Protein AF-A0A813M739-F1 (afdb_monomer_lite)

Radius of gyration: 98.6 Å; chains: 1; bounding box: 188×68×248 Å

pLDDT: mean 72.74, std 21.33, range [24.7, 98.25]

Foldseek 3Di:
DDPDPDPPDDPDPPPQEAEEEEAAAFPLCSVVVCCVLQVDDDDDDPDPPGPPPPPVPQDQDWGCDPNGTYGYGYDGGDYLVDLCPVVVVPPPCLVHQAYEYEAEPVDPPRCVVVCVVVVCVVVVVNLHWYWYFYDDDDDDDFDKGWTWTDDDDDDDDDDDDDDDPDDGDGDTDRDSVVVVVVVVVVSVVSVVVVVPDDDDDDPPCVVVVVVVVVVVVVVVVVVVVVVVVVVVVVVVVVVVVVVVVVVVVVVVVVVVVVVVVVVVVVVVVVVVVVVVVVVVVVVVVVVVVVVVVVVVVVVVVVVVVVVVVVVVVVVVVVVVVVVVVVVVVVVVVVVVVVVVVVVVVVVVVVVVVVVVVVVVVVVVVVVVVVVVVVVVVVVVVVVVVVVVVVVVVVVVVPDDPDDDDDDDFDWDQDPNDTDTDDPVVVVVVVVVVVVVVVVVVVVVVVVVVVVVVVVVVVVVVVVVPPPDDDDDDDD

Structure (mmCIF, N/CA/C/O backbone):
data_AF-A0A813M739-F1
#
_entry.id   AF-A0A813M739-F1
#
loop_
_atom_site.group_PDB
_atom_site.id
_atom_site.type_symbol
_atom_site.label_atom_id
_atom_site.label_alt_id
_atom_site.label_comp_id
_atom_site.label_asym_id
_atom_site.label_entity_id
_atom_site.label_seq_id
_atom_site.pdbx_PDB_ins_code
_atom_site.Cartn_x
_atom_site.Cartn_y
_atom_site.Cartn_z
_atom_site.occupancy
_atom_site.B_iso_or_equiv
_atom_site.auth_seq_id
_atom_site.auth_comp_id
_atom_site.auth_asym_id
_atom_site.auth_atom_id
_atom_site.pdbx_PDB_model_num
ATOM 1 N N . MET A 1 1 ? -87.516 -37.422 43.631 1.00 37.53 1 MET A N 1
ATOM 2 C CA . MET A 1 1 ? -87.857 -37.469 45.066 1.00 37.53 1 MET A CA 1
ATOM 3 C C . MET A 1 1 ? -88.786 -36.304 45.344 1.00 37.53 1 MET A C 1
ATOM 5 O O . MET A 1 1 ? -88.588 -35.252 44.751 1.00 37.53 1 MET A O 1
ATOM 9 N N . ASP A 1 2 ? -89.844 -36.548 46.107 1.00 28.55 2 ASP A N 1
ATOM 10 C CA . ASP A 1 2 ? -90.949 -35.615 46.362 1.00 28.55 2 ASP A CA 1
ATOM 11 C C . ASP A 1 2 ? -90.474 -34.452 47.267 1.00 28.55 2 ASP A C 1
ATOM 13 O O . ASP A 1 2 ? -89.859 -34.739 48.295 1.00 28.55 2 ASP A O 1
ATOM 17 N N . PRO A 1 3 ? -90.677 -33.161 46.929 1.00 34.12 3 PRO A N 1
ATOM 18 C CA . PRO A 1 3 ? -90.106 -32.045 47.690 1.00 34.12 3 PRO A CA 1
ATOM 19 C C . PRO A 1 3 ? -90.931 -31.605 48.916 1.00 34.12 3 PRO A C 1
ATOM 21 O O . PRO A 1 3 ? -90.603 -30.587 49.513 1.00 34.12 3 PRO A O 1
ATOM 24 N N . ASN A 1 4 ? -91.969 -32.352 49.315 1.00 32.69 4 ASN A N 1
ATOM 25 C CA . ASN A 1 4 ? -92.933 -31.929 50.347 1.00 32.69 4 ASN A CA 1
ATOM 26 C C . ASN A 1 4 ? -93.069 -32.872 51.561 1.00 32.69 4 ASN A C 1
ATOM 28 O O . ASN A 1 4 ? -94.100 -32.870 52.233 1.00 32.69 4 ASN A O 1
ATOM 32 N N . THR A 1 5 ? -92.050 -33.664 51.895 1.00 33.97 5 THR A N 1
ATOM 33 C CA . THR A 1 5 ? -92.020 -34.356 53.199 1.00 33.97 5 THR A CA 1
ATOM 34 C C . THR A 1 5 ? -91.523 -33.420 54.302 1.00 33.97 5 THR A C 1
ATOM 36 O O . THR A 1 5 ? -90.321 -33.251 54.498 1.00 33.97 5 THR A O 1
ATOM 39 N N . ASP A 1 6 ? -92.474 -32.827 55.025 1.00 29.47 6 ASP A N 1
ATOM 40 C CA . ASP A 1 6 ? -92.269 -32.109 56.286 1.00 29.47 6 ASP A CA 1
ATOM 41 C C . ASP A 1 6 ? -91.730 -33.057 57.378 1.00 29.47 6 ASP A C 1
ATOM 43 O O . ASP A 1 6 ? -92.424 -33.957 57.851 1.00 29.47 6 ASP A O 1
ATOM 47 N N . PHE A 1 7 ? -90.490 -32.828 57.820 1.00 35.06 7 PHE A N 1
ATOM 48 C CA . PHE A 1 7 ? -89.842 -33.508 58.954 1.00 35.06 7 PHE A CA 1
ATOM 49 C C . PHE A 1 7 ? -90.111 -32.787 60.292 1.00 35.06 7 PHE A C 1
ATOM 51 O O . PHE A 1 7 ? -89.196 -32.534 61.073 1.00 35.06 7 PHE A O 1
ATOM 58 N N . THR A 1 8 ? -91.359 -32.410 60.582 1.00 33.53 8 THR A N 1
ATOM 59 C CA . THR A 1 8 ? -91.677 -31.550 61.744 1.00 33.53 8 THR A CA 1
ATOM 60 C C . THR A 1 8 ? -92.200 -32.267 62.989 1.00 33.53 8 THR A C 1
ATOM 62 O O . THR A 1 8 ? -92.514 -31.598 63.965 1.00 33.53 8 THR A O 1
ATOM 65 N N . ASN A 1 9 ? -92.214 -33.602 63.049 1.00 36.34 9 ASN A N 1
ATOM 66 C CA . ASN A 1 9 ? -92.632 -34.317 64.263 1.00 36.34 9 ASN A CA 1
ATOM 67 C C . ASN A 1 9 ? -91.556 -35.273 64.788 1.00 36.34 9 ASN A C 1
ATOM 69 O O . ASN A 1 9 ? -91.621 -36.485 64.595 1.00 36.34 9 ASN A O 1
ATOM 73 N N . PHE A 1 10 ? -90.589 -34.711 65.517 1.00 36.28 10 PHE A N 1
ATOM 74 C CA . PHE A 1 10 ? -89.749 -35.454 66.454 1.00 36.28 10 PHE A CA 1
ATOM 75 C C . PHE A 1 10 ? -89.614 -34.634 67.748 1.00 36.28 10 PHE A C 1
ATOM 77 O O . PHE A 1 10 ? -88.926 -33.619 67.779 1.00 36.28 10 PHE A O 1
ATOM 84 N N . ASN A 1 11 ? -90.293 -35.060 68.818 1.00 38.97 11 ASN A N 1
ATOM 85 C CA . ASN A 1 11 ? -90.257 -34.428 70.146 1.00 38.97 11 ASN A CA 1
ATOM 86 C C . ASN A 1 11 ? -88.997 -34.837 70.942 1.00 38.97 11 ASN A C 1
ATOM 88 O O . ASN A 1 11 ? -89.100 -35.333 72.063 1.00 38.97 11 ASN A O 1
ATOM 92 N N . GLY A 1 12 ? -87.808 -34.665 70.359 1.00 44.34 12 GLY A N 1
ATOM 93 C CA . GLY A 1 12 ? -86.540 -34.723 71.096 1.00 44.34 12 GLY A CA 1
ATOM 94 C C . GLY A 1 12 ? -86.182 -33.326 71.605 1.00 44.34 12 GLY A C 1
ATOM 95 O O . GLY A 1 12 ? -86.265 -32.364 70.844 1.00 44.34 12 GLY A O 1
ATOM 96 N N . SER A 1 13 ? -85.825 -33.174 72.883 1.00 47.47 13 SER A N 1
ATOM 97 C CA . SER A 1 13 ? -85.383 -31.881 73.424 1.00 47.47 13 SER A CA 1
ATOM 98 C C . SER A 1 13 ? -84.179 -31.350 72.641 1.00 47.47 13 SER A C 1
ATOM 100 O O . SER A 1 13 ? -83.269 -32.109 72.318 1.00 47.47 13 SER A O 1
ATOM 102 N N . ALA A 1 14 ? -84.137 -30.038 72.378 1.00 52.81 14 ALA A N 1
ATOM 103 C CA . ALA A 1 14 ? -83.085 -29.368 71.598 1.00 52.81 14 ALA A CA 1
ATOM 104 C C . ALA A 1 14 ? -81.642 -29.547 72.140 1.00 52.81 14 ALA A C 1
ATOM 106 O O . ALA A 1 14 ? -80.690 -29.080 71.524 1.00 52.81 14 ALA A O 1
ATOM 107 N N . THR A 1 15 ? -81.472 -30.221 73.279 1.00 55.88 15 THR A N 1
ATOM 108 C CA . THR A 1 15 ? -80.199 -30.545 73.934 1.00 55.88 15 THR A CA 1
ATOM 109 C C . THR A 1 15 ? -79.504 -31.802 73.399 1.00 55.88 15 THR A C 1
ATOM 111 O O . THR A 1 15 ? -78.359 -32.035 73.771 1.00 55.88 15 THR A O 1
ATOM 114 N N . ASP A 1 16 ? -80.140 -32.601 72.534 1.00 70.25 16 ASP A N 1
ATOM 115 C CA . ASP A 1 16 ? -79.586 -33.897 72.089 1.00 70.25 16 ASP A CA 1
ATOM 116 C C . ASP A 1 16 ? -78.818 -33.848 70.756 1.00 70.25 16 ASP A C 1
ATOM 118 O O . ASP A 1 16 ? -78.498 -34.891 70.176 1.00 70.25 16 ASP A O 1
ATOM 122 N N . VAL A 1 17 ? -78.498 -32.645 70.262 1.00 77.38 17 VAL A N 1
ATOM 123 C CA . VAL A 1 17 ? -77.733 -32.470 69.021 1.00 77.38 17 VAL A CA 1
ATOM 124 C C . VAL A 1 17 ? -76.240 -32.311 69.316 1.00 77.38 17 VAL A C 1
ATOM 126 O O . VAL A 1 17 ? -75.795 -31.271 69.800 1.00 77.38 17 VAL A O 1
ATOM 129 N N . CYS A 1 18 ? -75.438 -33.324 68.983 1.00 78.75 18 CYS A N 1
ATOM 130 C CA . CYS A 1 18 ? -73.981 -33.250 69.092 1.00 78.75 18 CYS A CA 1
ATOM 131 C C . CYS A 1 18 ? -73.383 -32.607 67.836 1.00 78.75 18 CYS A C 1
ATOM 133 O O . CYS A 1 18 ? -73.354 -33.222 66.771 1.00 78.75 18 CYS A O 1
ATOM 135 N N . LYS A 1 19 ? -72.857 -31.386 67.963 1.00 86.31 19 LYS A N 1
ATOM 136 C CA . LYS A 1 19 ? -72.213 -30.677 66.848 1.00 86.31 19 LYS A CA 1
ATOM 137 C C . LYS A 1 19 ? -70.753 -31.081 66.674 1.00 86.31 19 LYS A C 1
ATOM 139 O O . LYS A 1 19 ? -69.938 -30.860 67.569 1.00 86.31 19 LYS A O 1
ATOM 144 N N . LEU A 1 20 ? -70.411 -31.626 65.515 1.00 85.50 20 LEU A N 1
ATOM 145 C CA . LEU A 1 20 ? -69.062 -32.045 65.154 1.00 85.50 20 LEU A CA 1
ATOM 146 C C . LEU A 1 20 ? -68.573 -31.229 63.956 1.00 85.50 20 LEU A C 1
ATOM 148 O O . LEU A 1 20 ? -69.283 -31.081 62.967 1.00 85.50 20 LEU A O 1
ATOM 152 N N . ILE A 1 21 ? -67.351 -30.711 64.021 1.00 87.44 21 ILE A N 1
ATOM 153 C CA . ILE A 1 21 ? -66.720 -30.013 62.895 1.00 87.44 21 ILE A CA 1
ATOM 154 C C . ILE A 1 21 ? -65.679 -30.925 62.261 1.00 87.44 21 ILE A C 1
ATOM 156 O O . ILE A 1 21 ? -64.772 -31.387 62.950 1.00 87.44 21 ILE A O 1
ATOM 160 N N . LEU A 1 22 ? -65.764 -31.138 60.946 1.00 87.94 22 LEU A N 1
ATOM 161 C CA . LEU A 1 22 ? -64.734 -31.847 60.191 1.00 87.94 22 LEU A CA 1
ATOM 162 C C . LEU A 1 22 ? -63.781 -30.848 59.524 1.00 87.94 22 LEU A C 1
ATOM 164 O O . LEU A 1 22 ? -64.172 -30.041 58.681 1.00 87.94 22 LEU A O 1
ATOM 168 N N . ILE A 1 23 ? -62.505 -30.930 59.889 1.00 87.50 23 ILE A N 1
ATOM 169 C CA . ILE A 1 23 ? -61.424 -30.068 59.415 1.00 87.50 23 ILE A CA 1
ATOM 170 C C . ILE A 1 23 ? -60.410 -30.910 58.648 1.00 87.50 23 ILE A C 1
ATOM 172 O O . ILE A 1 23 ? -60.000 -31.979 59.081 1.00 87.50 23 ILE A O 1
ATOM 176 N N . GLY A 1 24 ? -59.965 -30.432 57.495 1.00 86.06 24 GLY A N 1
ATOM 177 C CA . GLY A 1 24 ? -58.967 -31.122 56.684 1.00 86.06 24 GLY A CA 1
ATOM 178 C C . GLY A 1 24 ? -58.612 -30.300 55.458 1.00 86.06 24 GLY A C 1
ATOM 179 O O . GLY A 1 24 ? -59.376 -29.413 55.063 1.00 86.06 24 GLY A O 1
ATOM 180 N N . LEU A 1 25 ? -57.458 -30.586 54.862 1.00 83.38 25 LEU A N 1
ATOM 181 C CA . LEU A 1 25 ? -56.955 -29.865 53.690 1.00 83.38 25 LEU A CA 1
ATOM 182 C C . LEU A 1 25 ? -57.889 -30.053 52.485 1.00 83.38 25 LEU A C 1
ATOM 184 O O . LEU A 1 25 ? -58.731 -30.956 52.440 1.00 83.38 25 LEU A O 1
ATOM 188 N N . GLU A 1 26 ? -57.797 -29.163 51.506 1.00 82.38 26 GLU A N 1
ATOM 189 C CA . GLU A 1 26 ? -58.570 -29.315 50.274 1.00 82.38 26 GLU A CA 1
ATOM 190 C C . GLU A 1 26 ? -58.188 -30.618 49.546 1.00 82.38 26 GLU A C 1
ATOM 192 O O . GLU A 1 26 ? -57.016 -30.973 49.453 1.00 82.38 26 GLU A O 1
ATOM 197 N N . GLY A 1 27 ? -59.184 -31.383 49.086 1.00 81.31 27 GLY A N 1
ATOM 198 C CA . GLY A 1 27 ? -58.955 -32.652 48.382 1.00 81.31 27 GLY A CA 1
ATOM 199 C C . GLY A 1 27 ? -58.667 -33.879 49.263 1.00 81.31 27 GLY A C 1
ATOM 200 O O . GLY A 1 27 ? -58.606 -34.990 48.738 1.00 81.31 27 GLY A O 1
ATOM 201 N N . VAL A 1 28 ? -58.590 -33.757 50.598 1.00 81.69 28 VAL A N 1
ATOM 202 C CA . VAL A 1 28 ? -58.357 -34.922 51.490 1.00 81.69 28 VAL A CA 1
ATOM 203 C C . VAL A 1 28 ? -59.567 -35.848 51.643 1.00 81.69 28 VAL A C 1
ATOM 205 O O . VAL A 1 28 ? -59.497 -36.818 52.390 1.00 81.69 28 VAL A O 1
ATOM 208 N N . GLY A 1 29 ? -60.648 -35.626 50.885 1.00 85.56 29 GLY A N 1
ATOM 209 C CA . GLY A 1 29 ? -61.834 -36.495 50.816 1.00 85.56 29 GLY A CA 1
ATOM 210 C C . GLY A 1 29 ? -62.657 -36.534 52.096 1.00 85.56 29 GLY A C 1
ATOM 211 O O . GLY A 1 29 ? -63.169 -37.590 52.459 1.00 85.56 29 GLY A O 1
ATOM 212 N N . LYS A 1 30 ? -62.791 -35.381 52.758 1.00 85.81 30 LYS A N 1
ATOM 213 C CA . LYS A 1 30 ? -63.688 -35.167 53.904 1.00 85.81 30 LYS A CA 1
ATOM 214 C C . LYS A 1 30 ? -65.105 -35.645 53.613 1.00 85.81 30 LYS A C 1
ATOM 216 O O . LYS A 1 30 ? -65.613 -36.519 54.302 1.00 85.81 30 LYS A O 1
ATOM 221 N N . THR A 1 31 ? -65.665 -35.170 52.510 1.00 82.44 31 THR A N 1
ATOM 222 C CA . THR A 1 31 ? -66.997 -35.518 52.018 1.00 82.44 31 THR A CA 1
ATOM 223 C C . THR A 1 31 ? -67.131 -37.020 51.740 1.00 82.44 31 THR A C 1
ATOM 225 O O . THR A 1 31 ? -68.116 -37.642 52.117 1.00 82.44 31 THR A O 1
ATOM 228 N N . THR A 1 32 ? -66.090 -37.661 51.194 1.00 83.62 32 THR A N 1
ATOM 229 C CA . THR A 1 32 ? -66.057 -39.123 51.007 1.00 83.62 32 THR A CA 1
ATOM 230 C C . THR A 1 32 ? -66.034 -39.886 52.333 1.00 83.62 32 THR A C 1
ATOM 232 O O . THR A 1 32 ? -66.602 -40.972 52.427 1.00 83.62 32 THR A O 1
ATOM 235 N N . LEU A 1 33 ? -65.348 -39.362 53.353 1.00 82.38 33 LEU A N 1
ATOM 236 C CA . LEU A 1 33 ? -65.343 -39.958 54.685 1.00 82.38 33 LEU A CA 1
ATOM 237 C C . LEU A 1 33 ? -66.711 -39.798 55.356 1.00 82.38 33 LEU A C 1
ATOM 239 O O . LEU A 1 33 ? -67.214 -40.776 55.900 1.00 82.38 33 LEU A O 1
ATOM 243 N N . LEU A 1 34 ? -67.322 -38.615 55.261 1.00 81.69 34 LEU A N 1
ATOM 244 C CA . LEU A 1 34 ? -68.673 -38.363 55.759 1.00 81.69 34 LEU A CA 1
ATOM 245 C C . LEU A 1 34 ? -69.684 -39.299 55.090 1.00 81.69 34 LEU A C 1
ATOM 247 O O . LEU A 1 34 ? -70.387 -40.006 55.797 1.00 81.69 34 LEU A O 1
ATOM 251 N N . ASN A 1 35 ? -69.654 -39.447 53.761 1.00 80.50 35 ASN A N 1
ATOM 252 C CA . ASN A 1 35 ? -70.480 -40.427 53.037 1.00 80.50 35 ASN A CA 1
ATOM 253 C C . ASN A 1 35 ? -70.379 -41.839 53.615 1.00 80.50 35 ASN A C 1
ATOM 255 O O . ASN A 1 35 ? -71.371 -42.546 53.757 1.00 80.50 35 ASN A O 1
ATOM 259 N N . LYS A 1 36 ? -69.163 -42.265 53.969 1.00 81.94 36 LYS A N 1
ATOM 260 C CA . LYS A 1 36 ? -68.926 -43.606 54.512 1.00 81.94 36 LYS A CA 1
ATOM 261 C C . LYS A 1 36 ? -69.373 -43.758 55.959 1.00 81.94 36 LYS A C 1
ATOM 263 O O . LYS A 1 36 ? -69.839 -44.832 56.322 1.00 81.94 36 LYS A O 1
ATOM 268 N N . ILE A 1 37 ? -69.176 -42.735 56.787 1.00 77.06 37 ILE A N 1
ATOM 269 C CA . ILE A 1 37 ? -69.578 -42.772 58.196 1.00 77.06 37 ILE A CA 1
ATOM 270 C C . ILE A 1 37 ? -71.100 -42.704 58.290 1.00 77.06 37 ILE A C 1
ATOM 272 O O . ILE A 1 37 ? -71.697 -43.515 58.991 1.00 77.06 37 ILE A O 1
ATOM 276 N N . CYS A 1 38 ? -71.700 -41.784 57.544 1.00 76.25 38 CYS A N 1
ATOM 277 C CA . CYS A 1 38 ? -73.097 -41.393 57.668 1.00 76.25 38 CYS A CA 1
ATOM 278 C C . CYS A 1 38 ? -74.028 -42.195 56.746 1.00 76.25 38 CYS A C 1
ATOM 280 O O . CYS A 1 38 ? -75.237 -42.156 56.925 1.00 76.25 38 CYS A O 1
ATOM 282 N N . GLY A 1 39 ? -73.483 -42.930 55.767 1.00 73.44 39 GLY A N 1
ATOM 283 C CA . GLY A 1 39 ? -74.273 -43.688 54.792 1.00 73.44 39 GLY A CA 1
ATOM 284 C C . GLY A 1 39 ? -74.958 -42.818 53.732 1.00 73.44 39 GLY A C 1
ATOM 285 O O . GLY A 1 39 ? -75.822 -43.312 53.013 1.00 73.44 39 GLY A O 1
ATOM 286 N N . GLU A 1 40 ? -74.580 -41.544 53.628 1.00 71.12 40 GLU A N 1
ATOM 287 C CA . GLU A 1 40 ? -75.158 -40.595 52.675 1.00 71.12 40 GLU A CA 1
ATOM 288 C C . GLU A 1 40 ? -74.374 -40.539 51.349 1.00 71.12 40 GLU A C 1
ATOM 290 O O . GLU A 1 40 ? -73.259 -41.057 51.224 1.00 71.12 40 GLU A O 1
ATOM 295 N N . HIS A 1 41 ? -74.988 -39.937 50.325 1.00 72.75 41 HIS A N 1
ATOM 296 C CA . HIS A 1 41 ? -74.428 -39.755 48.982 1.00 72.75 41 HIS A CA 1
ATOM 297 C C . HIS A 1 41 ? -74.190 -38.264 48.685 1.00 72.75 41 HIS A C 1
ATOM 299 O O . HIS A 1 41 ? -74.871 -37.664 47.861 1.00 72.75 41 HIS A O 1
ATOM 305 N N . PHE A 1 42 ? -73.228 -37.657 49.374 1.00 72.44 42 PHE A N 1
ATOM 306 C CA . PHE A 1 42 ? -72.682 -36.335 49.071 1.00 72.44 42 PHE A CA 1
ATOM 307 C C . PHE A 1 42 ? -71.869 -36.359 47.770 1.00 72.44 42 PHE A C 1
ATOM 309 O O . PHE A 1 42 ? -71.147 -37.328 47.502 1.00 72.44 42 PHE A O 1
ATOM 316 N N . ASP A 1 43 ? -71.921 -35.258 47.019 1.00 71.19 43 ASP A N 1
ATOM 317 C CA . ASP A 1 43 ? -71.126 -35.059 45.808 1.00 71.19 43 ASP A CA 1
ATOM 318 C C . ASP A 1 43 ? -69.627 -35.099 46.137 1.00 71.19 43 ASP A C 1
ATOM 320 O O . ASP A 1 43 ? -69.095 -34.274 46.883 1.00 71.19 43 ASP A O 1
ATOM 324 N N . THR A 1 44 ? -68.919 -36.082 45.583 1.00 72.00 44 THR A N 1
ATOM 325 C CA . THR A 1 44 ? -67.461 -36.182 45.687 1.00 72.00 44 THR A CA 1
ATOM 326 C C . THR A 1 44 ? -66.809 -35.690 44.402 1.00 72.00 44 THR A C 1
ATOM 328 O O . THR A 1 44 ? -67.239 -36.046 43.311 1.00 72.00 44 THR A O 1
ATOM 331 N N . SER A 1 45 ? -65.736 -34.904 44.506 1.00 63.00 45 SER A N 1
ATOM 332 C CA . SER A 1 45 ? -64.956 -34.487 43.336 1.00 63.00 45 SER A CA 1
ATOM 333 C C . SER A 1 45 ? -64.133 -35.649 42.769 1.00 63.00 45 SER A C 1
ATOM 335 O O . SER A 1 45 ? -63.226 -36.144 43.443 1.00 63.00 45 SER A O 1
ATOM 337 N N . ASP A 1 46 ? -64.364 -36.009 41.506 1.00 48.56 46 ASP A N 1
ATOM 338 C CA . ASP A 1 46 ? -63.635 -37.073 40.791 1.00 48.56 46 ASP A CA 1
ATOM 339 C C . ASP A 1 46 ? -62.255 -36.637 40.230 1.00 48.56 46 ASP A C 1
ATOM 341 O O . ASP A 1 46 ? -61.675 -37.299 39.368 1.00 48.56 46 ASP A O 1
ATOM 345 N N . GLY A 1 47 ? -61.661 -35.540 40.718 1.00 50.53 47 GLY A N 1
ATOM 346 C CA . GLY A 1 47 ? -60.346 -35.078 40.256 1.00 50.53 47 GLY A CA 1
ATOM 347 C C . GLY A 1 47 ? -59.675 -34.043 41.163 1.00 50.53 47 GLY A C 1
ATOM 348 O O . GLY A 1 47 ? -60.315 -33.451 42.021 1.00 50.53 47 GLY A O 1
ATOM 349 N N . ARG A 1 48 ? -58.367 -33.799 40.956 1.00 52.38 48 ARG A N 1
ATOM 350 C CA . ARG A 1 48 ? -57.521 -32.846 41.725 1.00 52.38 48 ARG A CA 1
ATOM 351 C C . ARG A 1 48 ? -57.923 -31.363 41.598 1.00 52.38 48 ARG A C 1
ATOM 353 O O . ARG A 1 48 ? -57.201 -30.500 42.091 1.00 52.38 48 ARG A O 1
ATOM 360 N N . ALA A 1 49 ? -59.018 -31.052 40.912 1.00 49.00 49 ALA A N 1
ATOM 361 C CA . ALA A 1 49 ? -59.572 -29.708 40.886 1.00 49.00 49 ALA A CA 1
ATOM 362 C C . ALA A 1 49 ? -60.455 -29.547 42.126 1.00 49.00 49 ALA A C 1
ATOM 364 O O . ALA A 1 49 ? -61.341 -30.371 42.344 1.00 49.00 49 ALA A O 1
ATOM 365 N N . GLY A 1 50 ? -60.181 -28.523 42.941 1.00 49.56 50 GLY A N 1
ATOM 366 C CA . GLY A 1 50 ? -60.988 -28.181 44.109 1.00 49.56 50 GLY A CA 1
ATOM 367 C C . GLY A 1 50 ? -62.474 -28.278 43.788 1.00 49.56 50 GLY A C 1
ATOM 368 O O . GLY A 1 50 ? -62.925 -27.742 42.772 1.00 49.56 50 GLY A O 1
ATOM 369 N N . CYS A 1 51 ? -63.221 -29.022 44.603 1.00 48.59 51 CYS A N 1
ATOM 370 C CA . CYS A 1 51 ? -64.663 -29.112 44.452 1.00 48.59 51 CYS A CA 1
ATOM 371 C C . CYS A 1 51 ? -65.218 -27.708 44.707 1.00 48.59 51 CYS A C 1
ATOM 373 O O . CYS A 1 51 ? -65.340 -27.291 45.858 1.00 48.59 51 CYS A O 1
ATOM 375 N N . LEU A 1 52 ? -65.511 -26.960 43.640 1.00 42.44 52 LEU A N 1
ATOM 376 C CA . LEU A 1 52 ? -66.292 -25.727 43.699 1.00 42.44 52 LEU A CA 1
ATOM 377 C C . LEU A 1 52 ? -67.739 -26.123 43.997 1.00 42.44 52 LEU A C 1
ATOM 379 O O . LEU A 1 52 ? -68.621 -26.064 43.144 1.00 42.44 52 LEU A O 1
ATOM 383 N N . ILE A 1 53 ? -67.952 -26.586 45.225 1.00 47.78 53 ILE A N 1
ATOM 384 C CA . ILE A 1 53 ? -69.263 -26.638 45.847 1.00 47.78 53 ILE A CA 1
ATOM 385 C C . ILE A 1 53 ? -69.745 -25.184 45.834 1.00 47.78 53 ILE A C 1
ATOM 387 O O . ILE A 1 53 ? -69.057 -24.301 46.356 1.00 47.78 53 ILE A O 1
ATOM 391 N N . LYS A 1 54 ? -70.868 -24.909 45.156 1.00 40.28 54 LYS A N 1
ATOM 392 C CA . LYS A 1 54 ? -71.487 -23.572 45.148 1.00 40.28 54 LYS A CA 1
ATOM 393 C C . LYS A 1 54 ? -71.626 -23.099 46.600 1.00 40.28 54 LYS A C 1
ATOM 395 O O . LYS A 1 54 ? -71.925 -23.918 47.465 1.00 40.28 54 LYS A O 1
ATOM 400 N N . GLU A 1 55 ? -71.408 -21.811 46.887 1.00 42.84 55 GLU A N 1
ATOM 401 C CA . GLU A 1 55 ? -71.458 -21.283 48.267 1.00 42.84 55 GLU A CA 1
ATOM 402 C C . GLU A 1 55 ? -72.764 -21.626 49.011 1.00 42.84 55 GLU A C 1
ATOM 404 O O . GLU A 1 55 ? -72.776 -21.698 50.239 1.00 42.84 55 GLU A O 1
ATOM 409 N N . ASP A 1 56 ? -73.815 -21.916 48.250 1.00 37.62 56 ASP A N 1
ATOM 410 C CA . ASP A 1 56 ? -75.163 -22.317 48.639 1.00 37.62 56 ASP A CA 1
ATOM 411 C C . ASP A 1 56 ? -75.252 -23.753 49.221 1.00 37.62 56 ASP A C 1
ATOM 413 O O . ASP A 1 56 ? -76.278 -24.123 49.784 1.00 37.62 56 ASP A O 1
ATOM 417 N N . GLN A 1 57 ? -74.195 -24.570 49.104 1.00 43.44 57 GLN A N 1
ATOM 418 C CA . GLN A 1 57 ? -74.098 -25.955 49.606 1.00 43.44 57 GLN A CA 1
ATOM 419 C C . GLN A 1 57 ? -73.165 -26.095 50.835 1.00 43.44 57 GLN A C 1
ATOM 421 O O . GLN A 1 57 ? -72.705 -27.191 51.160 1.00 43.44 57 GLN A O 1
ATOM 426 N N . LYS A 1 58 ? -72.899 -24.997 51.563 1.00 53.81 58 LYS A N 1
ATOM 427 C CA . LYS A 1 58 ? -72.320 -25.031 52.922 1.00 53.81 58 LYS A CA 1
ATOM 428 C C . LYS A 1 58 ? -73.333 -25.683 53.874 1.00 53.81 58 LYS A C 1
ATOM 430 O O . LYS A 1 58 ? -74.200 -25.009 54.425 1.00 53.81 58 LYS A O 1
ATOM 435 N N . GLY A 1 59 ? -73.267 -27.004 53.998 1.00 55.94 59 GLY A N 1
ATOM 436 C CA . GLY A 1 59 ? -74.263 -27.796 54.710 1.00 55.94 59 GLY A CA 1
ATOM 437 C C . GLY A 1 59 ? -73.895 -28.046 56.166 1.00 55.94 59 GLY A C 1
ATOM 438 O O . GLY A 1 59 ? -72.827 -28.564 56.480 1.00 55.94 59 GLY A O 1
ATOM 439 N N . VAL A 1 60 ? -74.817 -27.693 57.050 1.00 60.66 60 VAL A N 1
ATOM 440 C CA . VAL A 1 60 ? -74.982 -28.342 58.346 1.00 60.66 60 VAL A CA 1
ATOM 441 C C . VAL A 1 60 ? -75.653 -29.690 58.059 1.00 60.66 60 VAL A C 1
ATOM 443 O O . VAL A 1 60 ? -76.753 -29.702 57.507 1.00 60.66 60 VAL A O 1
ATOM 446 N N . PHE A 1 61 ? -75.013 -30.813 58.379 1.00 71.19 61 PHE A N 1
ATOM 447 C CA . PHE A 1 61 ? -75.537 -32.147 58.064 1.00 71.19 61 PHE A CA 1
ATOM 448 C C . PHE A 1 61 ? -76.033 -32.845 59.323 1.00 71.19 61 PHE A C 1
ATOM 450 O O . PHE A 1 61 ? -75.342 -32.834 60.337 1.00 71.19 61 PHE A O 1
ATOM 457 N N . PHE A 1 62 ? -77.205 -33.473 59.267 1.00 70.38 62 PHE A N 1
ATOM 458 C CA . PHE A 1 62 ? -77.762 -34.207 60.400 1.00 70.38 62 PHE A CA 1
ATOM 459 C C . PHE A 1 62 ? -77.665 -35.704 60.162 1.00 70.38 62 PHE A C 1
ATOM 461 O O . PHE A 1 62 ? -78.137 -36.199 59.147 1.00 70.38 62 PHE A O 1
ATOM 468 N N . VAL A 1 63 ? -77.079 -36.421 61.114 1.00 70.00 63 VAL A N 1
ATOM 469 C CA . VAL A 1 63 ? -76.953 -37.877 61.061 1.00 70.00 63 VAL A CA 1
ATOM 470 C C . VAL A 1 63 ? -77.572 -38.444 62.320 1.00 70.00 63 VAL A C 1
ATOM 472 O O . VAL A 1 63 ? -77.081 -38.205 63.424 1.00 70.00 63 VAL A O 1
ATOM 475 N N . ASP A 1 64 ? -78.669 -39.173 62.151 1.00 71.38 64 ASP A N 1
ATOM 476 C CA . ASP A 1 64 ? -79.342 -39.861 63.245 1.00 71.38 64 ASP A CA 1
ATOM 477 C C . ASP A 1 64 ? -78.688 -41.245 63.410 1.00 71.38 64 ASP A C 1
ATOM 479 O O . ASP A 1 64 ? -79.012 -42.202 62.708 1.00 71.38 64 ASP A O 1
ATOM 483 N N . GLU A 1 65 ? -77.730 -41.349 64.333 1.00 62.59 65 GLU A N 1
ATOM 484 C CA . GLU A 1 65 ? -77.031 -42.599 64.646 1.00 62.59 65 GLU A CA 1
ATOM 485 C C . GLU A 1 65 ? -77.009 -42.833 66.165 1.00 62.59 65 GLU A C 1
ATOM 487 O O . GLU A 1 65 ? -76.818 -41.914 66.956 1.00 62.59 65 GLU A O 1
ATOM 492 N N . PHE A 1 66 ? -77.228 -44.077 66.604 1.00 57.38 66 PHE A N 1
ATOM 493 C CA . PHE A 1 66 ? -77.173 -44.474 68.024 1.00 57.38 66 PHE A CA 1
ATOM 494 C C . PHE A 1 66 ? -78.057 -43.649 68.984 1.00 57.38 66 PHE A C 1
ATOM 496 O O . PHE A 1 66 ? -77.688 -43.411 70.132 1.00 57.38 66 PHE A O 1
ATOM 503 N N . SER A 1 67 ? -79.267 -43.278 68.555 1.00 67.12 67 SER A N 1
ATOM 504 C CA . SER A 1 67 ? -80.254 -42.524 69.356 1.00 67.12 67 SER A CA 1
ATOM 505 C C . SER A 1 67 ? -79.893 -41.058 69.637 1.00 67.12 67 SER A C 1
ATOM 507 O O . SER A 1 67 ? -80.568 -40.423 70.444 1.00 67.12 67 SER A O 1
ATOM 509 N N . ARG A 1 68 ? -78.864 -40.504 68.977 1.00 70.19 68 ARG A N 1
ATOM 510 C CA . ARG A 1 68 ? -78.540 -39.070 69.006 1.00 70.19 68 ARG A CA 1
ATOM 511 C C . ARG A 1 68 ? -78.456 -38.507 67.596 1.00 70.19 68 ARG A C 1
ATOM 513 O O . ARG A 1 68 ? -78.105 -39.208 66.649 1.00 70.19 68 ARG A O 1
ATOM 520 N N . ARG A 1 69 ? -78.764 -37.219 67.483 1.00 77.44 69 ARG A N 1
ATOM 521 C CA . ARG A 1 69 ? -78.637 -36.477 66.235 1.00 77.44 69 ARG A CA 1
ATOM 522 C C . ARG A 1 69 ? -77.276 -35.795 66.217 1.00 77.44 69 ARG A C 1
ATOM 524 O O . ARG A 1 69 ? -76.976 -34.980 67.085 1.00 77.44 69 ARG A O 1
ATOM 531 N N . TYR A 1 70 ? -76.438 -36.125 65.247 1.00 79.50 70 TYR A N 1
ATOM 532 C CA . TYR A 1 70 ? -75.148 -35.471 65.061 1.00 79.50 70 TYR A CA 1
ATOM 533 C C . TYR A 1 70 ? -75.277 -34.381 64.014 1.00 79.50 70 TYR A C 1
ATOM 535 O O . TYR A 1 70 ? -75.728 -34.647 62.909 1.00 79.50 70 TYR A O 1
ATOM 543 N N . GLU A 1 71 ? -74.866 -33.168 64.360 1.00 83.69 71 GLU A N 1
ATOM 544 C CA . GLU A 1 71 ? -74.762 -32.052 63.430 1.00 83.69 71 GLU A CA 1
ATOM 545 C C . GLU A 1 71 ? -73.313 -31.959 62.933 1.00 83.69 71 GLU A C 1
ATOM 547 O O . GLU A 1 71 ? -72.444 -31.404 63.606 1.00 83.69 71 GLU A O 1
ATOM 552 N N . LEU A 1 72 ? -73.029 -32.550 61.778 1.00 81.88 72 LEU A N 1
ATOM 553 C CA . LEU A 1 72 ? -71.720 -32.534 61.141 1.00 81.88 72 LEU A CA 1
ATOM 554 C C . LEU A 1 72 ? -71.595 -31.299 60.252 1.00 81.88 72 LEU A C 1
ATOM 556 O O . LEU A 1 72 ? -72.333 -31.125 59.291 1.00 81.88 72 LEU A O 1
ATOM 560 N N . ASN A 1 73 ? -70.632 -30.444 60.562 1.00 81.62 73 ASN A N 1
ATOM 561 C CA . ASN A 1 73 ? -70.287 -29.282 59.757 1.00 81.62 73 ASN A CA 1
ATOM 562 C C . ASN A 1 73 ? -69.037 -29.610 58.924 1.00 81.62 73 ASN A C 1
ATOM 564 O O . ASN A 1 73 ? -67.930 -29.675 59.471 1.00 81.62 73 ASN A O 1
ATOM 568 N N . ASP A 1 74 ? -69.208 -29.834 57.613 1.00 80.31 74 ASP A N 1
ATOM 569 C CA . ASP A 1 74 ? -68.080 -29.981 56.678 1.00 80.31 74 ASP A CA 1
ATOM 570 C C . ASP A 1 74 ? -67.518 -28.596 56.359 1.00 80.31 74 ASP A C 1
ATOM 572 O O . ASP A 1 74 ? -68.200 -27.737 55.794 1.00 80.31 74 ASP A O 1
ATOM 576 N N . MET A 1 75 ? -66.271 -28.350 56.751 1.00 79.12 75 MET A N 1
ATOM 577 C CA . MET A 1 75 ? -65.641 -27.063 56.491 1.00 79.12 75 MET A CA 1
ATOM 578 C C . MET A 1 75 ? -64.860 -27.083 55.192 1.00 79.12 75 MET A C 1
ATOM 580 O O . MET A 1 75 ? -64.234 -28.080 54.830 1.00 79.12 75 MET A O 1
ATOM 584 N N . LEU A 1 76 ? -64.832 -25.941 54.504 1.00 74.81 76 LEU A N 1
ATOM 585 C CA . LEU A 1 76 ? -63.992 -25.771 53.323 1.00 74.81 76 LEU A CA 1
ATOM 586 C C . LEU A 1 76 ? -62.562 -26.245 53.612 1.00 74.81 76 LEU A C 1
ATOM 588 O O . LEU A 1 76 ? -62.030 -26.078 54.711 1.00 74.81 76 LEU A O 1
ATOM 592 N N . GLY A 1 77 ? -61.971 -26.911 52.618 1.00 76.44 77 GLY A N 1
ATOM 593 C CA . GLY A 1 77 ? -60.579 -27.340 52.683 1.00 76.44 77 GLY A CA 1
ATOM 594 C C . GLY A 1 77 ? -59.681 -26.209 53.139 1.00 76.44 77 GLY A C 1
ATOM 595 O O . GLY A 1 77 ? -59.723 -25.137 52.547 1.00 76.44 77 GLY A O 1
ATOM 596 N N . ILE A 1 78 ? -58.871 -26.445 54.174 1.00 77.06 78 ILE A N 1
ATOM 597 C CA . ILE A 1 78 ? -57.849 -25.468 54.546 1.00 77.06 78 ILE A CA 1
ATOM 598 C C . ILE A 1 78 ? -56.906 -25.348 53.351 1.00 77.06 78 ILE A C 1
ATOM 600 O O . ILE A 1 78 ? -56.300 -26.338 52.927 1.00 77.06 78 ILE A O 1
ATOM 604 N N . ASN A 1 79 ? -56.796 -24.142 52.804 1.00 73.62 79 ASN A N 1
ATOM 605 C CA . ASN A 1 79 ? -55.851 -23.864 51.743 1.00 73.62 79 ASN A CA 1
ATOM 606 C C . ASN A 1 79 ? -54.449 -23.727 52.349 1.00 73.62 79 ASN A C 1
ATOM 608 O O . ASN A 1 79 ? -54.220 -22.896 53.227 1.00 73.62 79 ASN A O 1
ATOM 612 N N . TYR A 1 80 ? -53.481 -24.492 51.838 1.00 67.75 80 TYR A N 1
ATOM 613 C CA . TYR A 1 80 ? -52.075 -24.425 52.260 1.00 67.75 80 TYR A CA 1
ATOM 614 C C . TYR A 1 80 ? -51.482 -23.012 52.188 1.00 67.75 80 TYR A C 1
ATOM 616 O O . TYR A 1 80 ? -50.510 -22.718 52.881 1.00 67.75 80 TYR A O 1
ATOM 624 N N . LYS A 1 81 ? -52.052 -22.136 51.351 1.00 71.69 81 LYS A N 1
ATOM 625 C CA . LYS A 1 81 ? -51.603 -20.750 51.197 1.00 71.69 81 LYS A CA 1
ATOM 626 C C . LYS A 1 81 ? -51.988 -19.842 52.374 1.00 71.69 81 LYS A C 1
ATOM 628 O O . LYS A 1 81 ? -51.349 -18.809 52.527 1.00 71.69 81 LYS A O 1
ATOM 633 N N . ASN A 1 82 ? -52.960 -20.225 53.212 1.00 73.56 82 ASN A N 1
ATOM 634 C CA . ASN A 1 82 ? -53.469 -19.415 54.326 1.00 73.56 82 ASN A CA 1
ATOM 635 C C . ASN A 1 82 ? -53.536 -20.215 55.650 1.00 73.56 82 ASN A C 1
ATOM 637 O O . ASN A 1 82 ? -54.615 -20.649 56.062 1.00 73.56 82 ASN A O 1
ATOM 641 N N . PRO A 1 83 ? -52.414 -20.368 56.380 1.00 61.44 83 PRO A N 1
ATOM 642 C CA . PRO A 1 83 ? -52.329 -21.208 57.586 1.00 61.44 83 PRO A CA 1
ATOM 643 C C . PRO A 1 83 ? -53.198 -20.795 58.801 1.00 61.44 83 PRO A C 1
ATOM 645 O O . PRO A 1 83 ? -53.169 -21.479 59.817 1.00 61.44 83 PRO A O 1
ATOM 648 N N . GLY A 1 84 ? -54.017 -19.738 58.720 1.00 71.69 84 GLY A N 1
ATOM 649 C CA . GLY A 1 84 ? -54.910 -19.283 59.803 1.00 71.69 84 GLY A CA 1
ATOM 650 C C . GLY A 1 84 ? -56.415 -19.452 59.544 1.00 71.69 84 GLY A C 1
ATOM 651 O O . GLY A 1 84 ? -57.226 -19.063 60.382 1.00 71.69 84 GLY A O 1
ATOM 652 N N . GLU A 1 85 ? -56.832 -19.996 58.396 1.00 76.19 85 GLU A N 1
ATOM 653 C CA . GLU A 1 85 ? -58.265 -20.097 58.056 1.00 76.19 85 GLU A CA 1
ATOM 654 C C . GLU A 1 85 ? -59.053 -21.024 58.992 1.00 76.19 85 GLU A C 1
ATOM 656 O O . GLU A 1 85 ? -60.219 -20.756 59.279 1.00 76.19 85 GLU A O 1
ATOM 661 N N . TRP A 1 86 ? -58.411 -22.052 59.553 1.00 78.44 86 TRP A N 1
ATOM 662 C CA . TRP A 1 86 ? -59.042 -22.950 60.525 1.00 78.44 86 TRP A CA 1
ATOM 663 C C . TRP A 1 86 ? -59.386 -22.245 61.845 1.00 78.44 86 TRP A C 1
ATOM 665 O O . TRP A 1 86 ? -60.407 -22.561 62.455 1.00 78.44 86 TRP A O 1
ATOM 675 N N . GLN A 1 87 ? -58.595 -21.245 62.258 1.00 80.25 87 GLN A N 1
ATOM 676 C CA . GLN A 1 87 ? -58.875 -20.464 63.465 1.00 80.25 87 GLN A CA 1
ATOM 677 C C . GLN A 1 87 ? -60.160 -19.670 63.300 1.00 80.25 87 GLN A C 1
ATOM 679 O O . GLN A 1 87 ? -61.000 -19.710 64.185 1.00 80.25 87 GLN A O 1
ATOM 684 N N . LYS A 1 88 ? -60.366 -19.014 62.150 1.00 76.06 88 LYS A N 1
ATOM 685 C CA . LYS A 1 88 ? -61.607 -18.265 61.871 1.00 76.06 88 LYS A CA 1
ATOM 686 C C . LYS A 1 88 ? -62.852 -19.137 61.966 1.00 76.06 88 LYS A C 1
ATOM 688 O O . LYS A 1 88 ? -63.932 -18.643 62.260 1.00 76.06 88 LYS A O 1
ATOM 693 N N . ALA A 1 89 ? -62.691 -20.418 61.682 1.00 69.56 89 ALA A N 1
ATOM 694 C CA . ALA A 1 89 ? -63.789 -21.346 61.594 1.00 69.56 89 ALA A CA 1
ATOM 695 C C . ALA A 1 89 ? -64.138 -21.997 62.950 1.00 69.56 89 ALA A C 1
ATOM 697 O O . ALA A 1 89 ? -65.282 -22.400 63.157 1.00 69.56 89 ALA A O 1
ATOM 698 N N . LEU A 1 90 ? -63.186 -22.018 63.892 1.00 74.19 90 LEU A N 1
ATOM 699 C CA . LEU A 1 90 ? -63.416 -22.377 65.296 1.00 74.19 90 LEU A CA 1
ATOM 700 C C . LEU A 1 90 ? -63.697 -21.155 66.196 1.00 74.19 90 LEU A C 1
ATOM 702 O O . LEU A 1 90 ? -64.362 -21.281 67.223 1.00 74.19 90 LEU A O 1
ATOM 706 N N . HIS A 1 91 ? -63.212 -19.968 65.826 1.00 75.06 91 HIS A N 1
ATOM 707 C CA . HIS A 1 91 ? -63.330 -18.755 66.632 1.00 75.06 91 HIS A CA 1
ATOM 708 C C . HIS A 1 91 ? -64.792 -18.313 66.754 1.00 75.06 91 HIS A C 1
ATOM 710 O O . HIS A 1 91 ? -65.464 -18.059 65.757 1.00 75.06 91 HIS A O 1
ATOM 716 N N . GLY A 1 92 ? -65.277 -18.212 67.993 1.00 68.50 92 GLY A N 1
ATOM 717 C CA . GLY A 1 92 ? -66.653 -17.811 68.299 1.00 68.50 92 GLY A CA 1
ATOM 718 C C . GLY A 1 92 ? -67.686 -18.942 68.256 1.00 68.50 92 GLY A C 1
ATOM 719 O O . GLY A 1 92 ? -68.862 -18.671 68.482 1.00 68.50 92 GLY A O 1
ATOM 720 N N . ARG A 1 93 ? -67.278 -20.196 68.011 1.00 75.12 93 ARG A N 1
ATOM 721 C CA . ARG A 1 93 ? -68.182 -21.354 68.048 1.00 75.12 93 ARG A CA 1
ATOM 722 C C . ARG A 1 93 ? -68.101 -22.097 69.381 1.00 75.12 93 ARG A C 1
ATOM 724 O O . ARG A 1 93 ? -67.402 -23.099 69.506 1.00 75.12 93 ARG A O 1
ATOM 731 N N . SER A 1 94 ? -68.820 -21.595 70.385 1.00 75.81 94 SER A N 1
ATOM 732 C CA . SER A 1 94 ? -68.999 -22.280 71.678 1.00 75.81 94 SER A CA 1
ATOM 733 C C . SER A 1 94 ? -70.001 -23.439 71.619 1.00 75.81 94 SER A C 1
ATOM 735 O O . SER A 1 94 ? -70.143 -24.174 72.589 1.00 75.81 94 SER A O 1
ATOM 737 N N . ASP A 1 95 ? -70.705 -23.606 70.498 1.00 80.44 95 ASP A N 1
ATOM 738 C CA . ASP A 1 95 ? -71.719 -24.639 70.273 1.00 80.44 95 ASP A CA 1
ATOM 739 C C . ASP A 1 95 ? -71.145 -25.948 69.702 1.00 80.44 95 ASP A C 1
ATOM 741 O O . ASP A 1 95 ? -71.877 -26.915 69.477 1.00 80.44 95 ASP A O 1
ATOM 745 N N . VAL A 1 96 ? -69.834 -25.993 69.455 1.00 81.75 96 VAL A N 1
ATOM 746 C CA . VAL A 1 96 ? -69.147 -27.153 68.883 1.00 81.75 96 VAL A CA 1
ATOM 747 C C . VAL A 1 96 ? -68.791 -28.123 69.989 1.00 81.75 96 VAL A C 1
ATOM 749 O O . VAL A 1 96 ? -68.048 -27.798 70.908 1.00 81.75 96 VAL A O 1
ATOM 752 N N . HIS A 1 97 ? -69.296 -29.343 69.860 1.00 84.44 97 HIS A N 1
ATOM 753 C CA . HIS A 1 97 ? -69.047 -30.390 70.830 1.00 84.44 97 HIS A CA 1
ATOM 754 C C . HIS A 1 97 ? -67.745 -31.112 70.511 1.00 84.44 97 HIS A C 1
ATOM 756 O O . HIS A 1 97 ? -67.030 -31.424 71.442 1.00 84.44 97 HIS A O 1
ATOM 762 N N . GLY A 1 98 ? -67.382 -31.327 69.241 1.00 84.25 98 GLY A N 1
ATOM 763 C CA . GLY A 1 98 ? -66.155 -32.038 68.858 1.00 84.25 98 GLY A CA 1
ATOM 764 C C . GLY A 1 98 ? -65.536 -31.557 67.554 1.00 84.25 98 GLY A C 1
ATOM 765 O O . GLY A 1 98 ? -66.236 -31.061 66.672 1.00 84.25 98 GLY A O 1
ATOM 766 N N . VAL A 1 99 ? -64.225 -31.748 67.405 1.00 84.81 99 VAL A N 1
ATOM 767 C CA . VAL A 1 99 ? -63.502 -31.439 66.162 1.00 84.81 99 VAL A CA 1
ATOM 768 C C . VAL A 1 99 ? -62.814 -32.692 65.636 1.00 84.81 99 VAL A C 1
ATOM 770 O O . VAL A 1 99 ? -62.080 -33.356 66.361 1.00 84.81 99 VAL A O 1
ATOM 773 N N . ILE A 1 100 ? -63.023 -33.011 64.362 1.00 87.19 100 ILE A N 1
ATOM 774 C CA . ILE A 1 100 ? -62.393 -34.131 63.666 1.00 87.19 100 ILE A CA 1
ATOM 775 C C . ILE A 1 100 ? -61.389 -33.569 62.655 1.00 87.19 100 ILE A C 1
ATOM 777 O O . ILE A 1 100 ? -61.771 -32.811 61.772 1.00 87.19 100 ILE A O 1
ATOM 781 N N . PHE A 1 101 ? -60.116 -33.952 62.740 1.00 86.19 101 PHE A N 1
ATOM 782 C CA . PHE A 1 101 ? -59.074 -33.581 61.781 1.00 86.19 101 PHE A CA 1
ATOM 783 C C . PHE A 1 101 ? -58.768 -34.733 60.828 1.00 86.19 101 PHE A C 1
ATOM 785 O O . PHE A 1 101 ? -58.256 -35.765 61.252 1.00 86.19 101 PHE A O 1
ATOM 792 N N . LEU A 1 102 ? -59.017 -34.546 59.533 1.00 86.19 102 LEU A N 1
ATOM 793 C CA . LEU A 1 102 ? -58.654 -35.493 58.482 1.00 86.19 102 LEU A CA 1
ATOM 794 C C . LEU A 1 102 ? -57.297 -35.113 57.867 1.00 86.19 102 LEU A C 1
ATOM 796 O O . LEU A 1 102 ? -57.178 -34.103 57.170 1.00 86.19 102 LEU A O 1
ATOM 800 N N . ILE A 1 103 ? -56.275 -35.931 58.121 1.00 82.56 103 ILE A N 1
ATOM 801 C CA . ILE A 1 103 ? -54.879 -35.701 57.722 1.00 82.56 103 ILE A CA 1
ATOM 802 C C . ILE A 1 103 ? -54.474 -36.729 56.667 1.00 82.56 103 ILE A C 1
ATOM 804 O O . ILE A 1 103 ? -54.642 -37.922 56.881 1.00 82.56 103 ILE A O 1
ATOM 808 N N . SER A 1 104 ? -53.891 -36.304 55.545 1.00 79.81 104 SER A N 1
ATOM 809 C CA . SER A 1 104 ? -53.282 -37.241 54.593 1.00 79.81 104 SER A CA 1
ATOM 810 C C . SER A 1 104 ? -51.892 -37.679 55.077 1.00 79.81 104 SER A C 1
ATOM 812 O O . SER A 1 104 ? -51.020 -36.849 55.312 1.00 79.81 104 SER A O 1
ATOM 814 N N . ALA A 1 105 ? -51.664 -38.981 55.222 1.00 68.38 105 ALA A N 1
ATOM 815 C CA . ALA A 1 105 ? -50.391 -39.584 55.605 1.00 68.38 105 ALA A CA 1
ATOM 816 C C . ALA A 1 105 ? -49.429 -39.755 54.415 1.00 68.38 105 ALA A C 1
ATOM 818 O O . ALA A 1 105 ? -48.236 -39.979 54.623 1.00 68.38 105 ALA A O 1
ATOM 819 N N . SER A 1 106 ? -49.906 -39.592 53.175 1.00 67.62 106 SER A N 1
ATOM 820 C CA . SER A 1 106 ? -49.078 -39.715 51.969 1.00 67.62 106 SER A CA 1
ATOM 821 C C . SER A 1 106 ? -48.148 -38.520 51.723 1.00 67.62 106 SER A C 1
ATOM 823 O O . SER A 1 106 ? -47.255 -38.614 50.881 1.00 67.62 106 SER A O 1
ATOM 825 N N . ASN A 1 107 ? -48.292 -37.421 52.472 1.00 57.75 107 ASN A N 1
ATOM 826 C CA . ASN A 1 107 ? -47.460 -36.237 52.293 1.00 57.75 107 ASN A CA 1
ATOM 827 C C . ASN A 1 107 ? -47.085 -35.581 53.638 1.00 57.75 107 ASN A C 1
ATOM 829 O O . ASN A 1 107 ? -47.724 -34.630 54.072 1.00 57.75 107 ASN A O 1
ATOM 833 N N . PRO A 1 108 ? -46.022 -36.038 54.324 1.00 53.16 108 PRO A N 1
ATOM 834 C CA . PRO A 1 108 ? -45.599 -35.470 55.610 1.00 53.16 108 PRO A CA 1
ATOM 835 C C . PRO A 1 108 ? -45.082 -34.020 55.519 1.00 53.16 108 PRO A C 1
ATOM 837 O O . PRO A 1 108 ? -44.814 -33.405 56.548 1.00 53.16 108 PRO A O 1
ATOM 840 N N . ARG A 1 109 ? -44.928 -33.467 54.304 1.00 51.84 109 ARG A N 1
ATOM 841 C CA . ARG A 1 109 ? -44.614 -32.047 54.059 1.00 51.84 109 ARG A CA 1
ATOM 842 C C . ARG A 1 109 ? -45.858 -31.174 53.871 1.00 51.84 109 ARG A C 1
ATOM 844 O O . ARG A 1 109 ? -45.717 -29.966 53.692 1.00 51.84 109 ARG A O 1
ATOM 851 N N . ASP A 1 110 ? -47.052 -31.759 53.930 1.00 55.56 110 ASP A N 1
ATOM 852 C CA . ASP A 1 110 ? -48.297 -31.008 53.950 1.00 55.56 110 ASP A CA 1
ATOM 853 C C . ASP A 1 110 ? -48.425 -30.244 55.273 1.00 55.56 110 ASP A C 1
ATOM 855 O O . ASP A 1 110 ? -48.422 -30.817 56.362 1.00 55.56 110 ASP A O 1
ATOM 859 N N . SER A 1 111 ? -48.517 -28.919 55.164 1.00 54.41 111 SER A N 1
ATOM 860 C CA . SER A 1 111 ? -48.386 -27.932 56.246 1.00 54.41 111 SER A CA 1
ATOM 861 C C . SER A 1 111 ? -49.334 -28.094 57.441 1.00 54.41 111 SER A C 1
ATOM 863 O O . SER A 1 111 ? -49.120 -27.441 58.460 1.00 54.41 111 SER A O 1
ATOM 865 N N . ALA A 1 112 ? -50.330 -28.982 57.386 1.00 55.12 112 ALA A N 1
ATOM 866 C CA . ALA A 1 112 ? -51.188 -29.270 58.532 1.00 55.12 112 ALA A CA 1
ATOM 867 C C . ALA A 1 112 ? -50.402 -29.840 59.725 1.00 55.12 112 ALA A C 1
ATOM 869 O O . ALA A 1 112 ? -50.692 -29.471 60.856 1.00 55.12 112 ALA A O 1
ATOM 870 N N . LEU A 1 113 ? -49.362 -30.657 59.494 1.00 60.00 113 LEU A N 1
ATOM 871 C CA . LEU A 1 113 ? -48.490 -31.150 60.574 1.00 60.00 113 LEU A CA 1
ATOM 872 C C . LEU A 1 113 ? -47.687 -30.020 61.245 1.00 60.00 113 LEU A C 1
ATOM 874 O O . LEU A 1 113 ? -47.400 -30.103 62.435 1.00 60.00 113 LEU A O 1
ATOM 878 N N . GLY A 1 114 ? -47.346 -28.960 60.502 1.00 66.94 114 GLY A N 1
ATOM 879 C CA . GLY A 1 114 ? -46.672 -27.772 61.041 1.00 66.94 114 GLY A CA 1
ATOM 880 C C . GLY A 1 114 ? -47.598 -26.871 61.863 1.00 66.94 114 GLY A C 1
ATOM 881 O O . GLY A 1 114 ? -47.147 -26.223 62.802 1.00 66.94 114 GLY A O 1
ATOM 882 N N . GLU A 1 115 ? -48.895 -26.871 61.550 1.00 69.38 115 GLU A N 1
ATOM 883 C CA . GLU A 1 115 ? -49.927 -26.157 62.311 1.00 69.38 115 GLU A CA 1
ATOM 884 C C . GLU A 1 115 ? -50.516 -27.000 63.456 1.00 69.38 115 GLU A C 1
ATOM 886 O O . GLU A 1 115 ? -51.169 -26.442 64.333 1.00 69.38 115 GLU A O 1
ATOM 891 N N . LEU A 1 116 ? -50.255 -28.315 63.520 1.00 69.31 116 LEU A N 1
ATOM 892 C CA . LEU A 1 116 ? -50.744 -29.190 64.598 1.00 69.31 116 LEU A CA 1
ATOM 893 C C . LEU A 1 116 ? -50.434 -28.668 66.007 1.00 69.31 116 LEU A C 1
ATOM 895 O O . LEU A 1 116 ? -51.351 -28.702 66.820 1.00 69.31 116 LEU A O 1
ATOM 899 N N . PRO A 1 117 ? -49.227 -28.153 66.328 1.00 75.00 117 PRO A N 1
ATOM 900 C CA . PRO A 1 117 ? -48.970 -27.584 67.650 1.00 75.00 117 PRO A CA 1
ATOM 901 C C . PRO A 1 117 ? -49.879 -26.391 67.969 1.00 75.00 117 PRO A C 1
ATOM 903 O O . PRO A 1 117 ? -50.364 -26.286 69.088 1.00 75.00 117 PRO A O 1
ATOM 906 N N . ARG A 1 118 ? -50.169 -25.533 66.980 1.00 75.62 118 ARG A N 1
ATOM 907 C CA . ARG A 1 118 ? -51.044 -24.356 67.137 1.00 75.62 118 ARG A CA 1
ATOM 908 C C . ARG A 1 118 ? -52.513 -24.741 67.233 1.00 75.62 118 ARG A C 1
ATOM 910 O O . ARG A 1 118 ? -53.245 -24.176 68.037 1.00 75.62 118 ARG A O 1
ATOM 917 N N . ILE A 1 119 ? -52.937 -25.708 66.424 1.00 71.56 119 ILE A N 1
ATOM 918 C CA . ILE A 1 119 ? -54.267 -26.317 66.488 1.00 71.56 119 ILE A CA 1
ATOM 919 C C . ILE A 1 119 ? -54.473 -26.946 67.860 1.00 71.56 119 ILE A C 1
ATOM 921 O O . ILE A 1 119 ? -55.485 -26.703 68.506 1.00 71.56 119 ILE A O 1
ATOM 925 N N . TYR A 1 120 ? -53.492 -27.716 68.318 1.00 70.81 120 TYR A N 1
ATOM 926 C CA . TYR A 1 120 ? -53.522 -28.373 69.611 1.00 70.81 120 TYR A CA 1
ATOM 927 C C . TYR A 1 120 ? -53.564 -27.353 70.751 1.00 70.81 120 TYR A C 1
ATOM 929 O O . TYR A 1 120 ? -54.436 -27.446 71.606 1.00 70.81 120 TYR A O 1
ATOM 937 N N . GLU A 1 121 ? -52.696 -26.337 70.738 1.00 74.81 121 GLU A N 1
ATOM 938 C CA . GLU A 1 121 ? -52.697 -25.250 71.722 1.00 74.81 121 GLU A CA 1
ATOM 939 C C . GLU A 1 121 ? -54.061 -24.545 71.768 1.00 74.81 121 GLU A C 1
ATOM 941 O O . GLU A 1 121 ? -54.649 -24.405 72.842 1.00 74.81 121 GLU A O 1
ATOM 946 N N . TYR A 1 122 ? -54.621 -24.209 70.602 1.00 77.19 122 TYR A N 1
ATOM 947 C CA . TYR A 1 122 ? -55.926 -23.564 70.486 1.00 77.19 122 TYR A CA 1
ATOM 948 C C . TYR A 1 122 ? -57.079 -24.449 70.990 1.00 77.19 122 TYR A C 1
ATOM 950 O O . TYR A 1 122 ? -57.879 -24.010 71.815 1.00 77.19 122 TYR A O 1
ATOM 958 N N . CYS A 1 123 ? -57.155 -25.709 70.554 1.00 68.38 123 CYS A N 1
ATOM 959 C CA . CYS A 1 123 ? -58.193 -26.650 70.984 1.00 68.38 123 CYS A CA 1
ATOM 960 C C . CYS A 1 123 ? -58.068 -27.019 72.468 1.00 68.38 123 CYS A C 1
ATOM 962 O O . CYS A 1 123 ? -59.081 -27.227 73.134 1.00 68.38 123 CYS A O 1
ATOM 964 N N . SER A 1 124 ? -56.848 -27.039 73.012 1.00 67.69 124 SER A N 1
ATOM 965 C CA . SER A 1 124 ? -56.607 -27.326 74.427 1.00 67.69 124 SER A CA 1
ATOM 966 C C . SER A 1 124 ? -57.202 -26.272 75.365 1.00 67.69 124 SER A C 1
ATOM 968 O O . SER A 1 124 ? -57.510 -26.585 76.515 1.00 67.69 124 SER A O 1
ATOM 970 N N . ASN A 1 125 ? -57.422 -25.052 74.864 1.00 70.31 125 ASN A N 1
ATOM 971 C CA . ASN A 1 125 ? -58.099 -23.982 75.592 1.00 70.31 125 ASN A CA 1
ATOM 972 C C . ASN A 1 125 ? -59.631 -24.081 75.513 1.00 70.31 125 ASN A C 1
ATOM 974 O O . ASN A 1 125 ? -60.314 -23.449 76.311 1.00 70.31 125 ASN A O 1
ATOM 978 N N . LEU A 1 126 ? -60.179 -24.859 74.572 1.00 63.31 126 LEU A N 1
ATOM 979 C CA . LEU A 1 126 ? -61.623 -24.946 74.333 1.00 63.31 126 LEU A CA 1
ATOM 980 C C . LEU A 1 126 ? -62.304 -26.119 75.053 1.00 63.31 126 LEU A C 1
ATOM 982 O O . LEU A 1 126 ? -63.525 -26.197 75.039 1.00 63.31 126 LEU A O 1
ATOM 986 N N . THR A 1 127 ? -61.560 -27.033 75.688 1.00 75.00 127 THR A N 1
ATOM 987 C CA . THR A 1 127 ? -62.103 -28.265 76.317 1.00 75.00 127 THR A CA 1
ATOM 988 C C . THR A 1 127 ? -62.947 -29.142 75.375 1.00 75.00 127 THR A C 1
ATOM 990 O O . THR A 1 127 ? -63.750 -29.958 75.817 1.00 75.00 127 THR A O 1
ATOM 993 N N . ILE A 1 128 ? -62.746 -29.001 74.063 1.00 77.31 128 ILE A N 1
ATOM 994 C CA . ILE A 1 128 ? -63.454 -29.755 73.027 1.00 77.31 128 ILE A CA 1
ATOM 995 C C . ILE A 1 128 ? -62.637 -31.010 72.679 1.00 77.31 128 ILE A C 1
ATOM 997 O O . ILE A 1 128 ? -61.439 -30.883 72.410 1.00 77.31 128 ILE A O 1
ATOM 1001 N N . PRO A 1 129 ? -63.230 -32.219 72.634 1.00 76.81 129 PRO A N 1
ATOM 1002 C CA . PRO A 1 129 ? -62.528 -33.415 72.188 1.00 76.81 129 PRO A CA 1
ATOM 1003 C C . PRO A 1 129 ? -62.102 -33.285 70.728 1.00 76.81 129 PRO A C 1
ATOM 1005 O O . PRO A 1 129 ? -62.897 -32.930 69.850 1.00 76.81 129 PRO A O 1
ATOM 1008 N N . VAL A 1 130 ? -60.836 -33.612 70.477 1.00 78.62 130 VAL A N 1
ATOM 1009 C CA . VAL A 1 130 ? -60.232 -33.574 69.148 1.00 78.62 130 VAL A CA 1
ATOM 1010 C C . VAL A 1 130 ? -59.951 -34.996 68.683 1.00 78.62 130 VAL A C 1
ATOM 1012 O O . VAL A 1 130 ? -59.268 -35.753 69.366 1.00 78.62 130 VAL A O 1
ATOM 1015 N N . LEU A 1 131 ? -60.468 -35.351 67.510 1.00 81.62 131 LEU A N 1
ATOM 1016 C CA . LEU A 1 131 ? -60.284 -36.651 66.879 1.00 81.62 131 LEU A CA 1
ATOM 1017 C C . LEU A 1 131 ? -59.433 -36.507 65.617 1.00 81.62 131 LEU A C 1
ATOM 1019 O O . LEU A 1 131 ? -59.882 -35.944 64.626 1.00 81.62 131 LEU A O 1
ATOM 1023 N N . PHE A 1 132 ? -58.229 -37.067 65.605 1.00 80.81 132 PHE A N 1
ATOM 1024 C CA . PHE A 1 132 ? -57.408 -37.128 64.392 1.00 80.81 132 PHE A CA 1
ATOM 1025 C C . PHE A 1 132 ? -57.696 -38.410 63.606 1.00 80.81 132 PHE A C 1
ATOM 1027 O O . PHE A 1 132 ? -57.719 -39.490 64.187 1.00 80.81 132 PHE A O 1
ATOM 1034 N N . ILE A 1 133 ? -57.889 -38.297 62.292 1.00 82.62 133 ILE A N 1
ATOM 1035 C CA . ILE A 1 133 ? -58.081 -39.403 61.349 1.00 82.62 133 ILE A CA 1
ATOM 1036 C C . ILE A 1 133 ? -57.031 -39.266 60.246 1.00 82.62 133 ILE A C 1
ATOM 1038 O O . ILE A 1 133 ? -56.994 -38.267 59.534 1.00 82.62 133 ILE A O 1
ATOM 1042 N N . TYR A 1 134 ? -56.186 -40.282 60.074 1.00 79.75 134 TYR A N 1
ATOM 1043 C CA . TYR A 1 134 ? -55.155 -40.302 59.033 1.00 79.75 134 TYR A CA 1
ATOM 1044 C C . TYR A 1 134 ? -55.624 -41.095 57.803 1.00 79.75 134 TYR A C 1
ATOM 1046 O O . TYR A 1 134 ? -55.991 -42.263 57.923 1.00 79.75 134 TYR A O 1
ATOM 1054 N N . ARG A 1 135 ? -55.590 -40.477 56.619 1.00 72.94 135 ARG A N 1
ATOM 1055 C CA . ARG A 1 135 ? -55.931 -41.056 55.311 1.00 72.94 135 ARG A CA 1
ATOM 1056 C C . ARG A 1 135 ? -54.643 -41.392 54.546 1.00 72.94 135 ARG A C 1
ATOM 1058 O O . ARG A 1 135 ? -53.738 -40.581 54.534 1.00 72.94 135 ARG A O 1
ATOM 1065 N N . ASP A 1 136 ? -54.570 -42.545 53.888 1.00 62.50 136 ASP A N 1
ATOM 1066 C CA . ASP A 1 136 ? -53.473 -43.003 53.002 1.00 62.50 136 ASP A CA 1
ATOM 1067 C C . ASP A 1 136 ? -52.194 -43.568 53.656 1.00 62.50 136 ASP A C 1
ATOM 1069 O O . ASP A 1 136 ? -51.218 -42.870 53.912 1.00 62.50 136 ASP A O 1
ATOM 1073 N N . GLY A 1 137 ? -52.139 -44.899 53.774 1.00 44.12 137 GLY A N 1
ATOM 1074 C CA . GLY A 1 137 ? -50.896 -45.673 53.830 1.00 44.12 137 GLY A CA 1
ATOM 1075 C C . GLY A 1 137 ? -50.978 -46.838 52.839 1.00 44.12 137 GLY A C 1
ATOM 1076 O O . GLY A 1 137 ? -51.904 -47.643 52.907 1.00 44.12 137 GLY A O 1
ATOM 1077 N N . VAL A 1 138 ? -50.048 -46.914 51.886 1.00 34.31 138 VAL A N 1
ATOM 1078 C CA . VAL A 1 138 ? -49.979 -47.986 50.879 1.00 34.31 138 VAL A CA 1
ATOM 1079 C C . VAL A 1 138 ? -49.646 -49.316 51.559 1.00 34.31 138 VAL A C 1
ATOM 1081 O O . VAL A 1 138 ? -48.554 -49.444 52.097 1.00 34.31 138 VAL A O 1
ATOM 1084 N N . LEU A 1 139 ? -50.569 -50.287 51.509 1.00 27.75 139 LEU A N 1
ATOM 1085 C CA . LEU A 1 139 ? -50.344 -51.741 51.372 1.00 27.75 139 LEU A CA 1
ATOM 1086 C C . LEU A 1 139 ? -51.711 -52.462 51.413 1.00 27.75 139 LEU A C 1
ATOM 1088 O O . LEU A 1 139 ? -52.205 -52.738 52.494 1.00 27.75 139 LEU A O 1
ATOM 1092 N N . ARG A 1 140 ? -52.287 -52.771 50.234 1.00 25.84 140 ARG A N 1
ATOM 1093 C CA . ARG A 1 140 ? -53.497 -53.601 49.973 1.00 25.84 140 ARG A CA 1
ATOM 1094 C C . ARG A 1 140 ? -54.783 -53.247 50.758 1.00 25.84 140 ARG A C 1
ATOM 1096 O O . ARG A 1 140 ? -54.802 -53.194 51.975 1.00 25.84 140 ARG A O 1
ATOM 1103 N N . PHE A 1 141 ? -55.885 -53.076 50.018 1.00 34.16 141 PHE A N 1
ATOM 1104 C CA . PHE A 1 141 ? -57.257 -52.807 50.489 1.00 34.16 141 PHE A CA 1
ATOM 1105 C C . PHE A 1 141 ? -57.560 -53.266 51.929 1.00 34.16 141 PHE A C 1
ATOM 1107 O O . PHE A 1 141 ? -57.891 -54.423 52.156 1.00 34.16 141 PHE A O 1
ATOM 1114 N N . THR A 1 142 ? -57.466 -52.333 52.878 1.00 24.70 142 THR A N 1
ATOM 1115 C CA . THR A 1 142 ? -58.164 -52.302 54.176 1.00 24.70 142 THR A CA 1
ATOM 1116 C C . THR A 1 142 ? -58.078 -50.863 54.720 1.00 24.70 142 THR A C 1
ATOM 1118 O O . THR A 1 142 ? -57.000 -50.267 54.673 1.00 24.70 142 THR A O 1
ATOM 1121 N N . PRO A 1 143 ? -59.181 -50.236 55.173 1.00 32.19 143 PRO A N 1
ATOM 1122 C CA . PRO A 1 143 ? -59.127 -48.905 55.772 1.00 32.19 143 PRO A CA 1
ATOM 1123 C C . PRO A 1 143 ? -58.545 -49.001 57.189 1.00 32.19 143 PRO A C 1
ATOM 1125 O O . PRO A 1 143 ? -59.109 -49.669 58.049 1.00 32.19 143 PRO A O 1
ATOM 1128 N N . PHE A 1 144 ? -57.423 -48.327 57.443 1.00 33.16 144 PHE A N 1
ATOM 1129 C CA . PHE A 1 144 ? -56.860 -48.178 58.786 1.00 33.16 144 PHE A CA 1
ATOM 1130 C C . PHE A 1 144 ? -57.214 -46.791 59.330 1.00 33.16 144 PHE A C 1
ATOM 1132 O O . PHE A 1 144 ? -56.834 -45.791 58.728 1.00 33.16 144 PHE A O 1
ATOM 1139 N N . ILE A 1 145 ? -57.902 -46.725 60.473 1.00 40.72 145 ILE A N 1
ATOM 1140 C CA . ILE A 1 145 ? -58.159 -45.478 61.209 1.00 40.72 145 ILE A CA 1
ATOM 1141 C C . ILE A 1 145 ? -57.229 -45.464 62.431 1.00 40.72 145 ILE A C 1
ATOM 1143 O O . ILE A 1 145 ? -57.219 -46.406 63.222 1.00 40.72 145 ILE A O 1
ATOM 1147 N N . ARG A 1 146 ? -56.415 -44.411 62.579 1.00 40.69 146 ARG A N 1
ATOM 1148 C CA . ARG A 1 146 ? -55.633 -44.146 63.801 1.00 40.69 146 ARG A CA 1
ATOM 1149 C C . ARG A 1 146 ? -56.273 -42.983 64.537 1.00 40.69 146 ARG A C 1
ATOM 1151 O O . ARG A 1 146 ? -56.292 -41.897 63.974 1.00 40.69 146 ARG A O 1
ATOM 1158 N N . ILE A 1 147 ? -56.755 -43.226 65.754 1.00 43.22 147 ILE A N 1
ATOM 1159 C CA . ILE A 1 147 ? -57.372 -42.224 66.627 1.00 43.22 147 ILE A CA 1
ATOM 1160 C C . ILE A 1 147 ? -56.355 -41.799 67.683 1.00 43.22 147 ILE A C 1
ATOM 1162 O O . ILE A 1 147 ? -55.786 -42.647 68.366 1.00 43.22 147 ILE A O 1
ATOM 1166 N N . TYR A 1 148 ? -56.143 -40.492 67.811 1.00 39.22 148 TYR A N 1
ATOM 1167 C CA . TYR A 1 148 ? -55.456 -39.885 68.948 1.00 39.22 148 TYR A CA 1
ATOM 1168 C C . TYR A 1 148 ? -56.519 -39.214 69.815 1.00 39.22 148 TYR A C 1
ATOM 1170 O O . TYR A 1 148 ? -57.240 -38.355 69.315 1.00 39.22 148 TYR A O 1
ATOM 1178 N N . ALA A 1 149 ? -56.625 -39.621 71.078 1.00 37.56 149 ALA A N 1
ATOM 1179 C CA . ALA A 1 149 ? -57.458 -38.972 72.083 1.00 37.56 149 ALA A CA 1
ATOM 1180 C C . ALA A 1 149 ? -56.572 -38.677 73.295 1.00 37.56 149 ALA A C 1
ATOM 1182 O O . ALA A 1 149 ? -56.000 -39.597 73.875 1.00 37.56 149 ALA A O 1
ATOM 1183 N N . GLU A 1 150 ? -56.428 -37.402 73.646 1.00 37.47 150 GLU A N 1
ATOM 1184 C CA . GLU A 1 150 ? -55.669 -36.970 74.816 1.00 37.47 150 GLU A CA 1
ATOM 1185 C C . GLU A 1 150 ? -56.617 -36.198 75.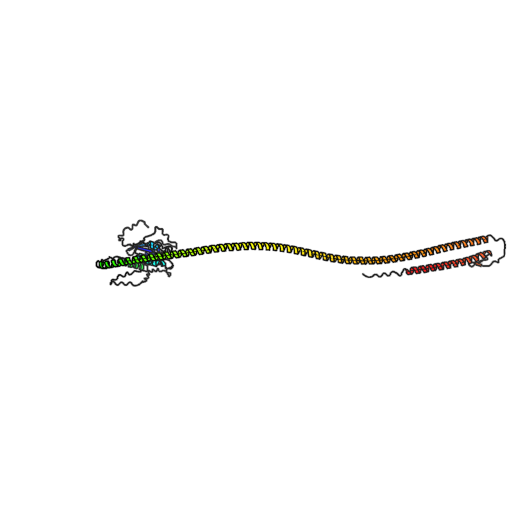734 1.00 37.47 150 GLU A C 1
ATOM 1187 O O . GLU A 1 150 ? -57.140 -35.143 75.377 1.00 37.47 150 GLU A O 1
ATOM 1192 N N . THR A 1 151 ? -56.900 -36.766 76.902 1.00 36.22 151 THR A N 1
ATOM 1193 C CA . THR A 1 151 ? -57.687 -36.129 77.960 1.00 36.22 151 THR A CA 1
ATOM 1194 C C . THR A 1 151 ? -56.725 -35.493 78.957 1.00 36.22 151 THR A C 1
ATOM 1196 O O . THR A 1 151 ? -55.890 -36.196 79.525 1.00 36.22 151 THR A O 1
ATOM 1199 N N . ARG A 1 152 ? -56.819 -34.177 79.183 1.00 33.09 152 ARG A N 1
ATOM 1200 C CA . ARG A 1 152 ? -56.048 -33.509 80.244 1.00 33.09 152 ARG A CA 1
ATOM 1201 C C . ARG A 1 152 ? -56.554 -33.960 81.617 1.00 33.09 152 ARG A C 1
ATOM 1203 O O . ARG A 1 152 ? -57.726 -33.775 81.928 1.00 33.09 152 ARG A O 1
ATOM 1210 N N . GLU A 1 153 ? -55.658 -34.493 82.443 1.00 32.53 153 GLU A N 1
ATOM 1211 C CA . GLU A 1 153 ? -55.864 -34.606 83.889 1.00 32.53 153 GLU A CA 1
ATOM 1212 C C . GLU A 1 153 ? -55.707 -33.210 84.510 1.00 32.53 153 GLU A C 1
ATOM 1214 O O . GLU A 1 153 ? -54.612 -32.650 84.540 1.00 32.53 153 GLU A O 1
ATOM 1219 N N . THR A 1 154 ? -56.794 -32.622 85.008 1.00 33.56 154 THR A N 1
ATOM 1220 C CA . THR A 1 154 ? -56.698 -31.569 86.025 1.00 33.56 154 THR A CA 1
ATOM 1221 C C . THR A 1 154 ? -56.620 -32.259 87.379 1.00 33.56 154 THR A C 1
ATOM 1223 O O . THR A 1 154 ? -57.617 -32.802 87.852 1.00 33.56 154 THR A O 1
ATOM 1226 N N . THR A 1 155 ? -55.438 -32.271 87.994 1.00 31.14 155 THR A N 1
ATOM 1227 C CA . THR A 1 155 ? -55.261 -32.723 89.378 1.00 31.14 155 THR A CA 1
ATOM 1228 C C . THR A 1 155 ? -55.974 -31.749 90.312 1.00 31.14 155 THR A C 1
ATOM 1230 O O . THR A 1 155 ? -55.480 -30.651 90.567 1.00 31.14 155 THR A O 1
ATOM 1233 N N . ILE A 1 156 ? -57.149 -32.147 90.792 1.00 32.41 156 ILE A N 1
ATOM 1234 C CA . ILE A 1 156 ? -57.730 -31.652 92.037 1.00 32.41 156 ILE A CA 1
ATOM 1235 C C . ILE A 1 156 ? -57.493 -32.781 93.038 1.00 32.41 156 ILE A C 1
ATOM 1237 O O . ILE A 1 156 ? -57.997 -33.888 92.848 1.00 32.41 156 ILE A O 1
ATOM 1241 N N . ASP A 1 157 ? -56.652 -32.519 94.036 1.00 36.38 157 ASP A N 1
ATOM 1242 C CA . ASP A 1 157 ? -56.435 -33.432 95.152 1.00 36.38 157 ASP A CA 1
ATOM 1243 C C . ASP A 1 157 ? -57.747 -33.574 95.928 1.00 36.38 157 ASP A C 1
ATOM 1245 O O . ASP A 1 157 ? -58.180 -32.629 96.578 1.00 36.38 157 ASP A O 1
ATOM 1249 N N . ASP A 1 158 ? -58.375 -34.746 95.840 1.00 32.75 158 ASP A N 1
ATOM 1250 C CA . ASP A 1 158 ? -59.020 -35.371 96.991 1.00 32.75 158 ASP A CA 1
ATOM 1251 C C . ASP A 1 158 ? -59.192 -36.881 96.768 1.00 32.75 158 ASP A C 1
ATOM 1253 O O . ASP A 1 158 ? -59.644 -37.379 95.733 1.00 32.75 158 ASP A O 1
ATOM 1257 N N . GLU A 1 159 ? -58.744 -37.630 97.770 1.00 43.25 159 GLU A N 1
ATOM 1258 C CA . GLU A 1 159 ? -58.664 -39.081 97.787 1.00 43.25 159 GLU A CA 1
ATOM 1259 C C . GLU A 1 159 ? -60.048 -39.745 97.703 1.00 43.25 159 GLU A C 1
ATOM 1261 O O . GLU A 1 159 ? -60.902 -39.531 98.563 1.00 43.25 159 GLU A O 1
ATOM 1266 N N . LYS A 1 160 ? -60.170 -40.675 96.741 1.00 41.94 160 LYS A N 1
ATOM 1267 C CA . LYS A 1 160 ? -61.143 -41.787 96.595 1.00 41.94 160 LYS A CA 1
ATOM 1268 C C . LYS A 1 160 ? -62.057 -41.649 95.378 1.00 41.94 160 LYS A C 1
ATOM 1270 O O . LYS A 1 160 ? -63.224 -41.319 95.508 1.00 41.94 160 LYS A O 1
ATOM 1275 N N . ILE A 1 161 ? -61.537 -42.059 94.223 1.00 33.34 161 ILE A N 1
ATOM 1276 C CA . ILE A 1 161 ? -62.114 -43.059 93.303 1.00 33.34 161 ILE A CA 1
ATOM 1277 C C . ILE A 1 161 ? -60.979 -43.407 92.331 1.00 33.34 161 ILE A C 1
ATOM 1279 O O . ILE A 1 161 ? -60.517 -42.581 91.551 1.00 33.34 161 ILE A O 1
ATOM 1283 N N . GLY A 1 162 ? -60.458 -44.629 92.430 1.00 29.23 162 GLY A N 1
ATOM 1284 C CA . GLY A 1 162 ? -59.375 -45.093 91.572 1.00 29.23 162 GLY A CA 1
ATOM 1285 C C . GLY A 1 162 ? -59.879 -45.397 90.165 1.00 29.23 162 GLY A C 1
ATOM 1286 O O . GLY A 1 162 ? -60.378 -46.491 89.921 1.00 29.23 162 GLY A O 1
ATOM 1287 N N . CYS A 1 163 ? -59.680 -44.467 89.234 1.00 26.69 163 CYS A N 1
ATOM 1288 C CA . CYS A 1 163 ? -59.602 -44.771 87.810 1.00 26.69 163 CYS A CA 1
ATOM 1289 C C . CYS A 1 163 ? -58.256 -44.253 87.292 1.00 26.69 163 CYS A C 1
ATOM 1291 O O . CYS A 1 163 ? -58.109 -43.092 86.932 1.00 26.69 163 CYS A O 1
ATOM 1293 N N . LYS A 1 164 ? -57.238 -45.122 87.322 1.00 28.33 164 LYS A N 1
ATOM 1294 C CA . LYS A 1 164 ? -55.968 -44.891 86.627 1.00 28.33 164 LYS A CA 1
ATOM 1295 C C . LYS A 1 164 ? -56.207 -45.130 85.138 1.00 28.33 164 LYS A C 1
ATOM 1297 O O . LYS A 1 164 ? -56.284 -46.286 84.734 1.00 28.33 164 LYS A O 1
ATOM 1302 N N . ILE A 1 165 ? -56.264 -44.076 84.331 1.00 30.38 165 ILE A N 1
ATOM 1303 C CA . ILE A 1 165 ? -56.034 -44.192 82.886 1.00 30.38 165 ILE A CA 1
ATOM 1304 C C . ILE A 1 165 ? -54.652 -43.607 82.624 1.00 30.38 165 ILE A C 1
ATOM 1306 O O . ILE A 1 165 ? -54.481 -42.424 82.365 1.00 30.38 165 ILE A O 1
ATOM 1310 N N . SER A 1 166 ? -53.632 -44.450 82.772 1.00 30.38 166 SER A N 1
ATOM 1311 C CA . SER A 1 166 ? -52.266 -44.083 82.416 1.00 30.38 166 SER A CA 1
ATOM 1312 C C . SER A 1 166 ? -51.993 -44.405 80.948 1.00 30.38 166 SER A C 1
ATOM 1314 O O . SER A 1 166 ? -52.225 -45.540 80.541 1.00 30.38 166 SER A O 1
ATOM 1316 N N . LYS A 1 167 ? -51.319 -43.467 80.271 1.00 33.12 167 LYS A N 1
ATOM 1317 C CA . LYS A 1 167 ? -50.599 -43.578 78.986 1.00 33.12 167 LYS A CA 1
ATOM 1318 C C . LYS A 1 167 ? -51.439 -43.511 77.708 1.00 33.12 167 LYS A C 1
ATOM 1320 O O . LYS A 1 167 ? -52.473 -44.146 77.581 1.00 33.12 167 LYS A O 1
ATOM 1325 N N . ASN A 1 168 ? -50.864 -42.796 76.734 1.00 36.88 168 ASN A N 1
ATOM 1326 C CA . ASN A 1 168 ? -51.156 -42.845 75.301 1.00 36.88 168 ASN A CA 1
ATOM 1327 C C . ASN A 1 168 ? -51.276 -44.298 74.812 1.00 36.88 168 ASN A C 1
ATOM 1329 O O . ASN A 1 168 ? -50.289 -44.900 74.380 1.00 36.88 168 ASN A O 1
ATOM 1333 N N . GLU A 1 169 ? -52.472 -44.873 74.887 1.00 39.34 169 GLU A N 1
ATOM 1334 C CA . GLU A 1 169 ? -52.768 -46.151 74.259 1.00 39.34 169 GLU A CA 1
ATOM 1335 C C . GLU A 1 169 ? -53.121 -45.915 72.793 1.00 39.34 169 GLU A C 1
ATOM 1337 O O . GLU A 1 169 ? -54.115 -45.281 72.440 1.00 39.34 169 GLU A O 1
ATOM 1342 N N . PHE A 1 170 ? -52.269 -46.437 71.913 1.00 40.12 170 PHE A N 1
ATOM 1343 C CA . PHE A 1 170 ? -52.557 -46.525 70.490 1.00 40.12 170 PHE A CA 1
ATOM 1344 C C . PHE A 1 170 ? -53.612 -47.606 70.266 1.00 40.12 170 PHE A C 1
ATOM 1346 O O . PHE A 1 170 ? -53.279 -48.778 70.081 1.00 40.12 170 PHE A O 1
ATOM 1353 N N . VAL A 1 171 ? -54.887 -47.223 70.258 1.00 47.31 171 VAL A N 1
ATOM 1354 C CA . VAL A 1 171 ? -55.961 -48.158 69.919 1.00 47.31 171 VAL A CA 1
ATOM 1355 C C . VAL A 1 171 ? -56.101 -48.216 68.400 1.00 47.31 171 VAL A C 1
ATOM 1357 O O . VAL A 1 171 ? -56.433 -47.235 67.731 1.00 47.31 171 VAL A O 1
ATOM 1360 N N . ARG A 1 172 ? -55.774 -49.380 67.831 1.00 44.84 172 ARG A N 1
ATOM 1361 C CA . ARG A 1 172 ? -55.912 -49.655 66.400 1.00 44.84 172 ARG A CA 1
ATOM 1362 C C . ARG A 1 172 ? -57.282 -50.274 66.157 1.00 44.84 172 ARG A C 1
ATOM 1364 O O . ARG A 1 172 ? -57.469 -51.451 66.445 1.00 44.84 172 ARG A O 1
ATOM 1371 N N . TYR A 1 173 ? -58.195 -49.495 65.597 1.00 58.25 173 TYR A N 1
ATOM 1372 C CA . TYR A 1 173 ? -59.516 -49.982 65.211 1.00 58.25 173 TYR A CA 1
ATOM 1373 C C . TYR A 1 173 ? -59.442 -50.664 63.845 1.00 58.25 173 TYR A C 1
ATOM 1375 O O . TYR A 1 173 ? -58.857 -50.118 62.903 1.00 58.25 173 TYR A O 1
ATOM 1383 N N . GLN A 1 174 ? -59.969 -51.885 63.755 1.00 45.25 174 GLN A N 1
ATOM 1384 C CA . GLN A 1 174 ? -59.899 -52.695 62.533 1.00 45.25 174 GLN A CA 1
ATOM 1385 C C . GLN A 1 174 ? -61.126 -52.513 61.636 1.00 45.25 174 GLN A C 1
ATOM 1387 O O . GLN A 1 174 ? -61.046 -52.785 60.438 1.00 45.25 174 GLN A O 1
ATOM 1392 N N . ASN A 1 175 ? -62.243 -52.029 62.186 1.00 60.94 175 ASN A N 1
ATOM 1393 C CA . ASN A 1 175 ? -63.453 -51.739 61.425 1.00 60.94 175 ASN A CA 1
ATOM 1394 C C . ASN A 1 175 ? -64.087 -50.392 61.842 1.00 60.94 175 ASN A C 1
ATOM 1396 O O . ASN A 1 175 ? -63.750 -49.809 62.873 1.00 60.94 175 ASN A O 1
ATOM 1400 N N . LEU A 1 176 ? -64.993 -49.883 61.003 1.00 58.44 176 LEU A N 1
ATOM 1401 C CA . LEU A 1 176 ? -65.661 -48.589 61.185 1.00 58.44 176 LEU A CA 1
ATOM 1402 C C . LEU A 1 176 ? -66.623 -48.560 62.394 1.00 58.44 176 LEU A C 1
ATOM 1404 O O . LEU A 1 176 ? -66.798 -47.508 63.007 1.00 58.44 176 LEU A O 1
ATOM 1408 N N . ASP A 1 177 ? -67.210 -49.698 62.762 1.00 66.69 177 ASP A N 1
ATOM 1409 C CA . ASP A 1 177 ? -68.157 -49.820 63.879 1.00 66.69 177 ASP A CA 1
ATOM 1410 C C . ASP A 1 177 ? -67.469 -49.634 65.239 1.00 66.69 177 ASP A C 1
ATOM 1412 O O . ASP A 1 177 ? -68.047 -49.047 66.156 1.00 66.69 177 ASP A O 1
ATOM 1416 N N . GLU A 1 178 ? -66.211 -50.065 65.377 1.00 66.44 178 GLU A N 1
ATOM 1417 C CA . GLU A 1 178 ? -65.442 -49.860 66.612 1.00 66.44 178 GLU A CA 1
ATOM 1418 C C . GLU A 1 178 ? -65.139 -48.371 66.860 1.00 66.44 178 GLU A C 1
ATOM 1420 O O . GLU A 1 178 ? -65.210 -47.898 67.996 1.00 66.44 178 GLU A O 1
ATOM 1425 N N . VAL A 1 179 ? -64.874 -47.609 65.792 1.00 61.62 179 VAL A N 1
ATOM 1426 C CA . VAL A 1 179 ? -64.654 -46.154 65.854 1.00 61.62 179 VAL A CA 1
ATOM 1427 C C . VAL A 1 179 ? -65.931 -45.421 66.259 1.00 61.62 179 VAL A C 1
ATOM 1429 O O . VAL A 1 179 ? -65.886 -44.549 67.129 1.00 61.62 179 VAL A O 1
ATOM 1432 N N . LYS A 1 180 ? -67.075 -45.807 65.675 1.00 64.19 180 LYS A N 1
ATOM 1433 C CA . LYS A 1 180 ? -68.392 -45.257 66.034 1.00 64.19 180 LYS A CA 1
ATOM 1434 C C . LYS A 1 180 ? -68.689 -45.451 67.523 1.00 64.19 180 LYS A C 1
ATOM 1436 O O . LYS A 1 180 ? -69.109 -44.512 68.199 1.00 64.19 180 LYS A O 1
ATOM 1441 N N . LYS A 1 181 ? -68.386 -46.637 68.060 1.00 69.94 181 LYS A N 1
ATOM 1442 C CA . LYS A 1 181 ? -68.592 -46.959 69.477 1.00 69.94 181 LYS A CA 1
ATOM 1443 C C . LYS A 1 181 ? -67.700 -46.133 70.411 1.00 69.94 181 LYS A C 1
ATOM 1445 O O . LYS A 1 181 ? -68.191 -45.654 71.427 1.00 69.94 181 LYS A O 1
ATOM 1450 N N . PHE A 1 182 ? -66.427 -45.925 70.062 1.00 69.38 182 PHE A N 1
ATOM 1451 C CA . PHE A 1 182 ? -65.491 -45.136 70.873 1.00 69.38 182 PHE A CA 1
ATOM 1452 C C . PHE A 1 182 ? -65.941 -43.677 71.036 1.00 69.38 182 PHE A C 1
ATOM 1454 O O . PHE A 1 182 ? -66.031 -43.190 72.166 1.00 69.38 182 PHE A O 1
ATOM 1461 N N . ILE A 1 183 ? -66.289 -43.014 69.924 1.00 63.22 183 ILE A N 1
ATOM 1462 C CA . ILE A 1 183 ? -66.721 -41.606 69.911 1.00 63.22 183 ILE A CA 1
ATOM 1463 C C . ILE A 1 183 ? -67.936 -41.400 70.825 1.00 63.22 183 ILE A C 1
ATOM 1465 O O . ILE A 1 183 ? -67.966 -40.432 71.584 1.00 63.22 183 ILE A O 1
ATOM 1469 N N . ALA A 1 184 ? -68.901 -42.325 70.807 1.00 62.94 184 ALA A N 1
ATOM 1470 C CA . ALA A 1 184 ? -70.084 -42.247 71.661 1.00 62.94 184 ALA A CA 1
ATOM 1471 C C . ALA A 1 184 ? -69.733 -42.249 73.165 1.00 62.94 184 ALA A C 1
ATOM 1473 O O . ALA A 1 184 ? -70.233 -41.414 73.916 1.00 62.94 184 ALA A O 1
ATOM 1474 N N . THR A 1 185 ? -68.822 -43.125 73.606 1.00 62.03 185 THR A N 1
ATOM 1475 C CA . THR A 1 185 ? -68.446 -43.265 75.030 1.00 62.03 185 THR A CA 1
ATOM 1476 C C . THR A 1 185 ? -67.606 -42.113 75.593 1.00 62.03 185 THR A C 1
ATOM 1478 O O . THR A 1 185 ? -67.817 -41.697 76.735 1.00 62.03 185 THR A O 1
ATOM 1481 N N . THR A 1 186 ? -66.641 -41.581 74.834 1.00 59.16 186 THR A N 1
ATOM 1482 C CA . THR A 1 186 ? -65.739 -40.525 75.338 1.00 59.16 186 THR A CA 1
ATOM 1483 C C . THR A 1 186 ? -66.485 -39.209 75.557 1.00 59.16 186 THR A C 1
ATOM 1485 O O . THR A 1 186 ? -66.268 -38.517 76.552 1.00 59.16 186 THR A O 1
ATOM 1488 N N . PHE A 1 187 ? -67.425 -38.898 74.667 1.00 54.72 187 PHE A N 1
ATOM 1489 C CA . PHE A 1 187 ? -68.244 -37.693 74.747 1.00 54.72 187 PHE A CA 1
ATOM 1490 C C . PHE A 1 187 ? -69.222 -37.695 75.922 1.00 54.72 187 PHE A C 1
ATOM 1492 O O . PHE A 1 187 ? -69.438 -36.665 76.556 1.00 54.72 187 PHE A O 1
ATOM 1499 N N . GLU A 1 188 ? -69.767 -38.858 76.270 1.00 56.41 188 GLU A N 1
ATOM 1500 C CA . GLU A 1 188 ? -70.690 -38.994 77.399 1.00 56.41 188 GLU A CA 1
ATOM 1501 C C . GLU A 1 188 ? -70.018 -38.729 78.761 1.00 56.41 188 GLU A C 1
ATOM 1503 O O . GLU A 1 188 ? -70.674 -38.317 79.719 1.00 56.41 188 GLU A O 1
ATOM 1508 N N . SER A 1 189 ? -68.698 -38.917 78.842 1.00 52.88 189 SER A N 1
ATOM 1509 C CA . SER A 1 189 ? -67.920 -38.728 80.072 1.00 52.88 189 SER A CA 1
ATOM 1510 C C . SER A 1 189 ? -67.559 -37.257 80.324 1.00 52.88 189 SER A C 1
ATOM 1512 O O . SER A 1 189 ? -67.617 -36.801 81.465 1.00 52.88 189 SER A O 1
ATOM 1514 N N . ALA A 1 190 ? -67.260 -36.483 79.273 1.00 48.38 190 ALA A N 1
ATOM 1515 C CA . ALA A 1 190 ? -66.905 -35.063 79.386 1.00 48.38 190 ALA A CA 1
ATOM 1516 C C . ALA A 1 190 ? -68.097 -34.182 79.810 1.00 48.38 190 ALA A C 1
ATOM 1518 O O . ALA A 1 190 ? -67.942 -33.269 80.620 1.00 48.38 190 ALA A O 1
ATOM 1519 N N . CYS A 1 191 ? -69.310 -34.505 79.348 1.00 46.72 191 CYS A N 1
ATOM 1520 C CA . CYS A 1 191 ? -70.520 -33.766 79.722 1.00 46.72 191 CYS A CA 1
ATOM 1521 C C . CYS A 1 191 ? -70.901 -33.912 81.208 1.00 46.72 191 CYS A C 1
ATOM 1523 O O . CYS A 1 191 ? -71.575 -33.036 81.745 1.00 46.72 191 CYS A O 1
ATOM 1525 N N . LYS A 1 192 ? -70.455 -34.974 81.897 1.00 49.56 192 LYS A N 1
ATOM 1526 C CA . LYS A 1 192 ? -70.729 -35.180 83.332 1.00 49.56 192 LYS A CA 1
ATOM 1527 C C . LYS A 1 192 ? -69.809 -34.366 84.249 1.00 49.56 192 LYS A C 1
ATOM 1529 O O . LYS A 1 192 ? -70.192 -34.083 85.379 1.00 49.56 192 LYS A O 1
ATOM 1534 N N . LEU A 1 193 ? -68.625 -33.960 83.780 1.00 45.16 193 LEU A N 1
ATOM 1535 C CA . LEU A 1 193 ? -67.636 -33.259 84.610 1.00 45.16 193 LEU A CA 1
ATOM 1536 C C . LEU A 1 193 ? -67.941 -31.759 84.776 1.00 45.16 193 LEU A C 1
ATOM 1538 O O . LEU A 1 193 ? -67.578 -31.158 85.783 1.00 45.16 193 LEU A O 1
ATOM 1542 N N . HIS A 1 194 ? -68.636 -31.149 83.812 1.00 44.19 194 HIS A N 1
ATOM 1543 C CA . HIS A 1 194 ? -68.886 -29.703 83.808 1.00 44.19 194 HIS A CA 1
ATOM 1544 C C . HIS A 1 194 ? -70.043 -29.265 84.729 1.00 44.19 194 HIS A C 1
ATOM 1546 O O . HIS A 1 194 ? -70.216 -28.077 84.972 1.00 44.19 194 HIS A O 1
ATOM 1552 N N . GLN A 1 195 ? -70.808 -30.213 85.283 1.00 44.56 195 GLN A N 1
ATOM 1553 C CA . GLN A 1 195 ? -71.961 -29.947 86.158 1.00 44.56 195 GLN A CA 1
ATOM 1554 C C . GLN A 1 195 ? -71.624 -29.929 87.665 1.00 44.56 195 GLN A C 1
ATOM 1556 O O . GLN A 1 195 ? -72.531 -29.792 88.479 1.00 44.56 195 GLN A O 1
ATOM 1561 N N . LEU A 1 196 ? -70.350 -30.081 88.058 1.00 40.78 196 LEU A N 1
ATOM 1562 C CA . LEU A 1 196 ? -69.947 -30.295 89.461 1.00 40.78 196 LEU A CA 1
ATOM 1563 C C . LEU A 1 196 ? -69.160 -29.146 90.120 1.00 40.78 196 LEU A C 1
ATOM 1565 O O . LEU A 1 196 ? -68.729 -29.298 91.260 1.00 40.78 196 LEU A O 1
ATOM 1569 N N . LEU A 1 197 ? -68.971 -28.002 89.458 1.00 36.00 197 LEU A N 1
ATOM 1570 C CA . LEU A 1 197 ? -68.185 -26.890 90.011 1.00 36.00 197 LEU A CA 1
ATOM 1571 C C . LEU A 1 197 ? -69.064 -25.674 90.322 1.00 36.00 197 LEU A C 1
ATOM 1573 O O . LEU A 1 197 ? -69.184 -24.771 89.500 1.00 36.00 197 LEU A O 1
ATOM 1577 N N . ASP A 1 198 ? -69.616 -25.648 91.538 1.00 33.06 198 ASP A N 1
ATOM 1578 C CA . ASP A 1 198 ? -70.164 -24.445 92.180 1.00 33.06 198 ASP A CA 1
ATOM 1579 C C . ASP A 1 198 ? -69.300 -24.036 93.398 1.00 33.06 198 ASP A C 1
ATOM 1581 O O . ASP A 1 198 ? -68.747 -24.907 94.080 1.00 33.06 198 ASP A O 1
ATOM 1585 N N . PRO A 1 199 ? -69.157 -22.731 93.717 1.00 43.78 199 PRO A N 1
ATOM 1586 C CA . PRO A 1 199 ? -68.151 -22.233 94.654 1.00 43.78 199 PRO A CA 1
ATOM 1587 C C . PRO A 1 199 ? -68.711 -22.029 96.075 1.00 43.78 199 PRO A C 1
ATOM 1589 O O . PRO A 1 199 ? -69.568 -21.173 96.304 1.00 43.78 199 PRO A O 1
ATOM 1592 N N . ILE A 1 200 ? -68.182 -22.758 97.068 1.00 37.03 200 ILE A N 1
ATOM 1593 C CA . ILE A 1 200 ? -68.554 -22.618 98.490 1.00 37.03 200 ILE A CA 1
ATOM 1594 C C . ILE A 1 200 ? -67.561 -21.716 99.252 1.00 37.03 200 ILE A C 1
ATOM 1596 O O . ILE A 1 200 ? -66.443 -22.093 99.586 1.00 37.03 200 ILE A O 1
ATOM 1600 N N . ILE A 1 201 ? -68.038 -20.497 99.511 1.00 42.25 201 ILE A N 1
ATOM 1601 C CA . ILE A 1 201 ? -67.913 -19.615 100.691 1.00 42.25 201 ILE A CA 1
ATOM 1602 C C . ILE A 1 201 ? -66.904 -20.026 101.795 1.00 42.25 201 ILE A C 1
ATOM 1604 O O . ILE A 1 201 ? -67.148 -20.955 102.562 1.00 42.25 201 ILE A O 1
ATOM 1608 N N . ILE A 1 202 ? -65.873 -19.193 102.024 1.00 42.28 202 ILE A N 1
ATOM 1609 C CA . ILE A 1 202 ? -65.066 -19.174 103.265 1.00 42.28 202 ILE A CA 1
ATOM 1610 C C . ILE A 1 202 ? -65.055 -17.750 103.848 1.00 42.28 202 ILE A C 1
ATOM 1612 O O . ILE A 1 202 ? -64.311 -16.884 103.399 1.00 42.28 202 ILE A O 1
ATOM 1616 N N . CYS A 1 203 ? -65.864 -17.499 104.884 1.00 45.34 203 CYS A N 1
ATOM 1617 C CA . CYS A 1 203 ? -66.013 -16.171 105.508 1.00 45.34 203 CYS A CA 1
ATOM 1618 C C . CYS A 1 203 ? -65.131 -15.945 106.765 1.00 45.34 203 CYS A C 1
ATOM 1620 O O . CYS A 1 203 ? -65.145 -14.862 107.342 1.00 45.34 203 CYS A O 1
ATOM 1622 N N . GLY A 1 204 ? -64.328 -16.928 107.194 1.00 46.91 204 GLY A N 1
ATOM 1623 C CA . GLY A 1 204 ? -63.442 -16.809 108.371 1.00 46.91 204 GLY A CA 1
ATOM 1624 C C . GLY A 1 204 ? -61.983 -16.455 108.053 1.00 46.91 204 GLY A C 1
ATOM 1625 O O . GLY A 1 204 ? -61.310 -15.805 108.849 1.00 46.91 204 GLY A O 1
ATOM 1626 N N . GLN A 1 205 ? -61.499 -16.818 106.861 1.00 48.22 205 GLN A N 1
ATOM 1627 C CA . GLN A 1 205 ? -60.149 -16.475 106.391 1.00 48.22 205 GLN A CA 1
ATOM 1628 C C . GLN A 1 205 ? -60.055 -15.026 105.882 1.00 48.22 205 GLN A C 1
ATOM 1630 O O . GLN A 1 205 ? -58.960 -14.493 105.745 1.00 48.22 205 GLN A O 1
ATOM 1635 N N . VAL A 1 206 ? -61.194 -14.353 105.677 1.00 56.12 206 VAL A N 1
ATOM 1636 C CA . VAL A 1 206 ? -61.306 -13.027 105.044 1.00 56.12 206 VAL A CA 1
ATOM 1637 C C . VAL A 1 206 ? -60.523 -11.937 105.777 1.00 56.12 206 VAL A C 1
ATOM 1639 O O . VAL A 1 206 ? -60.004 -11.042 105.125 1.00 56.12 206 VAL A O 1
ATOM 1642 N N . LYS A 1 207 ? -60.390 -11.990 107.109 1.00 57.53 207 LYS A N 1
ATOM 1643 C CA . LYS A 1 207 ? -59.684 -10.932 107.854 1.00 57.53 207 LYS A CA 1
ATOM 1644 C C . LYS A 1 207 ? -58.159 -11.040 107.740 1.00 57.53 207 LYS A C 1
ATOM 1646 O O . LYS A 1 207 ? -57.511 -10.057 107.403 1.00 57.53 207 LYS A O 1
ATOM 1651 N N . VAL A 1 208 ? -57.606 -12.238 107.941 1.00 65.00 208 VAL A N 1
ATOM 1652 C CA . VAL A 1 208 ? -56.168 -12.508 107.732 1.00 65.00 208 VAL A CA 1
ATOM 1653 C C . VAL A 1 208 ? -55.804 -12.340 106.257 1.00 65.00 208 VAL A C 1
ATOM 1655 O O . VAL A 1 208 ? -54.730 -11.842 105.934 1.00 65.00 208 VAL A O 1
ATOM 1658 N N . LEU A 1 209 ? -56.716 -12.717 105.355 1.00 67.88 209 LEU A N 1
ATOM 1659 C CA . LEU A 1 209 ? -56.571 -12.456 103.930 1.00 67.88 209 LEU A CA 1
ATOM 1660 C C . LEU A 1 209 ? -56.620 -10.960 103.620 1.00 67.88 209 LEU A C 1
ATOM 1662 O O . LEU A 1 209 ? -55.856 -10.546 102.770 1.00 67.88 209 LEU A O 1
ATOM 1666 N N . ARG A 1 210 ? -57.426 -10.143 104.312 1.00 72.06 210 ARG A N 1
ATOM 1667 C CA . ARG A 1 210 ? -57.488 -8.688 104.089 1.00 72.06 210 ARG A CA 1
ATOM 1668 C C . ARG A 1 210 ? -56.204 -7.975 104.519 1.00 72.06 210 ARG A C 1
ATOM 1670 O O . ARG A 1 210 ? -55.684 -7.196 103.738 1.00 72.06 210 ARG A O 1
ATOM 1677 N N . GLU A 1 211 ? -55.653 -8.292 105.689 1.00 76.50 211 GLU A N 1
ATOM 1678 C CA . GLU A 1 211 ? -54.375 -7.713 106.148 1.00 76.50 211 GLU A CA 1
ATOM 1679 C C . GLU A 1 211 ? -53.205 -8.144 105.245 1.00 76.50 211 GLU A C 1
ATOM 1681 O O . GLU A 1 211 ? -52.384 -7.322 104.841 1.00 76.50 211 GLU A O 1
ATOM 1686 N N . LYS A 1 212 ? -53.170 -9.421 104.831 1.00 80.19 212 LYS A N 1
ATOM 1687 C CA . LYS A 1 212 ? -52.225 -9.881 103.801 1.00 80.19 212 LYS A CA 1
ATOM 1688 C C . LYS A 1 212 ? -52.477 -9.222 102.447 1.00 80.19 212 LYS A C 1
ATOM 1690 O O . LYS A 1 212 ? -51.520 -8.992 101.722 1.00 80.19 212 LYS A O 1
ATOM 1695 N N . ASN A 1 213 ? -53.727 -8.933 102.097 1.00 81.19 213 ASN A N 1
ATOM 1696 C CA . ASN A 1 213 ? -54.079 -8.270 100.847 1.00 81.19 213 ASN A CA 1
ATOM 1697 C C . ASN A 1 213 ? -53.606 -6.813 100.847 1.00 81.19 213 ASN A C 1
ATOM 1699 O O . ASN A 1 213 ? -53.051 -6.379 99.853 1.00 81.19 213 ASN A O 1
ATOM 1703 N N . GLU A 1 214 ? -53.713 -6.095 101.966 1.00 84.31 214 GLU A N 1
ATOM 1704 C CA . GLU A 1 214 ? -53.169 -4.737 102.115 1.00 84.31 214 GLU A CA 1
ATOM 1705 C C . GLU A 1 214 ? -51.626 -4.728 102.044 1.00 84.31 214 GLU A C 1
ATOM 1707 O O . GLU A 1 214 ? -51.033 -3.895 101.356 1.00 84.31 214 GLU A O 1
ATOM 1712 N N . GLU A 1 215 ? -50.947 -5.693 102.681 1.00 86.69 215 GLU A N 1
ATOM 1713 C CA . GLU A 1 215 ? -49.486 -5.853 102.559 1.00 86.69 215 GLU A CA 1
ATOM 1714 C C . GLU A 1 215 ? -49.064 -6.207 101.119 1.00 86.69 215 GLU A C 1
ATOM 1716 O O . GLU A 1 215 ? -48.071 -5.684 100.601 1.00 86.69 215 GLU A O 1
ATOM 1721 N N . LEU A 1 216 ? -49.823 -7.085 100.456 1.00 88.50 216 LEU A N 1
ATOM 1722 C CA . LEU A 1 216 ? -49.612 -7.442 99.056 1.00 88.50 216 LEU A CA 1
ATOM 1723 C C . LEU A 1 216 ? -49.875 -6.254 98.132 1.00 88.50 216 LEU A C 1
ATOM 1725 O O . LEU A 1 216 ? -49.093 -6.051 97.215 1.00 88.50 216 LEU A O 1
ATOM 1729 N N . GLU A 1 217 ? -50.896 -5.439 98.385 1.00 87.69 217 GLU A N 1
ATOM 1730 C CA . GLU A 1 217 ? -51.184 -4.223 97.619 1.00 87.69 217 GLU A CA 1
ATOM 1731 C C . GLU A 1 217 ? -50.041 -3.206 97.730 1.00 87.69 217 GLU A C 1
ATOM 1733 O O . GLU A 1 217 ? -49.621 -2.650 96.714 1.00 87.69 217 GLU A O 1
ATOM 1738 N N . MET A 1 218 ? -49.456 -3.014 98.919 1.00 90.00 218 MET A N 1
ATOM 1739 C CA . MET A 1 218 ? -48.261 -2.170 99.064 1.00 90.00 218 MET A CA 1
ATOM 1740 C C . MET A 1 218 ? -47.058 -2.735 98.297 1.00 90.00 218 MET A C 1
ATOM 1742 O O . MET A 1 218 ? -46.402 -1.995 97.563 1.00 90.00 218 MET A O 1
ATOM 1746 N N . LYS A 1 219 ? -46.795 -4.045 98.395 1.00 92.19 219 LYS A N 1
ATOM 1747 C CA . LYS A 1 219 ? -45.720 -4.706 97.630 1.00 92.19 219 LYS A CA 1
ATOM 1748 C C . LYS A 1 219 ? -45.954 -4.642 96.119 1.00 92.19 219 LYS A C 1
ATOM 1750 O O . LYS A 1 219 ? -44.999 -4.446 95.373 1.00 92.19 219 LYS A O 1
ATOM 1755 N N . ILE A 1 220 ? -47.198 -4.786 95.665 1.00 91.69 220 ILE A N 1
ATOM 1756 C CA . ILE A 1 220 ? -47.595 -4.646 94.259 1.00 91.69 220 ILE A CA 1
ATOM 1757 C C . ILE A 1 220 ? -47.342 -3.213 93.792 1.00 91.69 220 ILE A C 1
ATOM 1759 O O . ILE A 1 220 ? -46.751 -3.026 92.734 1.00 91.69 220 ILE A O 1
ATOM 1763 N N . ASN A 1 221 ? -47.704 -2.204 94.586 1.00 91.19 221 ASN A N 1
ATOM 1764 C CA . ASN A 1 221 ? -47.449 -0.805 94.247 1.00 91.19 221 ASN A CA 1
ATOM 1765 C C . ASN A 1 221 ? -45.947 -0.485 94.181 1.00 91.19 221 ASN A C 1
ATOM 1767 O O . ASN A 1 221 ? -45.507 0.157 93.228 1.00 91.19 221 ASN A O 1
ATOM 1771 N N . GLU A 1 222 ? -45.141 -0.977 95.126 1.00 94.06 222 GLU A N 1
ATOM 1772 C CA . GLU A 1 222 ? -43.678 -0.839 95.068 1.00 94.06 222 GLU A CA 1
ATOM 1773 C C . GLU A 1 222 ? -43.069 -1.550 93.849 1.00 94.06 222 GLU A C 1
ATOM 1775 O O . GLU A 1 222 ? -42.162 -1.017 93.204 1.00 94.06 222 GLU A O 1
ATOM 1780 N N . LEU A 1 223 ? -43.550 -2.753 93.517 1.00 93.00 223 LEU A N 1
ATOM 1781 C CA . LEU A 1 223 ? -43.101 -3.497 92.339 1.00 93.00 223 LEU A CA 1
ATOM 1782 C C . LEU A 1 223 ? -43.508 -2.802 91.038 1.00 93.00 223 LEU A C 1
ATOM 1784 O O . LEU A 1 223 ? -42.685 -2.723 90.131 1.00 93.00 223 LEU A O 1
ATOM 1788 N N . ASN A 1 224 ? -44.718 -2.249 90.962 1.00 91.75 224 ASN A N 1
ATOM 1789 C CA . ASN A 1 224 ? -45.184 -1.486 89.807 1.00 91.75 224 ASN A CA 1
ATOM 1790 C C . ASN A 1 224 ? -44.342 -0.224 89.605 1.00 91.75 224 ASN A C 1
ATOM 1792 O O . ASN A 1 224 ? -43.892 0.024 88.492 1.00 91.75 224 ASN A O 1
ATOM 1796 N N . GLN A 1 225 ? -44.023 0.514 90.673 1.00 93.62 225 GLN A N 1
ATOM 1797 C CA . GLN A 1 225 ? -43.125 1.673 90.587 1.00 93.62 225 GLN A CA 1
ATOM 1798 C C . GLN A 1 225 ? -41.715 1.281 90.121 1.00 93.62 225 GLN A C 1
ATOM 1800 O O . GLN A 1 225 ? -41.124 1.964 89.283 1.00 93.62 225 GLN A O 1
ATOM 1805 N N . LYS A 1 226 ? -41.167 0.162 90.621 1.00 94.38 226 LYS A N 1
ATOM 1806 C CA . LYS A 1 226 ? -39.877 -0.372 90.146 1.00 94.38 226 LYS A CA 1
ATOM 1807 C C . LYS A 1 226 ? -39.939 -0.779 88.675 1.00 94.38 226 LYS A C 1
ATOM 1809 O O . LYS A 1 226 ? -39.016 -0.468 87.927 1.00 94.38 226 LYS A O 1
ATOM 1814 N N . HIS A 1 227 ? -41.019 -1.436 88.263 1.00 92.50 227 HIS A N 1
ATOM 1815 C CA . HIS A 1 227 ? -41.223 -1.870 86.887 1.00 92.50 227 HIS A CA 1
ATOM 1816 C C . HIS A 1 227 ? -41.368 -0.682 85.928 1.00 92.50 227 HIS A C 1
ATOM 1818 O O . HIS A 1 227 ? -40.740 -0.672 84.873 1.00 92.50 227 HIS A O 1
ATOM 1824 N N . GLU A 1 228 ? -42.122 0.353 86.307 1.00 94.19 228 GLU A N 1
ATOM 1825 C CA . GLU A 1 228 ? -42.240 1.596 85.537 1.00 94.19 228 GLU A CA 1
ATOM 1826 C C . GLU A 1 228 ? -40.889 2.306 85.397 1.00 94.19 228 GLU A C 1
ATOM 1828 O O . GLU A 1 228 ? -40.518 2.719 84.297 1.00 94.19 228 GLU A O 1
ATOM 1833 N N . ALA A 1 229 ? -40.104 2.390 86.475 1.00 93.44 229 ALA A N 1
ATOM 1834 C CA . ALA A 1 229 ? -38.761 2.964 86.423 1.00 93.44 229 ALA A CA 1
ATOM 1835 C C . ALA A 1 229 ? -37.822 2.169 85.495 1.00 93.44 229 ALA A C 1
ATOM 1837 O O . ALA A 1 229 ? -37.043 2.754 84.737 1.00 93.44 229 ALA A O 1
ATOM 1838 N N . GLU A 1 230 ? -37.903 0.836 85.515 1.00 95.00 230 GLU A N 1
ATOM 1839 C CA . GLU A 1 230 ? -37.118 -0.033 84.636 1.00 95.00 230 GLU A CA 1
ATOM 1840 C C . GLU A 1 230 ? -37.564 0.069 83.168 1.00 95.00 230 GLU A C 1
ATOM 1842 O O . GLU A 1 230 ? -36.721 0.135 82.270 1.00 95.00 230 GLU A O 1
ATOM 1847 N N . LEU A 1 231 ? -38.871 0.183 82.912 1.00 93.25 231 LEU A N 1
ATOM 1848 C CA . LEU A 1 231 ? -39.425 0.463 81.585 1.00 93.25 231 LEU A CA 1
ATOM 1849 C C . LEU A 1 231 ? -38.909 1.791 81.030 1.00 93.25 231 LEU A C 1
ATOM 1851 O O . LEU A 1 231 ? -38.460 1.828 79.884 1.00 93.25 231 LEU A O 1
ATOM 1855 N N . ILE A 1 232 ? -38.916 2.861 81.830 1.00 94.62 232 ILE A N 1
ATOM 1856 C CA . ILE A 1 232 ? -38.381 4.170 81.427 1.00 94.62 232 ILE A CA 1
ATOM 1857 C C . ILE A 1 232 ? -36.891 4.051 81.091 1.00 94.62 232 ILE A C 1
ATOM 1859 O O . ILE A 1 232 ? -36.464 4.488 80.022 1.00 94.62 232 ILE A O 1
ATOM 1863 N N . LYS A 1 233 ? -36.103 3.385 81.942 1.00 95.12 233 LYS A N 1
ATOM 1864 C CA . LYS A 1 233 ? -34.669 3.167 81.704 1.00 95.12 233 LYS A CA 1
ATOM 1865 C C . LYS A 1 233 ? -34.405 2.385 80.410 1.00 95.12 233 LYS A C 1
ATOM 1867 O O . LYS A 1 233 ? -33.510 2.742 79.641 1.00 95.12 233 LYS A O 1
ATOM 1872 N N . ASN A 1 234 ? -35.196 1.349 80.134 1.00 92.56 234 ASN A N 1
ATOM 1873 C CA . ASN A 1 234 ? -35.098 0.570 78.898 1.00 92.56 234 ASN A CA 1
ATOM 1874 C C . ASN A 1 234 ? -35.523 1.390 77.667 1.00 92.56 234 ASN A C 1
ATOM 1876 O O . ASN A 1 234 ? -34.881 1.312 76.616 1.00 92.56 234 ASN A O 1
ATOM 1880 N N . GLN A 1 235 ? -36.552 2.233 77.789 1.00 94.62 235 GLN A N 1
ATOM 1881 C CA . GLN A 1 235 ? -36.953 3.171 76.735 1.00 94.62 235 GLN A CA 1
ATOM 1882 C C . GLN A 1 235 ? -35.867 4.218 76.444 1.00 94.62 235 GLN A C 1
ATOM 1884 O O . GLN A 1 235 ? -35.641 4.577 75.290 1.00 94.62 235 GLN A O 1
ATOM 1889 N N . GLU A 1 236 ? -35.165 4.712 77.461 1.00 95.19 236 GLU A N 1
ATOM 1890 C CA . GLU A 1 236 ? -34.053 5.648 77.269 1.00 95.19 236 GLU A CA 1
ATOM 1891 C C . GLU A 1 236 ? -32.838 4.975 76.627 1.00 95.19 236 GLU A C 1
ATOM 1893 O O . GLU A 1 236 ? -32.261 5.525 75.686 1.00 95.19 236 GLU A O 1
ATOM 1898 N N . SER A 1 237 ? -32.485 3.764 77.069 1.00 94.31 237 SER A N 1
ATOM 1899 C CA . SER A 1 237 ? -31.394 2.984 76.475 1.00 94.31 237 SER A CA 1
ATOM 1900 C C . SER A 1 237 ? -31.657 2.665 74.999 1.00 94.31 237 SER A C 1
ATOM 1902 O O . SER A 1 237 ? -30.781 2.867 74.157 1.00 94.31 237 SER A O 1
ATOM 1904 N N . THR A 1 238 ? -32.880 2.258 74.652 1.00 92.56 238 THR A N 1
ATOM 1905 C CA . THR A 1 238 ? -33.268 1.994 73.254 1.00 92.56 238 THR A CA 1
ATOM 1906 C C . THR A 1 238 ? -33.265 3.264 72.401 1.00 92.56 238 THR A C 1
ATOM 1908 O O . THR A 1 238 ? -32.775 3.233 71.273 1.00 92.56 238 THR A O 1
ATOM 1911 N N . LYS A 1 239 ? -33.701 4.413 72.939 1.00 95.38 239 LYS A N 1
ATOM 1912 C CA . LYS A 1 239 ? -33.570 5.717 72.258 1.00 95.38 239 LYS A CA 1
ATOM 1913 C C . LYS A 1 239 ? -32.110 6.093 72.003 1.00 95.38 239 LYS A C 1
ATOM 1915 O O . LYS A 1 239 ? -31.794 6.599 70.929 1.00 95.38 239 LYS A O 1
ATOM 1920 N N . GLN A 1 240 ? -31.218 5.864 72.967 1.00 95.25 240 GLN A N 1
ATOM 1921 C CA . GLN A 1 240 ? -29.785 6.127 72.797 1.00 95.25 240 GLN A CA 1
ATOM 1922 C C . GLN A 1 240 ? -29.159 5.200 71.750 1.00 95.25 240 GLN A C 1
ATOM 1924 O O . GLN A 1 240 ? -28.404 5.672 70.903 1.00 95.25 240 GLN A O 1
ATOM 1929 N N . GLN A 1 241 ? -29.512 3.911 71.757 1.00 95.12 241 GLN A N 1
ATOM 1930 C CA . GLN A 1 241 ? -29.069 2.967 70.730 1.00 95.12 241 GLN A CA 1
ATOM 1931 C C . GLN A 1 241 ? -29.562 3.371 69.339 1.00 95.12 241 GLN A C 1
ATOM 1933 O O . GLN A 1 241 ? -28.762 3.391 68.410 1.00 95.12 241 GLN A O 1
ATOM 1938 N N . SER A 1 242 ? -30.835 3.759 69.198 1.00 95.75 242 SER A N 1
ATOM 1939 C CA . SER A 1 242 ? -31.385 4.246 67.924 1.00 95.75 242 SER A CA 1
ATOM 1940 C C . SER A 1 242 ? -30.586 5.433 67.389 1.00 95.75 242 SER A C 1
ATOM 1942 O O . SER A 1 242 ? -30.147 5.397 66.246 1.00 95.75 242 SER A O 1
ATOM 1944 N N . LYS A 1 243 ? -30.306 6.437 68.233 1.00 96.50 243 LYS A N 1
ATOM 1945 C CA . LYS A 1 243 ? -29.491 7.599 67.840 1.00 96.50 243 LYS A CA 1
ATOM 1946 C C . LYS A 1 243 ? -28.090 7.199 67.377 1.00 96.50 243 LYS A C 1
ATOM 1948 O O . LYS A 1 243 ? -27.594 7.730 66.390 1.00 96.50 243 LYS A O 1
ATOM 1953 N N . LEU A 1 244 ? -27.459 6.253 68.072 1.00 96.88 244 LEU A N 1
ATOM 1954 C CA . LEU A 1 244 ? -26.129 5.768 67.711 1.00 96.88 244 LEU A CA 1
ATOM 1955 C C . LEU A 1 244 ? -26.136 5.028 66.363 1.00 96.88 244 LEU A C 1
ATOM 1957 O O . LEU A 1 244 ? -25.208 5.200 65.572 1.00 96.88 244 LEU A O 1
ATOM 1961 N N . TYR A 1 245 ? -27.179 4.244 66.077 1.00 96.69 245 TYR A N 1
ATOM 1962 C CA . TYR A 1 245 ? -27.350 3.606 64.770 1.00 96.69 245 TYR A CA 1
ATOM 1963 C C . TYR A 1 245 ? -27.599 4.626 63.659 1.00 96.69 245 TYR A C 1
ATOM 1965 O O . TYR A 1 245 ? -26.975 4.518 62.606 1.00 96.69 245 TYR A O 1
ATOM 1973 N N . ASP A 1 246 ? -28.426 5.644 63.900 1.00 96.00 246 ASP A N 1
ATOM 1974 C CA . ASP A 1 246 ? -28.687 6.705 62.923 1.00 96.00 246 ASP A CA 1
ATOM 1975 C C . ASP A 1 246 ? -27.396 7.462 62.565 1.00 96.00 246 ASP A C 1
ATOM 1977 O O . ASP A 1 246 ? -27.085 7.647 61.388 1.00 96.00 246 ASP A O 1
ATOM 1981 N N . GLU A 1 247 ? -26.571 7.807 63.562 1.00 97.12 247 GLU A N 1
ATOM 1982 C CA . GLU A 1 247 ? -25.260 8.431 63.336 1.00 97.12 247 GLU A CA 1
ATOM 1983 C C . GLU A 1 247 ? -24.295 7.527 62.549 1.00 97.12 247 GLU A C 1
ATOM 1985 O O . GLU A 1 247 ? -23.503 8.008 61.731 1.00 97.12 247 GLU A O 1
ATOM 1990 N N . GLN A 1 248 ? -24.323 6.212 62.790 1.00 97.44 248 GLN A N 1
ATOM 1991 C CA . GLN A 1 248 ? -23.510 5.251 62.040 1.00 97.44 248 GLN A CA 1
ATOM 1992 C C . GLN A 1 248 ? -23.982 5.119 60.589 1.00 97.44 248 GLN A C 1
ATOM 1994 O O . GLN A 1 248 ? -23.146 5.130 59.682 1.00 97.44 248 GLN A O 1
ATOM 1999 N N . ILE A 1 249 ? -25.296 5.044 60.361 1.00 96.62 249 ILE A N 1
ATOM 2000 C CA . ILE A 1 249 ? -25.901 5.011 59.024 1.00 96.62 249 ILE A CA 1
ATOM 2001 C C . ILE A 1 249 ? -25.525 6.277 58.256 1.00 96.62 249 ILE A C 1
ATOM 2003 O O . ILE A 1 249 ? -25.088 6.198 57.109 1.00 96.62 249 ILE A O 1
ATOM 2007 N N . GLU A 1 250 ? -25.605 7.444 58.894 1.00 97.12 250 GLU A N 1
ATOM 2008 C CA . GLU A 1 250 ? -25.249 8.705 58.253 1.00 97.12 250 GLU A CA 1
ATOM 2009 C C . GLU A 1 250 ? -23.757 8.754 57.874 1.00 97.12 250 GLU A C 1
ATOM 2011 O O . GLU A 1 250 ? -23.406 9.140 56.757 1.00 97.12 250 GLU A O 1
ATOM 2016 N N . LYS A 1 251 ? -22.859 8.292 58.757 1.00 97.81 251 LYS A N 1
ATOM 2017 C CA . LYS A 1 251 ? -21.416 8.179 58.459 1.00 97.81 251 LYS A CA 1
ATOM 2018 C C . LYS A 1 251 ? -21.125 7.215 57.306 1.00 97.81 251 LYS A C 1
ATOM 2020 O O . LYS A 1 251 ? -20.247 7.502 56.482 1.00 97.81 251 LYS A O 1
ATOM 2025 N N . LEU A 1 252 ? -21.841 6.092 57.235 1.00 97.62 252 LEU A N 1
ATOM 2026 C CA . LEU A 1 252 ? -21.718 5.129 56.140 1.00 97.62 252 LEU A CA 1
ATOM 2027 C C . LEU A 1 252 ? -22.215 5.724 54.821 1.00 97.62 252 LEU A C 1
ATOM 2029 O O . LEU A 1 252 ? -21.511 5.620 53.820 1.00 97.62 252 LEU A O 1
ATOM 2033 N N . ASN A 1 253 ? -23.350 6.424 54.829 1.00 96.88 253 ASN A N 1
ATOM 2034 C CA . ASN A 1 253 ? -23.901 7.062 53.635 1.00 96.88 253 ASN A CA 1
ATOM 2035 C C . ASN A 1 253 ? -22.967 8.147 53.088 1.00 96.88 253 ASN A C 1
ATOM 2037 O O . ASN A 1 253 ? -22.649 8.130 51.903 1.00 96.88 253 ASN A O 1
ATOM 2041 N N . ARG A 1 254 ? -22.413 9.016 53.947 1.00 97.31 254 ARG A N 1
ATOM 2042 C CA . ARG A 1 254 ? -21.413 10.013 53.517 1.00 97.31 254 ARG A CA 1
ATOM 2043 C C . ARG A 1 254 ? -20.158 9.358 52.930 1.00 97.31 254 ARG A C 1
ATOM 2045 O O . ARG A 1 254 ? -19.599 9.839 51.945 1.00 97.31 254 ARG A O 1
ATOM 2052 N N . SER A 1 255 ? -19.702 8.256 53.529 1.00 97.88 255 SER A N 1
ATOM 2053 C CA . SER A 1 255 ? -18.567 7.481 53.007 1.00 97.88 255 SER A CA 1
ATOM 2054 C C . SER A 1 255 ? -18.877 6.866 51.638 1.00 97.88 255 SER A C 1
ATOM 2056 O O . SER A 1 255 ? -18.033 6.911 50.742 1.00 97.88 255 SER A O 1
ATOM 2058 N N . LEU A 1 256 ? -20.093 6.342 51.462 1.00 97.88 256 LEU A N 1
ATOM 2059 C CA . LEU A 1 256 ? -20.568 5.744 50.216 1.00 97.88 256 LEU A CA 1
ATOM 2060 C C . LEU A 1 256 ? -20.703 6.787 49.101 1.00 97.88 256 LEU A C 1
ATOM 2062 O O . LEU A 1 256 ? -20.219 6.556 47.998 1.00 97.88 256 LEU A O 1
ATOM 2066 N N . GLU A 1 257 ? -21.280 7.953 49.387 1.00 97.50 257 GLU A N 1
ATOM 2067 C CA . GLU A 1 257 ? -21.388 9.064 48.433 1.00 97.50 257 GLU A CA 1
ATOM 2068 C C . GLU A 1 257 ? -20.011 9.565 47.991 1.00 97.50 257 GLU A C 1
ATOM 2070 O O . GLU A 1 257 ? -19.771 9.781 46.801 1.00 97.50 257 GLU A O 1
ATOM 2075 N N . LYS A 1 258 ? -19.064 9.683 48.931 1.00 97.88 258 LYS A N 1
ATOM 2076 C CA . LYS A 1 258 ? -17.677 10.042 48.615 1.00 97.88 258 LYS A CA 1
ATOM 2077 C C . LYS A 1 258 ? -17.014 8.990 47.722 1.00 97.88 258 LYS A C 1
ATOM 2079 O O . LYS A 1 258 ? -16.327 9.350 46.767 1.00 97.88 258 LYS A O 1
ATOM 2084 N N . ALA A 1 259 ? -17.229 7.704 47.998 1.00 95.94 259 ALA A N 1
ATOM 2085 C CA . ALA A 1 259 ? -16.723 6.618 47.163 1.00 95.94 259 ALA A CA 1
ATOM 2086 C C . ALA A 1 259 ? -17.360 6.623 45.762 1.00 95.94 259 ALA A C 1
ATOM 2088 O O . ALA A 1 259 ? -16.644 6.478 44.772 1.00 95.94 259 ALA A O 1
ATOM 2089 N N . ALA A 1 260 ? -18.671 6.857 45.661 1.00 96.56 260 ALA A N 1
ATOM 2090 C CA . ALA A 1 260 ? -19.391 6.957 44.393 1.00 96.56 260 ALA A CA 1
ATOM 2091 C C . ALA A 1 260 ? -18.906 8.146 43.551 1.00 96.56 260 ALA A C 1
ATOM 2093 O O . ALA A 1 260 ? -18.646 7.992 42.358 1.00 96.56 260 ALA A O 1
ATOM 2094 N N . SER A 1 261 ? -18.706 9.308 44.180 1.00 97.31 261 SER A N 1
ATOM 2095 C CA . SER A 1 261 ? -18.133 10.495 43.538 1.00 97.31 261 SER A CA 1
ATOM 2096 C C . SER A 1 261 ? -16.716 10.227 43.021 1.00 97.31 261 SER A C 1
ATOM 2098 O O . SER A 1 261 ? -16.425 10.464 41.849 1.00 97.31 261 SER A O 1
ATOM 2100 N N . ASN A 1 262 ? -15.853 9.622 43.845 1.00 97.50 262 ASN A N 1
ATOM 2101 C CA . ASN A 1 262 ? -14.507 9.234 43.422 1.00 97.50 262 ASN A CA 1
ATOM 2102 C C . ASN A 1 262 ? -14.544 8.258 42.238 1.00 97.50 262 ASN A C 1
ATOM 2104 O O . ASN A 1 262 ? -13.813 8.450 41.268 1.00 97.50 262 ASN A O 1
ATOM 2108 N N . ASN A 1 263 ? -15.411 7.244 42.281 1.00 96.75 263 ASN A N 1
ATOM 2109 C CA . ASN A 1 263 ? -15.542 6.276 41.195 1.00 96.75 263 ASN A CA 1
ATOM 2110 C C . ASN A 1 263 ? -16.009 6.944 39.893 1.00 96.75 263 ASN A C 1
ATOM 2112 O O . ASN A 1 263 ? -15.436 6.696 38.837 1.00 96.75 263 ASN A O 1
ATOM 2116 N N . LYS A 1 264 ? -16.958 7.885 39.977 1.00 97.81 264 LYS A N 1
ATOM 2117 C CA . LYS A 1 264 ? -17.385 8.696 38.831 1.00 97.81 264 LYS A CA 1
ATOM 2118 C C . LYS A 1 264 ? -16.219 9.481 38.221 1.00 97.81 264 LYS A C 1
ATOM 2120 O O . LYS A 1 264 ? -16.000 9.400 37.018 1.00 97.81 264 LYS A O 1
ATOM 2125 N N . THR A 1 265 ? -15.421 10.172 39.038 1.00 97.12 265 THR A N 1
ATOM 2126 C CA . THR A 1 265 ? -14.251 10.917 38.528 1.00 97.12 265 THR A CA 1
ATOM 2127 C C . THR A 1 265 ? -13.173 10.007 37.932 1.00 97.12 265 THR A C 1
ATOM 2129 O O . THR A 1 265 ? -12.497 10.390 36.978 1.00 97.12 265 THR A O 1
ATOM 2132 N N . MET A 1 266 ? -12.995 8.795 38.470 1.00 97.25 266 MET A N 1
ATOM 2133 C CA . MET A 1 266 ? -12.087 7.803 37.889 1.00 97.25 266 MET A CA 1
ATOM 2134 C C . MET A 1 266 ? -12.604 7.298 36.544 1.00 97.25 266 MET A C 1
ATOM 2136 O O . MET A 1 266 ? -11.810 7.179 35.614 1.00 97.25 266 MET A O 1
ATOM 2140 N N . GLN A 1 267 ? -13.913 7.071 36.422 1.00 96.44 267 GLN A N 1
ATOM 2141 C CA . GLN A 1 267 ? -14.538 6.674 35.166 1.00 96.44 267 GLN A CA 1
ATOM 2142 C C . GLN A 1 267 ? -14.358 7.751 34.090 1.00 96.44 267 GLN A C 1
ATOM 2144 O O . GLN A 1 267 ? -13.868 7.451 33.009 1.00 96.44 267 GLN A O 1
ATOM 2149 N N . GLU A 1 268 ? -14.619 9.019 34.415 1.00 97.81 268 GLU A N 1
ATOM 2150 C CA . GLU A 1 268 ? -14.411 10.144 33.490 1.00 97.81 268 GLU A CA 1
ATOM 2151 C C . GLU A 1 268 ? -12.940 10.261 33.039 1.00 97.81 268 GLU A C 1
ATOM 2153 O O . GLU A 1 268 ? -12.653 10.529 31.871 1.00 97.81 268 GLU A O 1
ATOM 2158 N N . ARG A 1 269 ? -11.979 10.014 33.945 1.00 98.25 269 ARG A N 1
ATOM 2159 C CA . ARG A 1 269 ? -10.546 9.972 33.598 1.00 98.25 269 ARG A CA 1
ATOM 2160 C C . ARG A 1 269 ? -10.206 8.804 32.678 1.00 98.25 269 ARG A C 1
ATOM 2162 O O . ARG A 1 269 ? -9.408 8.986 31.760 1.00 98.25 269 ARG A O 1
ATOM 2169 N N . LEU A 1 270 ? -10.769 7.624 32.933 1.00 98.25 270 LEU A N 1
ATOM 2170 C CA . LEU A 1 270 ? -10.578 6.448 32.086 1.00 98.25 270 LEU A CA 1
ATOM 2171 C C . LEU A 1 270 ? -11.135 6.695 30.686 1.00 98.25 270 LEU A C 1
ATOM 2173 O O . LEU A 1 270 ? -10.412 6.482 29.717 1.00 98.25 270 LEU A O 1
ATOM 2177 N N . ASP A 1 271 ? -12.352 7.224 30.583 1.00 97.62 271 ASP A N 1
ATOM 2178 C CA . ASP A 1 271 ? -12.998 7.524 29.305 1.00 97.62 271 ASP A CA 1
ATOM 2179 C C . ASP A 1 271 ? -12.175 8.542 28.499 1.00 97.62 271 ASP A C 1
ATOM 2181 O O . ASP A 1 271 ? -11.889 8.321 27.322 1.00 97.62 271 ASP A O 1
ATOM 2185 N N . HIS A 1 272 ? -11.675 9.601 29.148 1.00 97.56 272 HIS A N 1
ATOM 2186 C CA . HIS A 1 272 ? -10.785 10.575 28.511 1.00 97.56 272 HIS A CA 1
ATOM 2187 C C . HIS A 1 272 ? -9.458 9.952 28.035 1.00 97.56 272 HIS A C 1
ATOM 2189 O O . HIS A 1 272 ? -8.976 10.264 26.944 1.00 97.56 272 HIS A O 1
ATOM 2195 N N . ILE A 1 273 ? -8.836 9.070 28.830 1.00 97.88 273 ILE A N 1
ATOM 2196 C CA . ILE A 1 273 ? -7.602 8.368 28.429 1.00 97.88 273 ILE A CA 1
ATOM 2197 C C . ILE A 1 273 ? -7.869 7.450 27.233 1.00 97.88 273 ILE A C 1
ATOM 2199 O O . ILE A 1 273 ? -7.086 7.446 26.282 1.00 97.88 273 ILE A O 1
ATOM 2203 N N . VAL A 1 274 ? -8.968 6.693 27.264 1.00 97.69 274 VAL A N 1
ATOM 2204 C CA . VAL A 1 274 ? -9.371 5.804 26.169 1.00 97.69 274 VAL A CA 1
ATOM 2205 C C . VAL A 1 274 ? -9.594 6.608 24.894 1.00 97.69 274 VAL A C 1
ATOM 2207 O O . VAL A 1 274 ? -9.017 6.262 23.864 1.00 97.69 274 VAL A O 1
ATOM 2210 N N . GLN A 1 275 ? -10.336 7.714 24.969 1.00 97.31 275 GLN A N 1
ATOM 2211 C CA . GLN A 1 275 ? -10.578 8.593 23.827 1.00 97.31 275 GLN A CA 1
ATOM 2212 C C . GLN A 1 275 ? -9.267 9.152 23.254 1.00 97.31 275 GLN A C 1
ATOM 2214 O O . GLN A 1 275 ? -9.003 9.019 22.060 1.00 97.31 275 GLN A O 1
ATOM 2219 N N . LYS A 1 276 ? -8.390 9.703 24.104 1.00 97.94 276 LYS A N 1
ATOM 2220 C CA . LYS A 1 276 ? -7.093 10.243 23.668 1.00 97.94 276 LYS A CA 1
ATOM 2221 C C . LYS A 1 276 ? -6.218 9.180 22.993 1.00 97.94 276 LYS A C 1
ATOM 2223 O O . LYS A 1 276 ? -5.529 9.464 22.008 1.00 97.94 276 LYS A O 1
ATOM 2228 N N . ASN A 1 277 ? -6.234 7.953 23.512 1.00 97.38 277 ASN A N 1
ATOM 2229 C CA . ASN A 1 277 ? -5.497 6.838 22.925 1.00 97.38 277 ASN A CA 1
ATOM 2230 C C . ASN A 1 277 ? -6.092 6.413 21.576 1.00 97.38 277 ASN A C 1
ATOM 2232 O O . ASN A 1 277 ? -5.333 6.159 20.644 1.00 97.38 277 ASN A O 1
ATOM 2236 N N . GLN A 1 278 ? -7.420 6.384 21.439 1.00 97.81 278 GLN A N 1
ATOM 2237 C CA . GLN A 1 278 ? -8.094 6.088 20.171 1.00 97.81 278 GLN A CA 1
ATOM 2238 C C . GLN A 1 278 ? -7.747 7.117 19.088 1.00 97.81 278 GLN A C 1
ATOM 2240 O O . GLN A 1 278 ? -7.373 6.734 17.982 1.00 97.81 278 GLN A O 1
ATOM 2245 N N . GLU A 1 279 ? -7.788 8.411 19.413 1.00 97.75 279 GLU A N 1
ATOM 2246 C CA . GLU A 1 279 ? -7.399 9.490 18.493 1.00 97.75 279 GLU A CA 1
ATOM 2247 C C . GLU A 1 279 ? -5.927 9.370 18.066 1.00 97.75 279 GLU A C 1
ATOM 2249 O O . GLU A 1 279 ? -5.593 9.512 16.886 1.00 97.75 279 GLU A O 1
ATOM 2254 N N . SER A 1 280 ? -5.040 9.043 19.012 1.00 98.25 280 SER A N 1
ATOM 2255 C CA . SER A 1 280 ? -3.611 8.846 18.738 1.00 98.25 280 SER A CA 1
ATOM 2256 C C . SER A 1 280 ? -3.365 7.641 17.827 1.00 98.25 280 SER A C 1
ATOM 2258 O O . SER A 1 280 ? -2.590 7.734 16.875 1.00 98.25 280 SER A O 1
ATOM 2260 N N . LEU A 1 281 ? -4.054 6.522 18.077 1.00 97.00 281 LEU A N 1
ATOM 2261 C CA . LEU A 1 281 ? -3.981 5.325 17.238 1.00 97.00 281 LEU A CA 1
ATOM 2262 C C . LEU A 1 281 ? -4.520 5.584 15.831 1.00 97.00 281 LEU A C 1
ATOM 2264 O O . LEU A 1 281 ? -3.912 5.138 14.861 1.00 97.00 281 LEU A O 1
ATOM 2268 N N . PHE A 1 282 ? -5.614 6.337 15.702 1.00 97.88 282 PHE A N 1
ATOM 2269 C CA . PHE A 1 282 ? -6.160 6.717 14.400 1.00 97.88 282 PHE A CA 1
ATOM 2270 C C . PHE A 1 282 ? -5.162 7.557 13.593 1.00 97.88 282 PHE A C 1
ATOM 2272 O O . PHE A 1 282 ? -4.944 7.298 12.409 1.00 97.88 282 PHE A O 1
ATOM 2279 N N . LYS A 1 283 ? -4.487 8.515 14.242 1.00 98.00 283 LYS A N 1
ATOM 2280 C CA . LYS A 1 283 ? -3.433 9.314 13.605 1.00 98.00 283 LYS A CA 1
ATOM 2281 C C . LYS A 1 283 ? -2.264 8.444 13.129 1.00 98.00 283 LYS A C 1
ATOM 2283 O O . LYS A 1 283 ? -1.901 8.519 11.961 1.00 98.00 283 LYS A O 1
ATOM 2288 N N . ILE A 1 284 ? -1.750 7.564 13.993 1.00 97.81 284 ILE A N 1
ATOM 2289 C CA . ILE A 1 284 ? -0.668 6.626 13.645 1.00 97.81 284 ILE A CA 1
ATOM 2290 C C . ILE A 1 284 ? -1.082 5.717 12.480 1.00 97.81 284 ILE A C 1
ATOM 2292 O O . ILE A 1 284 ? -0.295 5.492 11.564 1.00 97.81 284 ILE A O 1
ATOM 2296 N N . SER A 1 285 ? -2.320 5.219 12.480 1.00 98.12 285 SER A N 1
ATOM 2297 C CA . SER A 1 285 ? -2.846 4.385 11.396 1.00 98.12 285 SER A CA 1
ATOM 2298 C C . SER A 1 285 ? -2.835 5.117 10.052 1.00 98.12 285 SER A C 1
ATOM 2300 O O . SER A 1 285 ? -2.446 4.534 9.040 1.00 98.12 285 SER A O 1
ATOM 2302 N N . ASN A 1 286 ? -3.229 6.393 10.030 1.00 97.56 286 ASN A N 1
ATOM 2303 C CA . ASN A 1 286 ? -3.212 7.201 8.810 1.00 97.56 286 ASN A CA 1
ATOM 2304 C C . ASN A 1 286 ? -1.782 7.483 8.327 1.00 97.56 286 ASN A C 1
ATOM 2306 O O . ASN A 1 286 ? -1.514 7.379 7.129 1.00 97.56 286 ASN A O 1
ATOM 2310 N N . ASP A 1 287 ? -0.856 7.769 9.245 1.00 97.62 287 ASP A N 1
ATOM 2311 C CA . ASP A 1 287 ? 0.556 7.998 8.920 1.00 97.62 287 ASP A CA 1
ATOM 2312 C C . ASP A 1 287 ? 1.201 6.730 8.322 1.00 97.62 287 ASP A C 1
ATOM 2314 O O . ASP A 1 287 ? 1.882 6.795 7.294 1.00 97.62 287 ASP A O 1
ATOM 2318 N N . ILE A 1 288 ? 0.916 5.554 8.898 1.00 97.56 288 ILE A N 1
ATOM 2319 C CA . ILE A 1 288 ? 1.350 4.254 8.361 1.00 97.56 288 ILE A CA 1
ATOM 2320 C C . ILE A 1 288 ? 0.778 4.034 6.958 1.00 97.56 288 ILE A C 1
ATOM 2322 O O . ILE A 1 288 ? 1.520 3.660 6.049 1.00 97.56 288 ILE A O 1
ATOM 2326 N N . GLN A 1 289 ? -0.515 4.297 6.748 1.00 97.75 289 GLN A N 1
ATOM 2327 C CA . GLN A 1 289 ? -1.138 4.129 5.435 1.00 97.75 289 GLN A CA 1
ATOM 2328 C C . GLN A 1 289 ? -0.516 5.058 4.382 1.00 97.75 289 GLN A C 1
ATOM 2330 O O . GLN A 1 289 ? -0.282 4.635 3.248 1.00 97.75 289 GLN A O 1
ATOM 2335 N N . SER A 1 290 ? -0.196 6.301 4.753 1.00 97.25 290 SER A N 1
ATOM 2336 C CA . SER A 1 290 ? 0.516 7.238 3.879 1.00 97.25 290 SER A CA 1
ATOM 2337 C C . SER A 1 290 ? 1.905 6.712 3.502 1.00 97.25 290 SER A C 1
ATOM 2339 O O . SER A 1 290 ? 2.261 6.706 2.324 1.00 97.25 290 SER A O 1
ATOM 2341 N N . SER A 1 291 ? 2.663 6.194 4.474 1.00 97.12 291 SER A N 1
ATOM 2342 C CA . SER A 1 291 ? 3.989 5.611 4.234 1.00 97.12 291 SER A CA 1
ATOM 2343 C C . SER A 1 291 ? 3.936 4.350 3.360 1.00 97.12 291 SER A C 1
ATOM 2345 O O . SER A 1 291 ? 4.801 4.147 2.506 1.00 97.12 291 SER A O 1
ATOM 2347 N N . ILE A 1 292 ? 2.909 3.506 3.511 1.00 97.62 292 ILE A N 1
ATOM 2348 C CA . ILE A 1 292 ? 2.687 2.344 2.632 1.00 97.62 292 ILE A CA 1
ATOM 2349 C C . ILE A 1 292 ? 2.489 2.803 1.185 1.00 97.62 292 ILE A C 1
ATOM 2351 O O . ILE A 1 292 ? 3.126 2.263 0.278 1.00 97.62 292 ILE A O 1
ATOM 2355 N N . ASN A 1 293 ? 1.650 3.817 0.969 1.00 96.25 293 ASN A N 1
ATOM 2356 C CA . ASN A 1 293 ? 1.382 4.351 -0.365 1.00 96.25 293 ASN A CA 1
ATOM 2357 C C . ASN A 1 293 ? 2.648 4.959 -0.999 1.00 96.25 293 ASN A C 1
ATOM 2359 O O . ASN A 1 293 ? 2.901 4.767 -2.188 1.00 96.25 293 ASN A O 1
ATOM 2363 N N . GLU A 1 294 ? 3.468 5.666 -0.218 1.00 97.44 294 GLU A N 1
ATOM 2364 C CA . GLU A 1 294 ? 4.746 6.217 -0.684 1.00 97.44 294 GLU A CA 1
ATOM 2365 C C . GLU A 1 294 ? 5.746 5.113 -1.052 1.00 97.44 294 GLU A C 1
ATOM 2367 O O . GLU A 1 294 ? 6.323 5.137 -2.138 1.00 97.44 294 GLU A O 1
ATOM 2372 N N . ASN A 1 295 ? 5.878 4.079 -0.218 1.00 96.81 295 ASN A N 1
ATOM 2373 C CA . ASN A 1 295 ? 6.721 2.921 -0.517 1.00 96.81 295 ASN A CA 1
ATOM 2374 C C . ASN A 1 295 ? 6.276 2.181 -1.786 1.00 96.81 295 ASN A C 1
ATOM 2376 O O . ASN A 1 295 ? 7.117 1.731 -2.562 1.00 96.81 295 ASN A O 1
ATOM 2380 N N . GLN A 1 296 ? 4.969 2.059 -2.027 1.00 97.19 296 GLN A N 1
ATOM 2381 C CA . GLN A 1 296 ? 4.453 1.483 -3.272 1.00 97.19 296 GLN A CA 1
ATOM 2382 C C . GLN A 1 296 ? 4.845 2.327 -4.490 1.00 97.19 296 GLN A C 1
ATOM 2384 O O . GLN A 1 296 ? 5.299 1.773 -5.489 1.00 97.19 296 GLN A O 1
ATOM 2389 N N . ARG A 1 297 ? 4.747 3.660 -4.398 1.00 96.25 297 ARG A N 1
ATOM 2390 C CA . ARG A 1 297 ? 5.204 4.566 -5.467 1.00 96.25 297 ARG A CA 1
ATOM 2391 C C . ARG A 1 297 ? 6.703 4.431 -5.728 1.00 96.25 297 ARG A C 1
ATOM 2393 O O . ARG A 1 297 ? 7.108 4.339 -6.883 1.00 96.25 297 ARG A O 1
ATOM 2400 N N . LEU A 1 298 ? 7.515 4.370 -4.672 1.00 96.94 298 LEU A N 1
ATOM 2401 C CA . LEU A 1 298 ? 8.962 4.181 -4.790 1.00 96.94 298 LEU A CA 1
ATOM 2402 C C . LEU A 1 298 ? 9.314 2.836 -5.434 1.00 96.94 298 LEU A C 1
ATOM 2404 O O . LEU A 1 298 ? 10.222 2.784 -6.257 1.00 96.94 298 LEU A O 1
ATOM 2408 N N . ARG A 1 299 ? 8.581 1.761 -5.119 1.00 95.88 299 ARG A N 1
ATOM 2409 C CA . ARG A 1 299 ? 8.767 0.452 -5.766 1.00 95.88 299 ARG A CA 1
ATOM 2410 C C . ARG A 1 299 ? 8.485 0.502 -7.265 1.00 95.88 299 ARG A C 1
ATOM 2412 O O . ARG A 1 299 ? 9.310 0.025 -8.033 1.00 95.88 299 ARG A O 1
ATOM 2419 N N . ILE A 1 300 ? 7.379 1.125 -7.675 1.00 96.75 300 ILE A N 1
ATOM 2420 C CA . ILE A 1 300 ? 7.046 1.290 -9.100 1.00 96.75 300 ILE A CA 1
ATOM 2421 C C . ILE A 1 300 ? 8.144 2.092 -9.813 1.00 96.75 300 ILE A C 1
ATOM 2423 O O . ILE A 1 300 ? 8.628 1.678 -10.863 1.00 96.75 300 ILE A O 1
ATOM 2427 N N . SER A 1 301 ? 8.600 3.193 -9.208 1.00 96.56 301 SER A N 1
ATOM 2428 C CA . SER A 1 301 ? 9.688 4.007 -9.764 1.00 96.56 301 SER A CA 1
ATOM 2429 C C . SER A 1 301 ? 11.012 3.235 -9.861 1.00 96.56 301 SER A C 1
ATOM 2431 O O . SER A 1 301 ? 11.730 3.369 -10.850 1.00 96.56 301 SER A O 1
ATOM 2433 N N . LEU A 1 302 ? 11.329 2.381 -8.882 1.00 97.62 302 LEU A N 1
ATOM 2434 C CA . LEU A 1 302 ? 12.506 1.510 -8.926 1.00 97.62 302 LEU A CA 1
ATOM 2435 C C . LEU A 1 302 ? 12.417 0.497 -10.080 1.00 97.62 302 LEU A C 1
ATOM 2437 O O . LEU A 1 302 ? 13.399 0.291 -10.789 1.00 97.62 302 LEU A O 1
ATOM 2441 N N . GLU A 1 303 ? 11.251 -0.116 -10.290 1.00 97.50 303 GLU A N 1
ATOM 2442 C CA . GLU A 1 303 ? 11.015 -1.055 -11.394 1.00 97.50 303 GLU A CA 1
ATOM 2443 C C . GLU A 1 303 ? 11.104 -0.377 -12.771 1.00 97.50 303 GLU A C 1
ATOM 2445 O O . GLU A 1 303 ? 11.583 -0.977 -13.736 1.00 97.50 303 GLU A O 1
ATOM 2450 N N . GLU A 1 304 ? 10.658 0.875 -12.886 1.00 96.94 304 GLU A N 1
ATOM 2451 C CA . GLU A 1 304 ? 10.848 1.703 -14.084 1.00 96.94 304 GLU A CA 1
ATOM 2452 C C . GLU A 1 304 ? 12.330 2.005 -14.326 1.00 96.94 304 GLU A C 1
ATOM 2454 O O . GLU A 1 304 ? 12.839 1.718 -15.409 1.00 96.94 304 GLU A O 1
ATOM 2459 N N . LEU A 1 305 ? 13.057 2.463 -13.302 1.00 96.94 305 LEU A N 1
ATOM 2460 C CA . LEU A 1 305 ? 14.497 2.726 -13.401 1.00 96.94 305 LEU A CA 1
ATOM 2461 C C . LEU A 1 305 ? 15.302 1.472 -13.763 1.00 96.94 305 LEU A C 1
ATOM 2463 O O . LEU A 1 305 ? 16.264 1.554 -14.524 1.00 96.94 305 LEU A O 1
ATOM 2467 N N . MET A 1 306 ? 14.915 0.301 -13.253 1.00 96.75 306 MET A N 1
ATOM 2468 C CA . MET A 1 306 ? 15.539 -0.968 -13.629 1.00 96.75 306 MET A CA 1
ATOM 2469 C C . MET A 1 306 ? 15.311 -1.313 -15.104 1.00 96.75 306 MET A C 1
ATOM 2471 O O . MET A 1 306 ? 16.243 -1.762 -15.772 1.00 96.75 306 MET A O 1
ATOM 2475 N N . ARG A 1 307 ? 14.101 -1.081 -15.629 1.00 96.19 307 ARG A N 1
ATOM 2476 C CA . ARG A 1 307 ? 13.803 -1.272 -17.058 1.00 96.19 307 ARG A CA 1
ATOM 2477 C C . ARG A 1 307 ? 14.596 -0.305 -17.933 1.00 96.19 307 ARG A C 1
ATOM 2479 O O . ARG A 1 307 ? 15.165 -0.729 -18.938 1.00 96.19 307 ARG A O 1
ATOM 2486 N N . ASP A 1 308 ? 14.687 0.959 -17.535 1.00 96.62 308 ASP A N 1
ATOM 2487 C CA . ASP A 1 308 ? 15.470 1.965 -18.256 1.00 96.62 308 ASP A CA 1
ATOM 2488 C C . ASP A 1 308 ? 16.964 1.636 -18.252 1.00 96.62 308 ASP A C 1
ATOM 2490 O O . ASP A 1 308 ? 17.625 1.743 -19.288 1.00 96.62 308 ASP A O 1
ATOM 2494 N N . LYS A 1 309 ? 17.490 1.165 -17.115 1.00 96.81 309 LYS A N 1
ATOM 2495 C CA . LYS A 1 309 ? 18.870 0.688 -17.005 1.00 96.81 309 LYS A CA 1
ATOM 2496 C C . LYS A 1 309 ? 19.138 -0.466 -17.971 1.00 96.81 309 LYS A C 1
ATOM 2498 O O . LYS A 1 309 ? 20.113 -0.397 -18.713 1.00 96.81 309 LYS A O 1
ATOM 2503 N N . GLN A 1 310 ? 18.268 -1.476 -18.007 1.00 96.75 310 GLN A N 1
ATOM 2504 C CA . GLN A 1 310 ? 18.416 -2.610 -18.924 1.00 96.75 310 GLN A CA 1
ATOM 2505 C C . GLN A 1 310 ? 18.413 -2.152 -20.390 1.00 96.75 310 GLN A C 1
ATOM 2507 O O . GLN A 1 310 ? 19.275 -2.542 -21.170 1.00 96.75 310 GLN A O 1
ATOM 2512 N N . ASN A 1 311 ? 17.495 -1.254 -20.757 1.00 95.88 311 ASN A N 1
ATOM 2513 C CA . ASN A 1 311 ? 17.425 -0.694 -22.108 1.00 95.88 311 ASN A CA 1
ATOM 2514 C C . ASN A 1 311 ? 18.699 0.091 -22.482 1.00 95.88 311 ASN A C 1
ATOM 2516 O O . ASN A 1 311 ? 19.166 0.037 -23.621 1.00 95.88 311 ASN A O 1
ATOM 2520 N N . LEU A 1 312 ? 19.286 0.829 -21.535 1.00 96.75 312 LEU A N 1
ATOM 2521 C CA . LEU A 1 312 ? 20.562 1.519 -21.743 1.00 96.75 312 LEU A CA 1
ATOM 2522 C C . LEU A 1 312 ? 21.733 0.543 -21.894 1.00 96.75 312 LEU A C 1
ATOM 2524 O O . LEU A 1 312 ? 22.583 0.763 -22.756 1.00 96.75 312 LEU A O 1
ATOM 2528 N N . GLU A 1 313 ? 21.772 -0.527 -21.100 1.00 96.44 313 GLU A N 1
ATOM 2529 C CA . GLU A 1 313 ? 22.785 -1.583 -21.212 1.00 96.44 313 GLU A CA 1
ATOM 2530 C C . GLU A 1 313 ? 22.718 -2.271 -22.587 1.00 96.44 313 GLU A C 1
ATOM 2532 O O . GLU A 1 313 ? 23.747 -2.400 -23.256 1.00 96.44 313 GLU A O 1
ATOM 2537 N N . ASP A 1 314 ? 21.516 -2.595 -23.074 1.00 96.56 314 ASP A N 1
ATOM 2538 C CA . ASP A 1 314 ? 21.309 -3.189 -24.401 1.00 96.56 314 ASP A CA 1
ATOM 2539 C C . ASP A 1 314 ? 21.757 -2.237 -25.529 1.00 96.56 314 ASP A C 1
ATOM 2541 O O . ASP A 1 314 ? 22.462 -2.637 -26.462 1.00 96.56 314 ASP A O 1
ATOM 2545 N N . LYS A 1 315 ? 21.411 -0.943 -25.432 1.00 96.50 315 LYS A N 1
ATOM 2546 C CA . LYS A 1 315 ? 21.868 0.090 -26.381 1.00 96.50 315 LYS A CA 1
ATOM 2547 C C . LYS A 1 315 ? 23.386 0.247 -26.371 1.00 96.50 315 LYS A C 1
ATOM 2549 O O . LYS A 1 315 ? 23.990 0.384 -27.434 1.00 96.50 315 LYS A O 1
ATOM 2554 N N . HIS A 1 316 ? 24.005 0.223 -25.195 1.00 97.06 316 HIS A N 1
ATOM 2555 C CA . HIS A 1 316 ? 25.455 0.307 -25.059 1.00 97.06 316 HIS A CA 1
ATOM 2556 C C . HIS A 1 316 ? 26.149 -0.909 -25.688 1.00 97.06 316 HIS A C 1
ATOM 2558 O O . HIS A 1 316 ? 27.139 -0.752 -26.403 1.00 97.06 316 HIS A O 1
ATOM 2564 N N . LEU A 1 317 ? 25.611 -2.116 -25.488 1.00 96.81 317 LEU A N 1
ATOM 2565 C CA . LEU A 1 317 ? 26.134 -3.335 -26.107 1.00 96.81 317 LEU A CA 1
ATOM 2566 C C . LEU A 1 317 ? 26.039 -3.285 -27.638 1.00 96.81 317 LEU A C 1
ATOM 2568 O O . LEU A 1 317 ? 26.992 -3.655 -28.334 1.00 96.81 317 LEU A O 1
ATOM 2572 N N . LYS A 1 318 ? 24.922 -2.772 -28.166 1.00 96.81 318 LYS A N 1
ATOM 2573 C CA . LYS A 1 318 ? 24.756 -2.551 -29.604 1.00 96.81 318 LYS A CA 1
ATOM 2574 C C . LYS A 1 318 ? 25.792 -1.563 -30.144 1.00 96.81 318 LYS A C 1
ATOM 2576 O O . LYS A 1 318 ? 26.501 -1.901 -31.082 1.00 96.81 318 LYS A O 1
ATOM 2581 N N . LEU A 1 319 ? 25.966 -0.407 -29.498 1.00 95.75 319 LEU A N 1
ATOM 2582 C CA . LEU A 1 319 ? 26.976 0.585 -29.895 1.00 95.75 319 LEU A CA 1
ATOM 2583 C C . LEU A 1 319 ? 28.406 0.031 -29.855 1.00 95.75 319 LEU A C 1
ATOM 2585 O O . LEU A 1 319 ? 29.209 0.343 -30.728 1.00 95.75 319 LEU A O 1
ATOM 2589 N N . MET A 1 320 ? 28.734 -0.807 -28.869 1.00 95.56 320 MET A N 1
ATOM 2590 C CA . MET A 1 320 ? 30.029 -1.496 -28.807 1.00 95.56 320 MET A CA 1
ATOM 2591 C C . MET A 1 320 ? 30.237 -2.452 -29.985 1.00 95.56 320 MET A C 1
ATOM 2593 O O . MET A 1 320 ? 31.356 -2.586 -30.475 1.00 95.56 320 MET A O 1
ATOM 2597 N N . THR A 1 321 ? 29.173 -3.114 -30.438 1.00 95.62 321 THR A N 1
ATOM 2598 C CA . THR A 1 321 ? 29.216 -4.012 -31.598 1.00 95.62 321 THR A CA 1
ATOM 2599 C C . THR A 1 321 ? 29.364 -3.215 -32.892 1.00 95.62 321 THR A C 1
ATOM 2601 O O . THR A 1 321 ? 30.271 -3.495 -33.672 1.00 95.62 321 THR A O 1
ATOM 2604 N N . ASP A 1 322 ? 28.560 -2.165 -33.066 1.00 95.62 322 ASP A N 1
ATOM 2605 C CA . ASP A 1 322 ? 28.621 -1.268 -34.225 1.00 95.62 322 ASP A CA 1
ATOM 2606 C C . ASP A 1 322 ? 30.000 -0.593 -34.330 1.00 95.62 322 ASP A C 1
ATOM 2608 O O . ASP A 1 322 ? 30.574 -0.508 -35.412 1.00 95.62 322 ASP A O 1
ATOM 2612 N N . LYS A 1 323 ? 30.586 -0.176 -33.197 1.00 95.88 323 LYS A N 1
ATOM 2613 C CA . LYS A 1 323 ? 31.946 0.374 -33.155 1.00 95.88 323 LYS A CA 1
ATOM 2614 C C . LYS A 1 323 ? 32.989 -0.642 -33.621 1.00 95.88 323 LYS A C 1
ATOM 2616 O O . LYS A 1 323 ? 33.847 -0.285 -34.414 1.00 95.88 323 LYS A O 1
ATOM 2621 N N . LYS A 1 324 ? 32.921 -1.892 -33.150 1.00 94.88 324 LYS A N 1
ATOM 2622 C CA . LYS A 1 324 ? 33.854 -2.943 -33.589 1.00 94.88 324 LYS A CA 1
ATOM 2623 C C . LYS A 1 324 ? 33.751 -3.206 -35.089 1.00 94.88 324 LYS A C 1
ATOM 2625 O O . LYS A 1 324 ? 34.777 -3.423 -35.722 1.00 94.88 324 LYS A O 1
ATOM 2630 N N . GLN A 1 325 ? 32.536 -3.178 -35.638 1.00 94.31 325 GLN A N 1
ATOM 2631 C CA . GLN A 1 325 ? 32.337 -3.316 -37.077 1.00 94.31 325 GLN A CA 1
ATOM 2632 C C . GLN A 1 325 ? 32.955 -2.135 -37.833 1.00 94.31 325 GLN A C 1
ATOM 2634 O O . GLN A 1 325 ? 33.714 -2.350 -38.767 1.00 94.31 325 GLN A O 1
ATOM 2639 N N . LEU A 1 326 ? 32.710 -0.901 -37.384 1.00 95.69 326 LEU A N 1
ATOM 2640 C CA . LEU A 1 326 ? 33.327 0.289 -37.975 1.00 95.69 326 LEU A CA 1
ATOM 2641 C C . LEU A 1 326 ? 34.857 0.263 -37.894 1.00 95.69 326 LEU A C 1
ATOM 2643 O O . LEU A 1 326 ? 35.520 0.667 -38.843 1.00 95.69 326 LEU A O 1
ATOM 2647 N N . ASP A 1 327 ? 35.420 -0.211 -36.780 1.00 93.81 327 ASP A N 1
ATOM 2648 C CA . ASP A 1 327 ? 36.866 -0.367 -36.632 1.00 93.81 327 ASP A CA 1
ATOM 2649 C C . ASP A 1 327 ? 37.404 -1.375 -37.664 1.00 93.81 327 ASP A C 1
ATOM 2651 O O . ASP A 1 327 ? 38.439 -1.116 -38.275 1.00 93.81 327 ASP A O 1
ATOM 2655 N N . PHE A 1 328 ? 36.697 -2.486 -37.905 1.00 94.06 328 PHE A N 1
ATOM 2656 C CA . PHE A 1 328 ? 37.051 -3.462 -38.942 1.00 94.06 328 PHE A CA 1
ATOM 2657 C C . PHE A 1 328 ? 36.979 -2.853 -40.351 1.00 94.06 328 PHE A C 1
ATOM 2659 O O . PHE A 1 328 ? 37.967 -2.889 -41.083 1.00 94.06 328 PHE A O 1
ATOM 2666 N N . ASP A 1 329 ? 35.863 -2.203 -40.690 1.00 94.31 329 ASP A N 1
ATOM 2667 C CA . ASP A 1 329 ? 35.664 -1.548 -41.989 1.00 94.31 329 ASP A CA 1
ATOM 2668 C C . ASP A 1 329 ? 36.729 -0.461 -4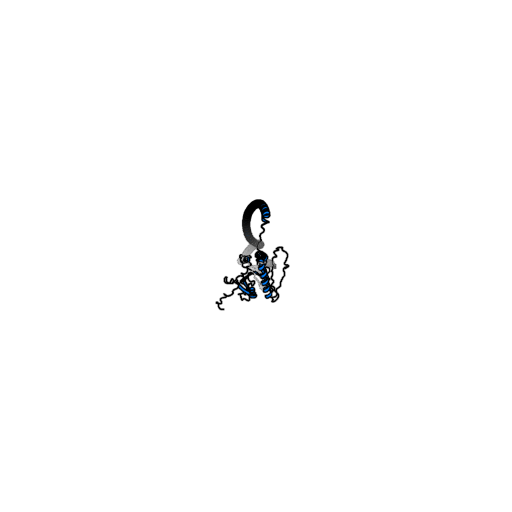2.237 1.00 94.31 329 ASP A C 1
ATOM 2670 O O . ASP A 1 329 ? 37.233 -0.296 -43.348 1.00 94.31 329 ASP A O 1
ATOM 2674 N N . PHE A 1 330 ? 37.127 0.272 -41.191 1.00 95.69 330 PHE A N 1
ATOM 2675 C CA . PHE A 1 330 ? 38.194 1.268 -41.271 1.00 95.69 330 PHE A CA 1
ATOM 2676 C C . PHE A 1 330 ? 39.563 0.642 -41.574 1.00 95.69 330 PHE A C 1
ATOM 2678 O O . PHE A 1 330 ? 40.347 1.228 -42.328 1.00 95.69 330 PHE A O 1
ATOM 2685 N N . HIS A 1 331 ? 39.863 -0.536 -41.017 1.00 94.00 331 HIS A N 1
ATOM 2686 C CA . HIS A 1 331 ? 41.100 -1.258 -41.332 1.00 94.00 331 HIS A CA 1
ATOM 2687 C C . HIS A 1 331 ? 41.110 -1.729 -42.788 1.00 94.00 331 HIS A C 1
ATOM 2689 O O . HIS A 1 331 ? 42.121 -1.544 -43.465 1.00 94.00 331 HIS A O 1
ATOM 2695 N N . ASP A 1 332 ? 39.990 -2.254 -43.291 1.00 93.56 332 ASP A N 1
ATOM 2696 C CA . ASP A 1 332 ? 39.864 -2.660 -44.695 1.00 93.56 332 ASP A CA 1
ATOM 2697 C C . ASP A 1 332 ? 40.064 -1.472 -45.647 1.00 93.56 332 ASP A C 1
ATOM 2699 O O . ASP A 1 332 ? 40.901 -1.537 -46.545 1.00 93.56 332 ASP A O 1
ATOM 2703 N N . VAL A 1 333 ? 39.400 -0.338 -45.397 1.00 94.12 333 VAL A N 1
ATOM 2704 C CA . VAL A 1 333 ? 39.583 0.886 -46.202 1.00 94.12 333 VAL A CA 1
ATOM 2705 C C . VAL A 1 333 ? 41.027 1.394 -46.149 1.00 94.12 333 VAL A C 1
ATOM 2707 O O . VAL A 1 333 ? 41.549 1.906 -47.143 1.00 94.12 333 VAL A O 1
ATOM 2710 N N . THR A 1 334 ? 41.690 1.273 -44.997 1.00 94.56 334 THR A N 1
ATOM 2711 C CA . THR A 1 334 ? 43.097 1.670 -44.851 1.00 94.56 334 THR A CA 1
ATOM 2712 C C . THR A 1 334 ? 44.006 0.777 -45.695 1.00 94.56 334 THR A C 1
ATOM 2714 O O . THR A 1 334 ? 44.840 1.304 -46.431 1.00 94.56 334 THR A O 1
ATOM 2717 N N . ARG A 1 335 ? 43.792 -0.544 -45.671 1.00 93.50 335 ARG A N 1
ATOM 2718 C CA . ARG A 1 335 ? 44.523 -1.500 -46.514 1.00 93.50 335 ARG A CA 1
ATOM 2719 C C . ARG A 1 335 ? 44.303 -1.226 -48.002 1.00 93.50 335 ARG A C 1
ATOM 2721 O O . ARG A 1 335 ? 45.267 -1.155 -48.759 1.00 93.50 335 ARG A O 1
ATOM 2728 N N . ASP A 1 336 ? 43.059 -1.024 -48.425 1.00 94.56 336 ASP A N 1
ATOM 2729 C CA . ASP A 1 336 ? 42.734 -0.751 -49.829 1.00 94.56 336 ASP A CA 1
ATOM 2730 C C . ASP A 1 336 ? 43.400 0.548 -50.307 1.00 94.56 336 ASP A C 1
ATOM 2732 O O . ASP A 1 336 ? 43.920 0.634 -51.421 1.00 94.56 336 ASP A O 1
ATOM 2736 N N . ARG A 1 337 ? 43.456 1.569 -49.442 1.00 94.50 337 ARG A N 1
ATOM 2737 C CA . ARG A 1 337 ? 44.173 2.815 -49.726 1.00 94.50 337 ARG A CA 1
ATOM 2738 C C . ARG A 1 337 ? 45.676 2.590 -49.902 1.00 94.50 337 ARG A C 1
ATOM 2740 O O . ARG A 1 337 ? 46.262 3.208 -50.792 1.00 94.50 337 ARG A O 1
ATOM 2747 N N . GLU A 1 338 ? 46.297 1.760 -49.068 1.00 94.62 338 GLU A N 1
ATOM 2748 C CA . GLU A 1 338 ? 47.718 1.406 -49.188 1.00 94.62 338 GLU A CA 1
ATOM 2749 C C . GLU A 1 338 ? 47.993 0.678 -50.511 1.00 94.62 338 GLU A C 1
ATOM 2751 O O . GLU A 1 338 ? 48.881 1.092 -51.255 1.00 94.62 338 GLU A O 1
ATOM 2756 N N . GLN A 1 339 ? 47.157 -0.297 -50.879 1.00 93.88 339 GLN A N 1
ATOM 2757 C CA . GLN A 1 339 ? 47.267 -1.012 -52.158 1.00 93.88 339 GLN A CA 1
ATOM 2758 C C . GLN A 1 339 ? 47.108 -0.083 -53.369 1.00 93.88 339 GLN A C 1
ATOM 2760 O O . GLN A 1 339 ? 47.888 -0.147 -54.321 1.00 93.88 339 GLN A O 1
ATOM 2765 N N . ILE A 1 340 ? 46.130 0.829 -53.340 1.00 95.06 340 ILE A N 1
ATOM 2766 C CA . ILE A 1 340 ? 45.955 1.837 -54.398 1.00 95.06 340 ILE A CA 1
ATOM 2767 C C . ILE A 1 340 ? 47.186 2.744 -54.485 1.00 95.06 340 ILE A C 1
ATOM 2769 O O . ILE A 1 340 ? 47.606 3.115 -55.583 1.00 95.06 340 ILE A O 1
ATOM 2773 N N . GLN A 1 341 ? 47.772 3.113 -53.346 1.00 93.81 341 GLN A N 1
ATOM 2774 C CA . GLN A 1 341 ? 48.962 3.953 -53.317 1.00 93.81 341 GLN A CA 1
ATOM 2775 C C . GLN A 1 341 ? 50.172 3.228 -53.923 1.00 93.81 341 GLN A C 1
ATOM 2777 O O . GLN A 1 341 ? 50.892 3.830 -54.720 1.00 93.81 341 GLN A O 1
ATOM 2782 N N . GLU A 1 342 ? 50.365 1.945 -53.624 1.00 93.94 342 GLU A N 1
ATOM 2783 C CA . GLU A 1 342 ? 51.396 1.116 -54.258 1.00 93.94 342 GLU A CA 1
ATOM 2784 C C . GLU A 1 342 ? 51.176 1.005 -55.772 1.00 93.94 342 GLU A C 1
ATOM 2786 O O . GLU A 1 342 ? 52.086 1.303 -56.552 1.00 93.94 342 GLU A O 1
ATOM 2791 N N . ALA A 1 343 ? 49.952 0.686 -56.205 1.00 93.81 343 ALA A N 1
ATOM 2792 C CA . ALA A 1 343 ? 49.596 0.606 -57.621 1.00 93.81 343 ALA A CA 1
ATOM 2793 C C . ALA A 1 343 ? 49.847 1.934 -58.353 1.00 93.81 343 ALA A C 1
ATOM 2795 O O . ALA A 1 343 ? 50.400 1.947 -59.454 1.00 93.81 343 ALA A O 1
ATOM 2796 N N . LYS A 1 344 ? 49.517 3.065 -57.719 1.00 95.50 344 LYS A N 1
ATOM 2797 C CA . LYS A 1 344 ? 49.814 4.399 -58.247 1.00 95.50 344 LYS A CA 1
ATOM 2798 C C . LYS A 1 344 ? 51.319 4.611 -58.424 1.00 95.50 344 LYS A C 1
ATOM 2800 O O . LYS A 1 344 ? 51.734 5.062 -59.486 1.00 95.50 344 LYS A O 1
ATOM 2805 N N . THR A 1 345 ? 52.136 4.268 -57.426 1.00 94.88 345 THR A N 1
ATOM 2806 C CA . THR A 1 345 ? 53.599 4.418 -57.539 1.00 94.88 345 THR A CA 1
ATOM 2807 C C . THR A 1 345 ? 54.205 3.522 -58.619 1.00 94.88 345 THR A C 1
ATOM 2809 O O . THR A 1 345 ? 55.169 3.924 -59.270 1.00 94.88 345 THR A O 1
ATOM 2812 N N . LYS A 1 346 ? 53.638 2.329 -58.847 1.00 94.69 346 LYS A N 1
ATOM 2813 C CA . LYS A 1 346 ? 54.034 1.452 -59.954 1.00 94.69 346 LYS A CA 1
ATOM 2814 C C . LYS A 1 346 ? 53.695 2.089 -61.303 1.00 94.69 346 LYS A C 1
ATOM 2816 O O . LYS A 1 346 ? 54.583 2.242 -62.130 1.00 94.69 346 LYS A O 1
ATOM 2821 N N . LEU A 1 347 ? 52.462 2.566 -61.478 1.00 93.62 347 LEU A N 1
ATOM 2822 C CA . LEU A 1 347 ? 52.046 3.255 -62.705 1.00 93.62 347 LEU A CA 1
ATOM 2823 C C . LEU A 1 347 ? 52.888 4.505 -62.997 1.00 93.62 347 LEU A C 1
ATOM 2825 O O . LEU A 1 347 ? 53.214 4.766 -64.150 1.00 93.62 347 LEU A O 1
ATOM 2829 N N . GLU A 1 348 ? 53.267 5.277 -61.975 1.00 94.38 348 GLU A N 1
ATOM 2830 C CA . GLU A 1 348 ? 54.157 6.434 -62.142 1.00 94.38 348 GLU A CA 1
ATOM 2831 C C . GLU A 1 348 ? 55.550 6.028 -62.659 1.00 94.38 348 GLU A C 1
ATOM 2833 O O . GLU A 1 348 ? 56.114 6.736 -63.496 1.00 94.38 348 GLU A O 1
ATOM 2838 N N . LYS A 1 349 ? 56.087 4.881 -62.216 1.00 92.88 349 LYS A N 1
ATOM 2839 C CA . LYS A 1 349 ? 57.340 4.319 -62.749 1.00 92.88 349 LYS A CA 1
ATOM 2840 C C . LYS A 1 349 ? 57.177 3.847 -64.191 1.00 92.88 349 LYS A C 1
ATOM 2842 O O . LYS A 1 349 ? 57.9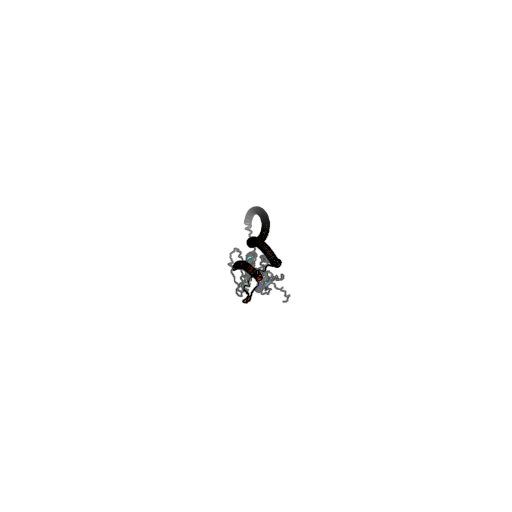71 4.253 -65.034 1.00 92.88 349 LYS A O 1
ATOM 2847 N N . ASP A 1 350 ? 56.127 3.082 -64.482 1.00 93.31 350 ASP A N 1
ATOM 2848 C CA . ASP A 1 350 ? 55.856 2.566 -65.829 1.00 93.31 350 ASP A CA 1
ATOM 2849 C C . ASP A 1 350 ? 55.694 3.721 -66.837 1.00 93.31 350 ASP A C 1
ATOM 2851 O O . ASP A 1 350 ? 56.233 3.683 -67.942 1.00 93.31 350 ASP A O 1
ATOM 2855 N N . ILE A 1 351 ? 55.004 4.803 -66.448 1.00 93.81 351 ILE A N 1
ATOM 2856 C CA . ILE A 1 351 ? 54.882 6.021 -67.265 1.00 93.81 351 ILE A CA 1
ATOM 2857 C C . ILE A 1 351 ? 56.256 6.654 -67.514 1.00 93.81 351 ILE A C 1
ATOM 2859 O O . ILE A 1 351 ? 56.560 6.999 -68.657 1.00 93.81 351 ILE A O 1
ATOM 2863 N N . ALA A 1 352 ? 57.092 6.798 -66.482 1.00 92.94 352 ALA A N 1
ATOM 2864 C CA . ALA A 1 352 ? 58.426 7.378 -66.627 1.00 92.94 352 ALA A CA 1
ATOM 2865 C C . ALA A 1 352 ? 59.321 6.543 -67.564 1.00 92.94 352 ALA A C 1
ATOM 2867 O O . ALA A 1 352 ? 60.024 7.099 -68.415 1.00 92.94 352 ALA A O 1
ATOM 2868 N N . GLU A 1 353 ? 59.258 5.213 -67.465 1.00 92.75 353 GLU A N 1
ATOM 2869 C CA . GLU A 1 353 ? 59.968 4.296 -68.362 1.00 92.75 353 GLU A CA 1
ATOM 2870 C C . GLU A 1 353 ? 59.461 4.400 -69.806 1.00 92.75 353 GLU A C 1
ATOM 2872 O O . GLU A 1 353 ? 60.254 4.524 -70.745 1.00 92.75 353 GLU A O 1
ATOM 2877 N N . LEU A 1 354 ? 58.141 4.434 -70.008 1.00 93.94 354 LEU A N 1
ATOM 2878 C CA . LEU A 1 354 ? 57.542 4.632 -71.329 1.00 93.94 354 LEU A CA 1
ATOM 2879 C C . LEU A 1 354 ? 57.927 5.984 -71.943 1.00 93.94 354 LEU A C 1
ATOM 2881 O O . LEU A 1 354 ? 58.199 6.060 -73.144 1.00 93.94 354 LEU A O 1
ATOM 2885 N N . GLU A 1 355 ? 57.997 7.051 -71.148 1.00 92.88 355 GLU A N 1
ATOM 2886 C CA . GLU A 1 355 ? 58.470 8.359 -71.606 1.00 92.88 355 GLU A CA 1
ATOM 2887 C C . GLU A 1 355 ? 59.944 8.322 -72.026 1.00 92.88 355 GLU A C 1
ATOM 2889 O O . GLU A 1 355 ? 60.297 8.857 -73.085 1.00 92.88 355 GLU A O 1
ATOM 2894 N N . GLN A 1 356 ? 60.801 7.642 -71.262 1.00 93.31 356 GLN A N 1
ATOM 2895 C CA . GLN A 1 356 ? 62.207 7.445 -71.616 1.00 93.31 356 GLN A CA 1
ATOM 2896 C C . GLN A 1 356 ? 62.360 6.633 -72.914 1.00 93.31 356 GLN A C 1
ATOM 2898 O O . GLN A 1 356 ? 63.136 7.013 -73.804 1.00 93.31 356 GLN A O 1
ATOM 2903 N N . ASN A 1 357 ? 61.585 5.558 -73.067 1.00 92.62 357 ASN A N 1
ATOM 2904 C CA . ASN A 1 357 ? 61.562 4.732 -74.274 1.00 92.62 357 ASN A CA 1
ATOM 2905 C C . ASN A 1 357 ? 61.077 5.533 -75.486 1.00 92.62 357 ASN A C 1
ATOM 2907 O O . ASN A 1 357 ? 61.719 5.521 -76.538 1.00 92.62 357 ASN A O 1
ATOM 2911 N N . LYS A 1 358 ? 60.011 6.326 -75.331 1.00 94.38 358 LYS A N 1
ATOM 2912 C CA . LYS A 1 358 ? 59.518 7.242 -76.369 1.00 94.38 358 LYS A CA 1
ATOM 2913 C C . LYS A 1 358 ? 60.594 8.237 -76.808 1.00 94.38 358 LYS A C 1
ATOM 2915 O O . LYS A 1 358 ? 60.769 8.446 -78.007 1.00 94.38 358 LYS A O 1
ATOM 2920 N N . GLN A 1 359 ? 61.328 8.845 -75.875 1.00 93.25 359 GLN A N 1
ATOM 2921 C CA . GLN A 1 359 ? 62.422 9.769 -76.206 1.00 93.25 359 GLN A CA 1
ATOM 2922 C C . GLN A 1 359 ? 63.563 9.073 -76.954 1.00 93.25 359 GLN A C 1
ATOM 2924 O O . GLN A 1 359 ? 64.143 9.643 -77.881 1.00 93.25 359 GLN A O 1
ATOM 2929 N N . THR A 1 360 ? 63.868 7.831 -76.585 1.00 92.50 360 THR A N 1
ATOM 2930 C CA . THR A 1 360 ? 64.882 7.016 -77.263 1.00 92.50 360 THR A CA 1
ATOM 2931 C C . THR A 1 360 ? 64.456 6.696 -78.693 1.00 92.50 360 THR A C 1
ATOM 2933 O O . THR A 1 360 ? 65.195 6.999 -79.629 1.00 92.50 360 THR A O 1
ATOM 2936 N N . LEU A 1 361 ? 63.223 6.222 -78.886 1.00 91.19 361 LEU A N 1
ATOM 2937 C CA . LEU A 1 361 ? 62.658 5.949 -80.209 1.00 91.19 361 LEU A CA 1
ATOM 2938 C C . LEU A 1 361 ? 62.585 7.204 -81.091 1.00 91.19 361 LEU A C 1
ATOM 2940 O O . LEU A 1 361 ? 62.848 7.128 -82.288 1.00 91.19 361 LEU A O 1
ATOM 2944 N N . LEU A 1 362 ? 62.277 8.377 -80.526 1.00 92.50 362 LEU A N 1
ATOM 2945 C CA . LEU A 1 362 ? 62.302 9.643 -81.271 1.00 92.50 362 LEU A CA 1
ATOM 2946 C C . LEU A 1 362 ? 63.714 10.001 -81.758 1.00 92.50 362 LEU A C 1
ATOM 2948 O O . LEU A 1 362 ? 63.870 10.446 -82.896 1.00 92.50 362 LEU A O 1
ATOM 2952 N N . LYS A 1 363 ? 64.749 9.771 -80.937 1.00 90.50 363 LYS A N 1
ATOM 2953 C CA . LYS A 1 363 ? 66.152 9.961 -81.345 1.00 90.50 363 LYS A CA 1
ATOM 2954 C C . LYS A 1 363 ? 66.563 8.973 -82.433 1.00 90.50 363 LYS A C 1
ATOM 2956 O O . LYS A 1 363 ? 67.202 9.371 -83.406 1.00 90.50 363 LYS A O 1
ATOM 2961 N N . GLU A 1 364 ? 66.190 7.703 -82.292 1.00 90.81 364 GLU A N 1
ATOM 2962 C CA . GLU A 1 364 ? 66.456 6.677 -83.304 1.00 90.81 364 GLU A CA 1
ATOM 2963 C C . GLU A 1 364 ? 65.763 6.997 -84.626 1.00 90.81 364 GLU A C 1
ATOM 2965 O O . GLU A 1 364 ? 66.403 6.954 -85.676 1.00 90.81 364 GLU A O 1
ATOM 2970 N N . LYS A 1 365 ? 64.491 7.406 -84.577 1.00 91.56 365 LYS A N 1
ATOM 2971 C CA . LYS A 1 365 ? 63.742 7.874 -85.744 1.00 91.56 365 LYS A CA 1
ATOM 2972 C C . LYS A 1 365 ? 64.454 9.041 -86.429 1.00 91.56 365 LYS A C 1
ATOM 2974 O O . LYS A 1 365 ? 64.679 8.965 -87.632 1.00 91.56 365 LYS A O 1
ATOM 2979 N N . GLY A 1 366 ? 64.870 10.066 -85.683 1.00 90.94 366 GLY A N 1
ATOM 2980 C CA . GLY A 1 366 ? 65.610 11.201 -86.248 1.00 90.94 366 GLY A CA 1
ATOM 2981 C C . GLY A 1 366 ? 66.950 10.794 -86.879 1.00 90.94 366 GLY A C 1
ATOM 2982 O O . GLY A 1 366 ? 67.316 11.283 -87.946 1.00 90.94 366 GLY A O 1
ATOM 2983 N N . SER A 1 367 ? 67.666 9.843 -86.271 1.00 88.50 367 SER A N 1
ATOM 2984 C CA . SER A 1 367 ? 68.898 9.272 -86.836 1.00 88.50 367 SER A CA 1
ATOM 2985 C C . SER A 1 367 ? 68.639 8.507 -88.141 1.00 88.50 367 SER A C 1
ATOM 2987 O O . SER A 1 367 ? 69.376 8.657 -89.120 1.00 88.50 367 SER A O 1
ATOM 2989 N N . LEU A 1 368 ? 67.564 7.714 -88.188 1.00 90.19 368 LEU A N 1
ATOM 2990 C CA . LEU A 1 368 ? 67.144 6.996 -89.391 1.00 90.19 368 LEU A CA 1
ATOM 2991 C C . LEU A 1 368 ? 66.699 7.951 -90.504 1.00 90.19 368 LEU A C 1
ATOM 2993 O O . LEU A 1 368 ? 67.074 7.737 -91.655 1.00 90.19 368 LEU A O 1
ATOM 2997 N N . GLU A 1 369 ? 65.963 9.014 -90.178 1.00 90.00 369 GLU A N 1
ATOM 2998 C CA . GLU A 1 369 ? 65.571 10.066 -91.125 1.00 90.00 369 GLU A CA 1
ATOM 2999 C C . GLU A 1 369 ? 66.803 10.771 -91.710 1.00 90.00 369 GLU A C 1
ATOM 3001 O O . GLU A 1 369 ? 66.938 10.851 -92.930 1.00 90.00 369 GLU A O 1
ATOM 3006 N N . ALA A 1 370 ? 67.775 11.153 -90.876 1.00 88.88 370 ALA A N 1
ATOM 3007 C CA . ALA A 1 370 ? 69.032 11.736 -91.347 1.00 88.88 370 ALA A CA 1
ATOM 3008 C C . ALA A 1 370 ? 69.819 10.776 -92.261 1.00 88.88 370 ALA A C 1
ATOM 3010 O O . ALA A 1 370 ? 70.409 11.187 -93.267 1.00 88.88 370 ALA A O 1
ATOM 3011 N N . ARG A 1 371 ? 69.822 9.475 -91.939 1.00 89.19 371 ARG A N 1
ATOM 3012 C CA . ARG A 1 371 ? 70.460 8.448 -92.774 1.00 89.19 371 ARG A CA 1
ATOM 3013 C C . ARG A 1 371 ? 69.727 8.260 -94.101 1.00 89.19 371 ARG A C 1
ATOM 3015 O O . ARG A 1 371 ? 70.389 8.098 -95.125 1.00 89.19 371 ARG A O 1
ATOM 3022 N N . LYS A 1 372 ? 68.393 8.313 -94.098 1.00 92.12 372 LYS A N 1
ATOM 3023 C CA . LYS A 1 372 ? 67.563 8.284 -95.306 1.00 92.12 372 LYS A CA 1
ATOM 3024 C C . LYS A 1 372 ? 67.888 9.471 -96.216 1.00 92.12 372 LYS A C 1
ATOM 3026 O O . LYS A 1 372 ? 68.244 9.244 -97.366 1.00 92.12 372 LYS A O 1
ATOM 3031 N N . GLU A 1 373 ? 67.892 10.698 -95.696 1.00 91.38 373 GLU A N 1
ATOM 3032 C CA . GLU A 1 373 ? 68.259 11.898 -96.468 1.00 91.38 373 GLU A CA 1
ATOM 3033 C C . GLU A 1 373 ? 69.696 11.842 -97.007 1.00 91.38 373 GLU A C 1
ATOM 3035 O O . GLU A 1 373 ? 70.002 12.349 -98.088 1.00 91.38 373 GLU A O 1
ATOM 3040 N N . HIS A 1 374 ? 70.626 11.261 -96.243 1.00 90.69 374 HIS A N 1
ATOM 3041 C CA . HIS A 1 374 ? 71.997 11.062 -96.706 1.00 90.69 374 HIS A CA 1
ATOM 3042 C C . HIS A 1 374 ? 72.060 10.083 -97.885 1.00 90.69 374 HIS A C 1
ATOM 3044 O O . HIS A 1 374 ? 72.756 10.352 -98.866 1.00 90.69 374 HIS A O 1
ATOM 3050 N N . LEU A 1 375 ? 71.328 8.968 -97.804 1.00 89.75 375 LEU A N 1
ATOM 3051 C CA . LEU A 1 375 ? 71.226 7.994 -98.889 1.00 89.75 375 LEU A CA 1
ATOM 3052 C C . LEU A 1 375 ? 70.544 8.593 -100.122 1.00 89.75 375 LEU A C 1
ATOM 3054 O O . LEU A 1 375 ? 71.054 8.400 -101.219 1.00 89.75 375 LEU A O 1
ATOM 3058 N N . GLU A 1 376 ? 69.467 9.363 -99.958 1.00 90.88 376 GLU A N 1
ATOM 3059 C CA . GLU A 1 376 ? 68.795 10.078 -101.055 1.00 90.88 376 GLU A CA 1
ATOM 3060 C C . GLU A 1 376 ? 69.761 11.041 -101.760 1.00 90.88 376 GLU A C 1
ATOM 3062 O O . GLU A 1 376 ? 69.951 10.944 -102.971 1.00 90.88 376 GLU A O 1
ATOM 3067 N N . ARG A 1 377 ? 70.503 11.866 -101.005 1.00 87.56 377 ARG A N 1
ATOM 3068 C CA . ARG A 1 377 ? 71.555 12.734 -101.566 1.00 87.56 377 ARG A CA 1
ATOM 3069 C C . ARG A 1 377 ? 72.654 11.953 -102.281 1.00 87.56 377 ARG A C 1
ATOM 3071 O O . ARG A 1 377 ? 73.176 12.406 -103.300 1.00 87.56 377 ARG A O 1
ATOM 3078 N N . HIS A 1 378 ? 73.056 10.806 -101.736 1.00 88.88 378 HIS A N 1
ATOM 3079 C CA . HIS A 1 378 ? 74.059 9.957 -102.369 1.00 88.88 378 HIS A CA 1
ATOM 3080 C C . HIS A 1 378 ? 73.531 9.369 -103.682 1.00 88.88 378 HIS A C 1
ATOM 3082 O O . HIS A 1 378 ? 74.251 9.390 -104.679 1.00 88.88 378 HIS A O 1
ATOM 3088 N N . ILE A 1 379 ? 72.280 8.901 -103.701 1.00 89.12 379 ILE A N 1
ATOM 3089 C CA . ILE A 1 379 ? 71.594 8.411 -104.900 1.00 89.12 379 ILE A CA 1
ATOM 3090 C C . ILE A 1 379 ? 71.543 9.515 -105.956 1.00 89.12 379 ILE A C 1
ATOM 3092 O O . ILE A 1 379 ? 72.029 9.292 -107.064 1.00 89.12 379 ILE A O 1
ATOM 3096 N N . ASP A 1 380 ? 71.079 10.717 -105.613 1.00 89.00 380 ASP A N 1
ATOM 3097 C CA . ASP A 1 380 ? 71.019 11.852 -106.542 1.00 89.00 380 ASP A CA 1
ATOM 3098 C C . ASP A 1 380 ? 72.401 12.214 -107.093 1.00 89.00 380 ASP A C 1
ATOM 3100 O O . ASP A 1 380 ? 72.575 12.405 -108.296 1.00 89.00 380 ASP A O 1
ATOM 3104 N N . LYS A 1 381 ? 73.431 12.221 -106.240 1.00 89.06 381 LYS A N 1
ATOM 3105 C CA . LYS A 1 381 ? 74.813 12.464 -106.669 1.00 89.06 381 LYS A CA 1
ATOM 3106 C C . LYS A 1 381 ? 75.331 11.375 -107.609 1.00 89.06 381 LYS A C 1
ATOM 3108 O O . LYS A 1 381 ? 76.023 11.682 -108.578 1.00 89.06 381 LYS A O 1
ATOM 3113 N N . THR A 1 382 ? 75.037 10.105 -107.329 1.00 86.38 382 THR A N 1
ATOM 3114 C CA . THR A 1 382 ? 75.414 9.003 -108.228 1.00 86.38 382 THR A CA 1
ATOM 3115 C C . THR A 1 382 ? 74.653 9.062 -109.545 1.00 86.38 382 THR A C 1
ATOM 3117 O O . THR A 1 382 ? 75.257 8.846 -110.591 1.00 86.38 382 THR A O 1
ATOM 3120 N N . ARG A 1 383 ? 73.371 9.435 -109.515 1.00 87.69 383 ARG A N 1
ATOM 3121 C CA . ARG A 1 383 ? 72.549 9.655 -110.702 1.00 87.69 383 ARG A CA 1
ATOM 3122 C C . ARG A 1 383 ? 73.125 10.766 -111.578 1.00 87.69 383 ARG A C 1
ATOM 3124 O O . ARG A 1 383 ? 73.333 10.526 -112.759 1.00 87.69 383 ARG A O 1
ATOM 3131 N N . LEU A 1 384 ? 73.468 11.91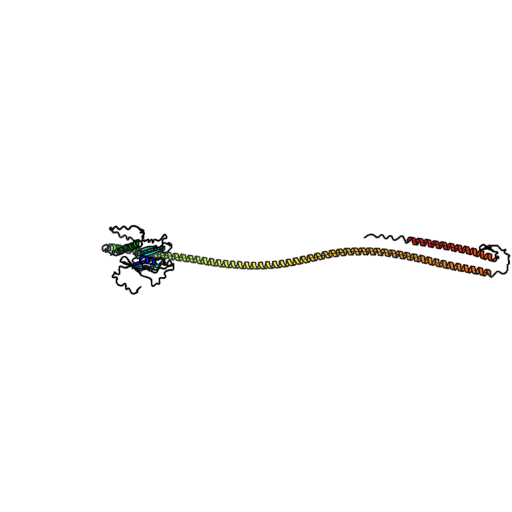9 -111.000 1.00 89.75 384 LEU A N 1
ATOM 3132 C CA . LEU A 1 384 ? 74.107 13.021 -111.730 1.00 89.75 384 LEU A CA 1
ATOM 3133 C C . LEU A 1 384 ? 75.434 12.595 -112.367 1.00 89.75 384 LEU A C 1
ATOM 3135 O O . LEU A 1 384 ? 75.665 12.879 -113.535 1.00 89.75 384 LEU A O 1
ATOM 3139 N N . ARG A 1 385 ? 76.285 11.853 -111.644 1.00 83.62 385 ARG A N 1
ATOM 3140 C CA . ARG A 1 385 ? 77.539 11.316 -112.208 1.00 83.62 385 ARG A CA 1
ATOM 3141 C C . ARG A 1 385 ? 77.300 10.355 -113.368 1.00 83.62 385 ARG A C 1
ATOM 3143 O O . ARG A 1 385 ? 78.051 10.378 -114.336 1.00 83.62 385 ARG A O 1
ATOM 3150 N N . LEU A 1 386 ? 76.287 9.497 -113.266 1.00 83.94 386 LEU A N 1
ATOM 3151 C CA . LEU A 1 386 ? 75.921 8.584 -114.348 1.00 83.94 386 LEU A CA 1
ATOM 3152 C C . LEU A 1 386 ? 75.373 9.352 -115.557 1.00 83.94 386 LEU A C 1
ATOM 3154 O O . LEU A 1 386 ? 75.738 9.032 -116.683 1.00 83.94 386 LEU A O 1
ATOM 3158 N N . GLU A 1 387 ? 74.558 10.386 -115.343 1.00 84.38 387 GLU A N 1
ATOM 3159 C CA . GLU A 1 387 ? 74.079 11.285 -116.402 1.00 84.38 387 GLU A CA 1
ATOM 3160 C C . GLU A 1 387 ? 75.243 12.056 -117.061 1.00 84.38 387 GLU A C 1
ATOM 3162 O O . GLU A 1 387 ? 75.305 12.144 -118.286 1.00 84.38 387 GLU A O 1
ATOM 3167 N N . GLU A 1 388 ? 76.220 12.539 -116.286 1.00 81.44 388 GLU A N 1
ATOM 3168 C CA . GLU A 1 388 ? 77.460 13.146 -116.796 1.00 81.44 388 GLU A CA 1
ATOM 3169 C C . GLU A 1 388 ? 78.292 12.156 -117.621 1.00 81.44 388 GLU A C 1
ATOM 3171 O O . GLU A 1 388 ? 78.739 12.494 -118.718 1.00 81.44 388 GLU A O 1
ATOM 3176 N N . GLN A 1 389 ? 78.485 10.927 -117.131 1.00 80.44 389 GLN A N 1
ATOM 3177 C CA . GLN A 1 389 ? 79.198 9.876 -117.862 1.00 80.44 389 GLN A CA 1
ATOM 3178 C C . GLN A 1 389 ? 78.478 9.495 -119.159 1.00 80.44 389 GLN A C 1
ATOM 3180 O O . GLN A 1 389 ? 79.119 9.369 -120.202 1.00 80.44 389 GLN A O 1
ATOM 3185 N N . LEU A 1 390 ? 77.148 9.378 -119.128 1.00 78.31 390 LEU A N 1
ATOM 3186 C CA . LEU A 1 390 ? 76.332 9.155 -120.321 1.00 78.31 390 LEU A CA 1
ATOM 3187 C C . LEU A 1 390 ? 76.492 10.304 -121.327 1.00 78.31 390 LEU A C 1
ATOM 3189 O O . LEU A 1 390 ? 76.710 10.048 -122.510 1.00 78.31 390 LEU A O 1
ATOM 3193 N N . ASN A 1 391 ? 76.474 11.558 -120.872 1.00 74.50 391 ASN A N 1
ATOM 3194 C CA . ASN A 1 391 ? 76.699 12.725 -121.730 1.00 74.50 391 ASN A CA 1
ATOM 3195 C C . ASN A 1 391 ? 78.126 12.770 -122.309 1.00 74.50 391 ASN A C 1
ATOM 3197 O O . ASN A 1 391 ? 78.310 13.126 -123.475 1.00 74.50 391 ASN A O 1
ATOM 3201 N N . LEU A 1 392 ? 79.140 12.352 -121.544 1.00 73.94 392 LEU A N 1
ATOM 3202 C CA . LEU A 1 392 ? 80.514 12.171 -122.028 1.00 73.94 392 LEU A CA 1
ATOM 3203 C C . LEU A 1 392 ? 80.581 11.111 -123.137 1.00 73.94 392 LEU A C 1
ATOM 3205 O O . LEU A 1 392 ? 81.129 11.392 -124.200 1.00 73.94 392 LEU A O 1
ATOM 3209 N N . ILE A 1 393 ? 79.955 9.945 -122.957 1.00 63.72 393 ILE A N 1
ATOM 3210 C CA . ILE A 1 393 ? 79.898 8.885 -123.982 1.00 63.72 393 ILE A CA 1
ATOM 3211 C C . ILE A 1 393 ? 79.181 9.378 -125.251 1.00 63.72 393 ILE A C 1
ATOM 3213 O O . ILE A 1 393 ? 79.631 9.110 -126.369 1.00 63.72 393 ILE A O 1
ATOM 3217 N N . VAL A 1 394 ? 78.096 10.143 -125.102 1.00 61.75 394 VAL A N 1
ATOM 3218 C CA . VAL A 1 394 ? 77.377 10.749 -126.234 1.00 61.75 394 VAL A CA 1
ATOM 3219 C C . VAL A 1 394 ? 78.241 11.795 -126.956 1.00 61.75 394 VAL A C 1
ATOM 3221 O O . VAL A 1 394 ? 78.276 11.800 -128.185 1.00 61.75 394 VAL A O 1
ATOM 3224 N N . SER A 1 395 ? 79.008 12.625 -126.240 1.00 54.88 395 SER A N 1
ATOM 3225 C CA . SER A 1 395 ? 79.895 13.627 -126.860 1.00 54.88 395 SER A CA 1
ATOM 3226 C C . SER A 1 395 ? 81.120 13.019 -127.564 1.00 54.88 395 SER A C 1
ATOM 3228 O O . SER A 1 395 ? 81.495 13.478 -128.645 1.00 54.88 395 SER A O 1
ATOM 3230 N N . VAL A 1 396 ? 81.681 11.916 -127.050 1.00 54.03 396 VAL A N 1
ATOM 3231 C CA . VAL A 1 396 ? 82.771 11.164 -127.709 1.00 54.03 396 VAL A CA 1
ATOM 3232 C C . VAL A 1 396 ? 82.322 10.559 -129.050 1.00 54.03 396 VAL A C 1
ATOM 3234 O O . VAL A 1 396 ? 83.134 10.403 -129.964 1.00 54.03 396 VAL A O 1
ATOM 3237 N N . ASN A 1 397 ? 81.022 10.306 -129.237 1.00 48.38 397 ASN A N 1
ATOM 3238 C CA . ASN A 1 397 ? 80.474 9.840 -130.513 1.00 48.38 397 ASN A CA 1
ATOM 3239 C C . ASN A 1 397 ? 80.307 10.944 -131.579 1.00 48.38 397 ASN A C 1
ATOM 3241 O O . ASN A 1 397 ? 79.999 10.621 -132.730 1.00 48.38 397 ASN A O 1
ATOM 3245 N N . HIS A 1 398 ? 80.539 12.224 -131.257 1.00 42.19 398 HIS A N 1
ATOM 3246 C CA . HIS A 1 398 ? 80.306 13.339 -132.189 1.00 42.19 398 HIS A CA 1
ATOM 3247 C C . HIS A 1 398 ? 81.534 14.185 -132.557 1.00 42.19 398 HIS A C 1
ATOM 3249 O O . HIS A 1 398 ? 81.430 15.037 -133.437 1.00 42.19 398 HIS A O 1
ATOM 3255 N N . THR A 1 399 ? 82.727 13.893 -132.031 1.00 42.31 399 THR A N 1
ATOM 3256 C CA . THR A 1 399 ? 83.970 14.554 -132.474 1.00 42.31 399 THR A CA 1
ATOM 3257 C C . THR A 1 399 ? 85.126 13.571 -132.646 1.00 42.31 399 THR A C 1
ATOM 3259 O O . THR A 1 399 ? 86.024 13.487 -131.814 1.00 42.31 399 THR A O 1
ATOM 3262 N N . ALA A 1 400 ? 85.134 12.845 -133.765 1.00 32.16 400 ALA A N 1
ATOM 3263 C CA . ALA A 1 400 ? 86.358 12.251 -134.308 1.00 32.16 400 ALA A CA 1
ATOM 3264 C C . ALA A 1 400 ? 86.290 12.160 -135.847 1.00 32.16 400 ALA A C 1
ATOM 3266 O O . ALA A 1 400 ? 85.837 11.144 -136.388 1.00 32.16 400 ALA A O 1
ATOM 3267 N N . PRO A 1 401 ? 86.749 13.196 -136.574 1.00 36.72 401 PRO A N 1
ATOM 3268 C CA . PRO A 1 401 ? 87.022 13.097 -137.996 1.00 36.72 401 PRO A CA 1
ATOM 3269 C C . PRO A 1 401 ? 88.388 12.431 -138.230 1.00 36.72 401 PRO A C 1
ATOM 3271 O O . PRO A 1 401 ? 89.413 12.880 -137.733 1.00 36.72 401 PRO A O 1
ATOM 3274 N N . GLY A 1 402 ? 88.370 11.356 -139.021 1.00 38.44 402 GLY A N 1
ATOM 3275 C CA . GLY A 1 402 ? 89.455 10.978 -139.933 1.00 38.44 402 GLY A CA 1
ATOM 3276 C C . GLY A 1 402 ? 90.816 10.628 -139.325 1.00 38.44 402 GLY A C 1
ATOM 3277 O O . GLY A 1 402 ? 91.736 11.433 -139.342 1.00 38.44 402 GLY A O 1
ATOM 3278 N N . GLY A 1 403 ? 90.994 9.368 -138.922 1.00 36.16 403 GLY A N 1
ATOM 3279 C CA . GLY A 1 403 ? 92.310 8.820 -138.586 1.00 36.16 403 GLY A CA 1
ATOM 3280 C C . GLY A 1 403 ? 92.303 7.296 -138.526 1.00 36.16 403 GLY A C 1
ATOM 3281 O O . GLY A 1 403 ? 92.320 6.711 -137.447 1.00 36.16 403 GLY A O 1
ATOM 3282 N N . SER A 1 404 ? 92.233 6.641 -139.688 1.00 38.84 404 SER A N 1
ATOM 3283 C CA . SER A 1 404 ? 92.310 5.180 -139.824 1.00 38.84 404 SER A CA 1
ATOM 3284 C C . SER A 1 404 ? 93.655 4.637 -139.331 1.00 38.84 404 SER A C 1
ATOM 3286 O O . SER A 1 404 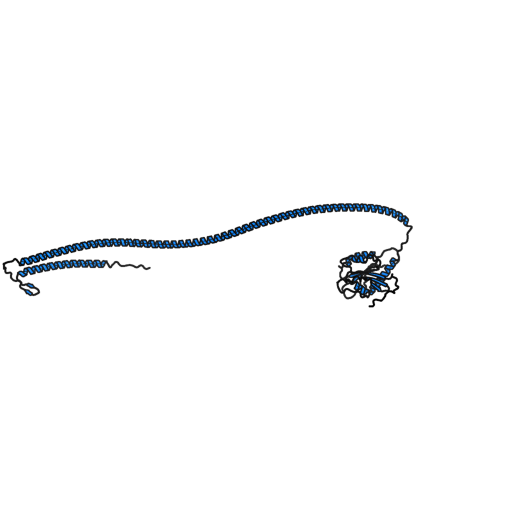? 94.621 4.567 -140.088 1.00 38.84 404 SER A O 1
ATOM 3288 N N . LYS A 1 405 ? 93.704 4.161 -138.082 1.00 41.12 405 LYS A N 1
ATOM 3289 C CA . LYS A 1 405 ? 94.658 3.124 -137.665 1.00 41.12 405 LYS A CA 1
ATOM 3290 C C . LYS A 1 405 ? 93.959 1.769 -137.743 1.00 41.12 405 LYS A C 1
ATOM 3292 O O . LYS A 1 405 ? 92.989 1.520 -137.033 1.00 41.12 405 LYS A O 1
ATOM 3297 N N . ARG A 1 406 ? 94.450 0.901 -138.637 1.00 44.31 406 ARG A N 1
ATOM 3298 C CA . ARG A 1 406 ? 94.079 -0.519 -138.715 1.00 44.31 406 ARG A CA 1
ATOM 3299 C C . ARG A 1 406 ? 94.342 -1.172 -137.358 1.00 44.31 406 ARG A C 1
ATOM 3301 O O . ARG A 1 406 ? 95.493 -1.379 -136.989 1.00 44.31 406 ARG A O 1
ATOM 3308 N N . ILE A 1 407 ? 93.274 -1.499 -136.641 1.00 47.72 407 ILE A N 1
ATOM 3309 C CA . ILE A 1 407 ? 93.302 -2.404 -135.495 1.00 47.72 407 ILE A CA 1
ATOM 3310 C C . ILE A 1 407 ? 92.830 -3.757 -136.020 1.00 47.72 407 ILE A C 1
ATOM 3312 O O . ILE A 1 407 ? 91.743 -3.866 -136.589 1.00 47.72 407 ILE A O 1
ATOM 3316 N N . TYR A 1 408 ? 93.692 -4.762 -135.895 1.00 48.50 408 TYR A N 1
ATOM 3317 C CA . TYR A 1 408 ? 93.420 -6.130 -136.318 1.00 48.50 408 TYR A CA 1
ATOM 3318 C C . TYR A 1 408 ? 92.228 -6.695 -135.534 1.00 48.50 408 TYR A C 1
ATOM 3320 O O . TYR A 1 408 ? 92.141 -6.472 -134.323 1.00 48.50 408 TYR A O 1
ATOM 3328 N N . PRO A 1 409 ? 91.306 -7.417 -136.189 1.00 44.44 409 PRO A N 1
ATOM 3329 C CA . PRO A 1 409 ? 90.168 -7.999 -135.500 1.00 44.44 409 PRO A CA 1
ATOM 3330 C C . PRO A 1 409 ? 90.681 -9.039 -134.484 1.00 44.44 409 PRO A C 1
ATOM 3332 O O . PRO A 1 409 ? 91.579 -9.823 -134.788 1.00 44.44 409 PRO A O 1
ATOM 3335 N N . LYS A 1 410 ? 90.145 -9.015 -133.257 1.00 57.12 410 LYS A N 1
ATOM 3336 C CA . LYS A 1 410 ? 90.335 -10.045 -132.220 1.00 57.12 410 LYS A CA 1
ATOM 3337 C C . LYS A 1 410 ? 89.019 -10.803 -132.046 1.00 57.12 410 LYS A C 1
ATOM 3339 O O . LYS A 1 410 ? 87.940 -10.220 -132.142 1.00 57.12 410 LYS A O 1
ATOM 3344 N N . LYS A 1 411 ? 89.118 -12.114 -131.836 1.00 53.97 411 LYS A N 1
ATOM 3345 C CA . LYS A 1 411 ? 87.985 -13.041 -131.729 1.00 53.97 411 LYS A CA 1
ATOM 3346 C C . LYS A 1 411 ? 87.510 -13.090 -130.274 1.00 53.97 411 LYS A C 1
ATOM 3348 O O . LYS A 1 411 ? 88.329 -13.354 -129.400 1.00 53.97 411 LYS A O 1
ATOM 3353 N N . TYR A 1 412 ? 86.218 -12.884 -130.024 1.00 57.78 412 TYR A N 1
ATOM 3354 C CA . TYR A 1 412 ? 85.627 -12.980 -128.681 1.00 57.78 412 TYR A CA 1
ATOM 3355 C C . TYR A 1 412 ? 84.483 -13.981 -128.650 1.00 57.78 412 TYR A C 1
ATOM 3357 O O . TYR A 1 412 ? 83.747 -14.111 -129.628 1.00 57.78 412 TYR A O 1
ATOM 3365 N N . ASN A 1 413 ? 84.353 -14.684 -127.525 1.00 59.94 413 ASN A N 1
ATOM 3366 C CA . ASN A 1 413 ? 83.287 -15.640 -127.271 1.00 59.94 413 ASN A CA 1
ATOM 3367 C C . ASN A 1 413 ? 82.190 -14.956 -126.451 1.00 59.94 413 ASN A C 1
ATOM 3369 O O . ASN A 1 413 ? 82.384 -14.675 -125.272 1.00 59.94 413 ASN A O 1
ATOM 3373 N N . ILE A 1 414 ? 81.058 -14.675 -127.090 1.00 64.62 414 ILE A N 1
ATOM 3374 C CA . ILE A 1 414 ? 79.875 -14.121 -126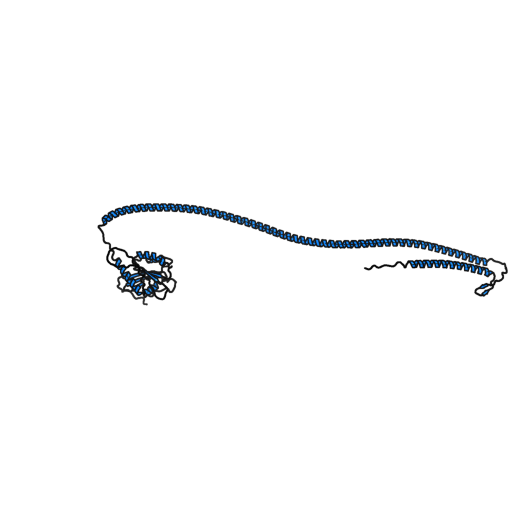.433 1.00 64.62 414 ILE A CA 1
ATOM 3375 C C . ILE A 1 414 ? 78.812 -15.214 -126.479 1.00 64.62 414 ILE A C 1
ATOM 3377 O O . ILE A 1 414 ? 78.423 -15.657 -127.562 1.00 64.62 414 ILE A O 1
ATOM 3381 N N . ASN A 1 415 ? 78.378 -15.682 -125.307 1.00 61.38 415 ASN A N 1
ATOM 3382 C CA . ASN A 1 415 ? 77.364 -16.732 -125.150 1.00 61.38 415 ASN A CA 1
ATOM 3383 C C . ASN A 1 415 ? 77.641 -18.004 -125.979 1.00 61.38 415 ASN A C 1
ATOM 3385 O O . ASN A 1 415 ? 76.739 -18.578 -126.585 1.00 61.38 415 ASN A O 1
ATOM 3389 N N . GLY A 1 416 ? 78.902 -18.438 -126.042 1.00 65.12 416 GLY A N 1
ATOM 3390 C CA . GLY A 1 416 ? 79.304 -19.661 -126.741 1.00 65.12 416 GLY A CA 1
ATOM 3391 C C . GLY A 1 416 ? 79.588 -19.495 -128.240 1.00 65.12 416 GLY A C 1
ATOM 3392 O O . GLY A 1 416 ? 79.992 -20.467 -128.877 1.00 65.12 416 GLY A O 1
ATOM 3393 N N . ARG A 1 417 ? 79.426 -18.297 -128.827 1.00 52.97 417 ARG A N 1
ATOM 3394 C CA . ARG A 1 417 ? 79.760 -18.019 -130.237 1.00 52.97 417 ARG A CA 1
ATOM 3395 C C . ARG A 1 417 ? 80.932 -17.059 -130.376 1.00 52.97 417 ARG A C 1
ATOM 3397 O O . ARG A 1 417 ? 80.944 -15.968 -129.811 1.00 52.97 417 ARG A O 1
ATOM 3404 N N . TRP A 1 418 ? 81.888 -17.454 -131.215 1.00 69.56 418 TRP A N 1
ATOM 3405 C CA . TRP A 1 418 ? 83.034 -16.630 -131.580 1.00 69.56 418 TRP A CA 1
ATOM 3406 C C . TRP A 1 418 ? 82.656 -15.622 -132.665 1.00 69.56 418 TRP A C 1
ATOM 3408 O O . TRP A 1 418 ? 82.396 -16.014 -133.802 1.00 69.56 418 TRP A O 1
ATOM 3418 N N . MET A 1 419 ? 82.673 -14.333 -132.339 1.00 63.91 419 MET A N 1
ATOM 3419 C CA . MET A 1 419 ? 82.467 -13.252 -133.305 1.00 63.91 419 MET A CA 1
ATOM 3420 C C . MET A 1 419 ? 83.701 -12.362 -133.423 1.00 63.91 419 MET A C 1
ATOM 3422 O O . MET A 1 419 ? 84.479 -12.196 -132.480 1.00 63.91 419 MET A O 1
ATOM 3426 N N . TRP A 1 420 ? 83.865 -11.790 -134.615 1.00 62.28 420 TRP A N 1
ATOM 3427 C CA . TRP A 1 420 ? 84.839 -10.744 -134.892 1.00 62.28 420 TRP A CA 1
ATOM 3428 C C . TRP A 1 420 ? 84.150 -9.399 -134.712 1.00 62.28 420 TRP A C 1
ATOM 3430 O O . TRP A 1 420 ? 83.228 -9.075 -135.459 1.00 62.28 420 TRP A O 1
ATOM 3440 N N . LEU A 1 421 ? 84.580 -8.629 -133.716 1.00 56.12 421 LEU A N 1
ATOM 3441 C CA . LEU A 1 421 ? 84.025 -7.305 -133.462 1.00 56.12 421 LEU A CA 1
ATOM 3442 C C . LEU A 1 421 ? 84.985 -6.223 -133.977 1.00 56.12 421 LEU A C 1
ATOM 3444 O O . LEU A 1 421 ? 86.197 -6.324 -133.759 1.00 56.12 421 LEU A O 1
ATOM 3448 N N . PRO A 1 422 ? 84.480 -5.189 -134.673 1.00 54.16 422 PRO A N 1
ATOM 3449 C CA . PRO A 1 422 ? 85.301 -4.066 -135.105 1.00 54.16 422 PRO A CA 1
ATOM 3450 C C . PRO A 1 422 ? 85.821 -3.294 -133.885 1.00 54.16 422 PRO A C 1
ATOM 3452 O O . PRO A 1 422 ? 85.099 -3.105 -132.908 1.00 54.16 422 PRO A O 1
ATOM 3455 N N . GLY A 1 423 ? 87.067 -2.809 -133.952 1.00 55.00 423 GLY A N 1
ATOM 3456 C CA . GLY A 1 423 ? 87.826 -2.273 -132.808 1.00 55.00 423 GLY A CA 1
ATOM 3457 C C . GLY A 1 423 ? 87.195 -1.113 -132.020 1.00 55.00 423 GLY A C 1
ATOM 3458 O O . GLY A 1 423 ? 87.691 -0.793 -130.949 1.00 55.00 423 GLY A O 1
ATOM 3459 N N . ARG A 1 424 ? 86.092 -0.507 -132.485 1.00 54.75 424 ARG A N 1
ATOM 3460 C CA . ARG A 1 424 ? 85.322 0.486 -131.708 1.00 54.75 424 ARG A CA 1
ATOM 3461 C C . ARG A 1 424 ? 84.361 -0.133 -130.685 1.00 54.75 424 ARG A C 1
ATOM 3463 O O . ARG A 1 424 ? 84.042 0.525 -129.706 1.00 54.75 424 ARG A O 1
ATOM 3470 N N . ALA A 1 425 ? 83.948 -1.390 -130.858 1.00 56.81 425 ALA A N 1
ATOM 3471 C CA . ALA A 1 425 ? 83.135 -2.107 -129.868 1.00 56.81 425 ALA A CA 1
ATOM 3472 C C . ALA A 1 425 ? 83.950 -2.539 -128.630 1.00 56.81 425 ALA A C 1
ATOM 3474 O O . ALA A 1 425 ? 83.373 -2.885 -127.605 1.00 56.81 425 ALA A O 1
ATOM 3475 N N . TYR A 1 426 ? 85.285 -2.493 -128.720 1.00 56.97 426 TYR A N 1
ATOM 3476 C CA . TYR A 1 426 ? 86.202 -2.921 -127.663 1.00 56.97 426 TYR A CA 1
ATOM 3477 C C . TYR A 1 426 ? 86.098 -2.048 -126.402 1.00 56.97 426 TYR A C 1
ATOM 3479 O O . TYR A 1 426 ? 85.901 -2.576 -125.313 1.00 56.97 426 TYR A O 1
ATOM 3487 N N . ASN A 1 427 ? 86.147 -0.719 -126.555 1.00 57.69 427 ASN A N 1
ATOM 3488 C CA . ASN A 1 427 ? 86.097 0.198 -125.409 1.00 57.69 427 ASN A CA 1
ATOM 3489 C C . ASN A 1 427 ? 84.752 0.135 -124.676 1.00 57.69 427 ASN A C 1
ATOM 3491 O O . ASN A 1 427 ? 84.703 0.307 -123.466 1.00 57.69 427 ASN A O 1
ATOM 3495 N N . VAL A 1 428 ? 83.670 -0.152 -125.402 1.00 59.66 428 VAL A N 1
ATOM 3496 C CA . VAL A 1 428 ? 82.326 -0.231 -124.826 1.00 59.66 428 VAL A CA 1
ATOM 3497 C C . VAL A 1 428 ? 82.192 -1.475 -123.943 1.00 59.66 428 VAL A C 1
ATOM 3499 O O . VAL A 1 428 ? 81.697 -1.372 -122.830 1.00 59.66 428 VAL A O 1
ATOM 3502 N N . ILE A 1 429 ? 82.684 -2.638 -124.387 1.00 62.88 429 ILE A N 1
ATOM 3503 C CA . ILE A 1 429 ? 82.579 -3.885 -123.608 1.00 62.88 429 ILE A CA 1
ATOM 3504 C C . ILE A 1 429 ? 83.448 -3.832 -122.342 1.00 62.88 429 ILE A C 1
ATOM 3506 O O . ILE A 1 429 ? 82.980 -4.230 -121.280 1.00 62.88 429 ILE A O 1
ATOM 3510 N N . GLU A 1 430 ? 84.666 -3.283 -122.414 1.00 65.12 430 GLU A N 1
ATOM 3511 C CA . GLU A 1 430 ? 85.541 -3.181 -121.235 1.00 65.12 430 GLU A CA 1
ATOM 3512 C C . GLU A 1 430 ? 84.980 -2.213 -120.171 1.00 65.12 430 GLU A C 1
ATOM 3514 O O . GLU A 1 430 ? 85.140 -2.443 -118.972 1.00 65.12 430 GLU A O 1
ATOM 3519 N N . GLU A 1 431 ? 84.280 -1.149 -120.584 1.00 67.81 431 GLU A N 1
ATOM 3520 C CA . GLU A 1 431 ? 83.557 -0.282 -119.645 1.00 67.81 431 GLU A CA 1
ATOM 3521 C C . GLU A 1 431 ? 82.284 -0.935 -119.090 1.00 67.81 431 GLU A C 1
ATOM 3523 O O . GLU A 1 431 ? 81.988 -0.759 -117.908 1.00 67.81 431 GLU A O 1
ATOM 3528 N N . PHE A 1 432 ? 81.572 -1.750 -119.880 1.00 67.19 432 PHE A N 1
ATOM 3529 C CA . PHE A 1 432 ? 80.439 -2.536 -119.378 1.00 67.19 432 PHE A CA 1
ATOM 3530 C C . PHE A 1 432 ? 80.862 -3.590 -118.347 1.00 67.19 432 PHE A C 1
ATOM 3532 O O . PHE A 1 432 ? 80.145 -3.778 -117.364 1.00 67.19 432 PHE A O 1
ATOM 3539 N N . ASP A 1 433 ? 82.022 -4.232 -118.509 1.00 70.06 433 ASP A N 1
ATOM 3540 C CA . ASP A 1 433 ? 82.546 -5.183 -117.519 1.00 70.06 433 ASP A CA 1
ATOM 3541 C C . ASP A 1 433 ? 82.940 -4.474 -116.209 1.00 70.06 433 ASP A C 1
ATOM 3543 O O . ASP A 1 433 ? 82.578 -4.940 -115.126 1.00 70.06 433 ASP A O 1
ATOM 3547 N N . LYS A 1 434 ? 83.576 -3.293 -116.287 1.00 71.12 434 LYS A N 1
ATOM 3548 C CA . LYS A 1 434 ? 83.883 -2.457 -115.105 1.00 71.12 434 LYS A CA 1
ATOM 3549 C C . LYS A 1 434 ? 82.615 -1.969 -114.397 1.00 71.12 434 LYS A C 1
ATOM 3551 O O . LYS A 1 434 ? 82.553 -1.967 -113.166 1.00 71.12 434 LYS A O 1
ATOM 3556 N N . LEU A 1 435 ? 81.581 -1.601 -115.156 1.00 71.31 435 LEU A N 1
ATOM 3557 C CA . LEU A 1 435 ? 80.269 -1.253 -114.605 1.00 71.31 435 LEU A CA 1
ATOM 3558 C C . LEU A 1 435 ? 79.608 -2.473 -113.940 1.00 71.31 435 LEU A C 1
ATOM 3560 O O . LEU A 1 435 ? 79.040 -2.354 -112.856 1.00 71.31 435 LEU A O 1
ATOM 3564 N N . GLY A 1 436 ? 79.729 -3.654 -114.551 1.00 72.25 436 GLY A N 1
ATOM 3565 C CA . GLY A 1 436 ? 79.241 -4.918 -114.006 1.00 72.25 436 GLY A CA 1
ATOM 3566 C C . GLY A 1 436 ? 79.899 -5.304 -112.677 1.00 72.25 436 GLY A C 1
ATOM 3567 O O . GLY A 1 436 ? 79.201 -5.755 -111.766 1.00 72.25 436 GLY A O 1
ATOM 3568 N N . GLU A 1 437 ? 81.210 -5.096 -112.526 1.00 72.56 437 GLU A N 1
ATOM 3569 C CA . GLU A 1 437 ? 81.911 -5.292 -111.247 1.00 72.56 437 GLU A CA 1
ATOM 3570 C C . GLU A 1 437 ? 81.471 -4.273 -110.188 1.00 72.56 437 GLU A C 1
ATOM 3572 O O . GLU A 1 437 ? 81.135 -4.664 -109.070 1.00 72.56 437 GLU A O 1
ATOM 3577 N N . SER A 1 438 ? 81.337 -2.994 -110.552 1.00 72.94 438 SER A N 1
ATOM 3578 C CA . SER A 1 438 ? 80.862 -1.960 -109.623 1.00 72.94 438 SER A CA 1
ATOM 3579 C C . SER A 1 438 ? 79.434 -2.228 -109.120 1.00 72.94 438 SER A C 1
ATOM 3581 O O . SER A 1 438 ? 79.147 -2.066 -107.932 1.00 72.94 438 SER A O 1
ATOM 3583 N N . ILE A 1 439 ? 78.539 -2.720 -109.986 1.00 71.06 439 ILE A N 1
ATOM 3584 C CA . ILE A 1 439 ? 77.177 -3.121 -109.599 1.00 71.06 439 ILE A CA 1
ATOM 3585 C C . ILE A 1 439 ? 77.202 -4.330 -108.649 1.00 71.06 439 ILE A C 1
ATOM 3587 O O . ILE A 1 439 ? 76.439 -4.359 -107.680 1.00 71.06 439 ILE A O 1
ATOM 3591 N N . LYS A 1 440 ? 78.081 -5.317 -108.878 1.00 75.00 440 LYS A N 1
ATOM 3592 C CA . LYS A 1 440 ? 78.237 -6.465 -107.965 1.00 75.00 440 LYS A CA 1
ATOM 3593 C C . LYS A 1 440 ? 78.676 -6.027 -106.569 1.00 75.00 440 LYS A C 1
ATOM 3595 O O . LYS A 1 440 ? 78.125 -6.535 -105.592 1.00 75.00 440 LYS A O 1
ATOM 3600 N N . ASP A 1 441 ? 79.592 -5.068 -106.467 1.00 75.19 441 ASP A N 1
ATOM 3601 C CA . ASP A 1 441 ? 80.050 -4.545 -105.176 1.00 75.19 441 ASP A CA 1
ATOM 3602 C C . ASP A 1 441 ? 78.925 -3.834 -104.411 1.00 75.19 441 ASP A C 1
ATOM 3604 O O . ASP A 1 441 ? 78.740 -4.073 -103.212 1.00 75.19 441 ASP A O 1
ATOM 3608 N N . VAL A 1 442 ? 78.103 -3.037 -105.105 1.00 73.44 442 VAL A N 1
ATOM 3609 C CA . VAL A 1 442 ? 76.920 -2.386 -104.512 1.00 73.44 442 VAL A CA 1
ATOM 3610 C C . VAL A 1 442 ? 75.899 -3.421 -104.029 1.00 73.44 442 VAL A C 1
ATOM 3612 O O . VAL A 1 442 ? 75.399 -3.319 -102.907 1.00 73.44 442 VAL A O 1
ATOM 3615 N N . ILE A 1 443 ? 75.619 -4.459 -104.825 1.00 75.06 443 ILE A N 1
ATOM 3616 C CA . ILE A 1 443 ? 74.703 -5.542 -104.431 1.00 75.06 443 ILE A CA 1
ATOM 3617 C C . ILE A 1 443 ? 75.241 -6.294 -103.203 1.00 75.06 443 ILE A C 1
ATOM 3619 O O . ILE A 1 443 ? 74.479 -6.584 -102.279 1.00 75.06 443 ILE A O 1
ATOM 3623 N N . CYS A 1 444 ? 76.545 -6.576 -103.147 1.00 75.00 444 CYS A N 1
ATOM 3624 C CA . CYS A 1 444 ? 77.184 -7.208 -101.990 1.00 75.00 444 CYS A CA 1
ATOM 3625 C C . CYS A 1 444 ? 77.089 -6.346 -100.720 1.00 75.00 444 CYS A C 1
ATOM 3627 O O . CYS A 1 444 ? 76.839 -6.886 -99.637 1.00 75.00 444 CYS A O 1
ATOM 3629 N N . ALA A 1 445 ? 77.244 -5.024 -100.838 1.00 74.81 445 ALA A N 1
ATOM 3630 C CA . ALA A 1 445 ? 77.079 -4.097 -99.720 1.00 74.81 445 ALA A CA 1
ATOM 3631 C C . ALA A 1 445 ? 75.631 -4.086 -99.197 1.00 74.81 445 ALA A C 1
ATOM 3633 O O . ALA A 1 445 ? 75.412 -4.273 -97.999 1.00 74.81 445 ALA A O 1
ATOM 3634 N N . LEU A 1 446 ? 74.640 -3.987 -100.092 1.00 75.25 446 LEU A N 1
ATOM 3635 C CA . LEU A 1 446 ? 73.217 -4.025 -99.727 1.00 75.25 446 LEU A CA 1
ATOM 3636 C C . LEU A 1 446 ? 72.824 -5.347 -99.052 1.00 75.25 446 LEU A C 1
ATOM 3638 O O . LEU A 1 446 ? 72.082 -5.346 -98.071 1.00 75.25 446 LEU A O 1
ATOM 3642 N N . ARG A 1 447 ? 73.360 -6.481 -99.521 1.00 77.75 447 ARG A N 1
ATOM 3643 C CA . ARG A 1 447 ? 73.097 -7.798 -98.916 1.00 77.75 447 ARG A CA 1
ATOM 3644 C C . ARG A 1 447 ? 73.631 -7.897 -97.486 1.00 77.75 447 ARG A C 1
ATOM 3646 O O . ARG A 1 447 ? 72.959 -8.465 -96.627 1.00 77.75 447 ARG A O 1
ATOM 3653 N N . LYS A 1 448 ? 74.817 -7.333 -97.218 1.00 79.25 448 LYS A N 1
ATOM 3654 C CA . LYS A 1 448 ? 75.393 -7.272 -95.862 1.00 79.25 448 LYS A CA 1
ATOM 3655 C C . LYS A 1 448 ? 74.548 -6.416 -94.922 1.00 79.25 448 LYS A C 1
ATOM 3657 O O . LYS A 1 448 ? 74.350 -6.808 -93.773 1.00 79.25 448 LYS A O 1
ATOM 3662 N N . ASP A 1 449 ? 74.043 -5.283 -95.398 1.00 77.62 449 ASP A N 1
ATOM 3663 C CA . ASP A 1 449 ? 73.208 -4.397 -94.584 1.00 77.62 449 ASP A CA 1
ATOM 3664 C C . ASP A 1 449 ? 71.823 -4.998 -94.304 1.00 77.62 449 ASP A C 1
ATOM 3666 O O . ASP A 1 449 ? 71.351 -4.930 -93.168 1.00 77.62 449 ASP A O 1
ATOM 3670 N N . LEU A 1 450 ? 71.215 -5.680 -95.282 1.00 76.31 450 LEU A N 1
ATOM 3671 C CA . LEU A 1 450 ? 69.957 -6.411 -95.089 1.00 76.31 450 LEU A CA 1
ATOM 3672 C C . LEU A 1 450 ? 70.111 -7.539 -94.055 1.00 76.31 450 LEU A C 1
ATOM 3674 O O . LEU A 1 450 ? 69.270 -7.700 -93.174 1.00 76.31 450 LEU A O 1
ATOM 3678 N N . HIS A 1 451 ? 71.219 -8.285 -94.113 1.00 77.06 451 HIS A N 1
ATOM 3679 C CA . HIS A 1 451 ? 71.485 -9.356 -93.153 1.00 77.06 451 HIS A CA 1
ATOM 3680 C C . HIS A 1 451 ? 71.655 -8.818 -91.722 1.00 77.06 451 HIS A C 1
ATOM 3682 O O . HIS A 1 451 ? 71.114 -9.393 -90.782 1.00 77.06 451 HIS A O 1
ATOM 3688 N N . LYS A 1 452 ? 72.322 -7.667 -91.549 1.00 74.88 452 LYS A N 1
ATOM 3689 C CA . LYS A 1 452 ? 72.428 -6.997 -90.240 1.00 74.88 452 LYS A CA 1
ATOM 3690 C C . LYS A 1 452 ? 71.077 -6.528 -89.693 1.00 74.88 452 LYS A C 1
ATOM 3692 O O . LYS A 1 452 ? 70.906 -6.530 -88.477 1.00 74.88 452 LYS A O 1
ATOM 3697 N N . MET A 1 453 ? 70.144 -6.111 -90.554 1.00 69.94 453 MET A N 1
ATOM 3698 C CA . MET A 1 453 ? 68.792 -5.734 -90.123 1.00 69.94 453 MET A CA 1
ATOM 3699 C C . MET A 1 453 ? 67.975 -6.946 -89.668 1.00 69.94 453 MET A C 1
ATOM 3701 O O . MET A 1 453 ? 67.382 -6.877 -88.595 1.00 69.94 453 MET A O 1
ATOM 3705 N N . ASN A 1 454 ? 68.016 -8.067 -90.398 1.00 68.94 454 ASN A N 1
ATOM 3706 C CA . ASN A 1 454 ? 67.307 -9.286 -89.986 1.00 68.94 454 ASN A CA 1
ATOM 3707 C C . ASN A 1 454 ? 67.804 -9.825 -88.638 1.00 68.94 454 ASN A C 1
ATOM 3709 O O . ASN A 1 454 ? 66.991 -10.110 -87.768 1.00 68.94 454 ASN A O 1
ATOM 3713 N N . VAL A 1 455 ? 69.123 -9.865 -88.410 1.00 69.69 455 VAL A N 1
ATOM 3714 C CA . VAL A 1 455 ? 69.680 -10.354 -87.132 1.00 69.69 455 VAL A CA 1
ATOM 3715 C C . VAL A 1 455 ? 69.194 -9.523 -85.936 1.00 69.69 455 VAL A C 1
ATOM 3717 O O . VAL A 1 455 ? 68.948 -10.076 -84.866 1.00 69.69 455 VAL A O 1
ATOM 3720 N N . ARG A 1 456 ? 69.014 -8.204 -86.100 1.00 68.69 456 ARG A N 1
ATOM 3721 C CA . ARG A 1 456 ? 68.472 -7.341 -85.035 1.00 68.69 456 ARG A CA 1
ATOM 3722 C C . ARG A 1 456 ? 66.985 -7.579 -84.782 1.00 68.69 456 ARG A C 1
ATOM 3724 O O . ARG A 1 456 ? 66.560 -7.475 -83.637 1.00 68.69 456 ARG A O 1
ATOM 3731 N N . TYR A 1 457 ? 66.218 -7.888 -85.824 1.00 61.47 457 TYR A N 1
ATOM 3732 C CA . TYR A 1 457 ? 64.789 -8.167 -85.701 1.00 61.47 457 TYR A CA 1
ATOM 3733 C C . TYR A 1 457 ? 64.541 -9.476 -84.937 1.00 61.47 457 TYR A C 1
ATOM 3735 O O . TYR A 1 457 ? 63.727 -9.505 -84.017 1.00 61.47 457 TYR A O 1
ATOM 3743 N N . ASP A 1 458 ? 65.329 -10.515 -85.226 1.00 61.41 458 ASP A N 1
ATOM 3744 C CA . ASP A 1 458 ? 65.219 -11.809 -84.543 1.00 61.41 458 ASP A CA 1
ATOM 3745 C C . ASP A 1 458 ? 65.593 -11.712 -83.050 1.00 61.41 458 ASP A C 1
ATOM 3747 O O . ASP A 1 458 ? 64.954 -12.337 -82.208 1.00 61.41 458 ASP A O 1
ATOM 3751 N N . HIS A 1 459 ? 66.574 -10.871 -82.691 1.00 60.47 459 HIS A N 1
ATOM 3752 C CA . HIS A 1 459 ? 66.940 -10.648 -81.283 1.00 60.47 459 HIS A CA 1
ATOM 3753 C C . HIS A 1 459 ? 65.885 -9.839 -80.513 1.00 60.47 459 HIS A C 1
ATOM 3755 O O . HIS A 1 459 ? 65.672 -10.088 -79.331 1.00 60.47 459 HIS A O 1
ATOM 3761 N N . ALA A 1 460 ? 65.202 -8.893 -81.165 1.00 56.72 460 ALA A N 1
ATOM 3762 C CA . ALA A 1 460 ? 64.117 -8.140 -80.534 1.00 56.72 460 ALA A CA 1
ATOM 3763 C C . ALA A 1 460 ? 62.865 -9.007 -80.306 1.00 56.72 460 ALA A C 1
ATOM 3765 O O . ALA A 1 460 ? 62.166 -8.816 -79.318 1.00 56.72 460 ALA A O 1
ATOM 3766 N N . SER A 1 461 ? 62.605 -9.982 -81.186 1.00 53.84 461 SER A N 1
ATOM 3767 C CA . SER A 1 461 ? 61.473 -10.907 -81.048 1.00 53.84 461 SER A CA 1
ATOM 3768 C C . SER A 1 461 ? 61.666 -11.952 -79.945 1.00 53.84 461 SER A C 1
ATOM 3770 O O . SER A 1 461 ? 60.672 -12.437 -79.411 1.00 53.84 461 SER A O 1
ATOM 3772 N N . ALA A 1 462 ? 62.906 -12.322 -79.613 1.00 57.19 462 ALA A N 1
ATOM 3773 C CA . ALA A 1 462 ? 63.181 -13.327 -78.585 1.00 57.19 462 ALA A CA 1
ATOM 3774 C C . ALA A 1 462 ? 62.972 -12.792 -77.155 1.00 57.19 462 ALA A C 1
ATOM 3776 O O . ALA A 1 462 ? 62.515 -13.529 -76.291 1.00 57.19 462 ALA A O 1
ATOM 3777 N N . ASN A 1 463 ? 63.217 -11.499 -76.920 1.00 55.22 463 ASN A N 1
ATOM 3778 C CA . ASN A 1 463 ? 63.132 -10.902 -75.581 1.00 55.22 463 ASN A CA 1
ATOM 3779 C C . ASN A 1 463 ? 61.701 -10.578 -75.106 1.00 55.22 463 ASN A C 1
ATOM 3781 O O . ASN A 1 463 ? 61.535 -10.154 -73.971 1.00 55.22 463 ASN A O 1
ATOM 3785 N N . VAL A 1 464 ? 60.670 -10.745 -75.943 1.00 54.22 464 VAL A N 1
ATOM 3786 C CA . VAL A 1 464 ? 59.271 -10.412 -75.586 1.00 54.22 464 VAL A CA 1
ATOM 3787 C C . VAL A 1 464 ? 58.492 -11.634 -75.064 1.00 54.22 464 VAL A C 1
ATOM 3789 O O . VAL A 1 464 ? 57.367 -11.492 -74.607 1.00 54.22 464 VAL A O 1
ATOM 3792 N N . MET A 1 465 ? 59.070 -12.840 -75.100 1.00 49.69 465 MET A N 1
ATOM 3793 C CA . MET A 1 465 ? 58.360 -14.092 -74.777 1.00 49.69 465 MET A CA 1
ATOM 3794 C C . MET A 1 465 ? 58.723 -14.715 -73.412 1.00 49.69 465 MET A C 1
ATOM 3796 O O . MET A 1 465 ? 58.269 -15.821 -73.141 1.00 49.69 465 MET A O 1
ATOM 3800 N N . GLU A 1 466 ? 59.512 -14.052 -72.556 1.00 51.69 466 GLU A N 1
ATOM 3801 C CA . GLU A 1 466 ? 59.972 -14.621 -71.266 1.00 51.69 466 GLU A CA 1
ATOM 3802 C C . GLU A 1 466 ? 59.357 -13.988 -69.993 1.00 51.69 466 GLU A C 1
ATOM 3804 O O . GLU A 1 466 ? 59.766 -14.347 -68.895 1.00 51.69 466 GLU A O 1
ATOM 3809 N N . GLU A 1 467 ? 58.353 -13.105 -70.082 1.00 50.94 467 GLU A N 1
ATOM 3810 C CA . GLU A 1 467 ? 57.771 -12.433 -68.895 1.00 50.94 467 GLU A CA 1
ATOM 3811 C C . GLU A 1 467 ? 56.248 -12.621 -68.726 1.00 50.94 467 GLU A C 1
ATOM 3813 O O . GLU A 1 467 ? 55.521 -11.651 -68.539 1.00 50.94 467 GLU A O 1
ATOM 3818 N N . GLU A 1 468 ? 55.734 -13.856 -68.735 1.00 49.38 468 GLU A N 1
ATOM 3819 C CA . GLU A 1 468 ? 54.384 -14.140 -68.204 1.00 49.38 468 GLU A CA 1
ATOM 3820 C C . GLU A 1 468 ? 54.323 -15.494 -67.469 1.00 49.38 468 GLU A C 1
ATOM 3822 O O . GLU A 1 468 ? 53.700 -16.440 -67.938 1.00 49.38 468 GLU A O 1
ATOM 3827 N N . ASP A 1 469 ? 54.925 -15.569 -66.277 1.00 43.81 469 ASP A N 1
ATOM 3828 C CA . ASP A 1 469 ? 54.571 -16.572 -65.260 1.00 43.81 469 ASP A CA 1
ATOM 3829 C C . ASP A 1 469 ? 53.840 -15.861 -64.107 1.00 43.81 469 ASP A C 1
ATOM 3831 O O . ASP A 1 469 ? 54.441 -15.333 -63.172 1.00 43.81 469 ASP A O 1
ATOM 3835 N N . PHE A 1 470 ? 52.510 -15.796 -64.211 1.00 45.78 470 PHE A N 1
ATOM 3836 C CA . PHE A 1 470 ? 51.618 -15.320 -63.152 1.00 45.78 470 PHE A CA 1
ATOM 3837 C C . PHE A 1 470 ? 51.216 -16.522 -62.281 1.00 45.78 470 PHE A C 1
ATOM 3839 O O . PHE A 1 470 ? 50.323 -17.295 -62.635 1.00 45.78 470 PHE A O 1
ATOM 3846 N N . GLU A 1 471 ? 51.893 -16.701 -61.146 1.00 45.31 471 GLU A N 1
ATOM 3847 C CA . GLU A 1 471 ? 51.485 -17.656 -60.113 1.00 45.31 471 GLU A CA 1
ATOM 3848 C C . GLU A 1 471 ? 50.171 -17.191 -59.463 1.00 45.31 471 GLU A C 1
ATOM 3850 O O . GLU A 1 471 ? 50.078 -16.104 -58.892 1.00 45.31 471 GLU A O 1
ATOM 3855 N N . ALA A 1 472 ? 49.135 -18.022 -59.568 1.00 49.62 472 ALA A N 1
ATOM 3856 C CA . ALA A 1 472 ? 47.881 -17.853 -58.849 1.00 49.62 472 ALA A CA 1
ATOM 3857 C C . ALA A 1 472 ? 47.980 -18.543 -57.479 1.00 49.62 472 ALA A C 1
ATOM 3859 O O . ALA A 1 472 ? 48.108 -19.767 -57.408 1.00 49.62 472 ALA A O 1
ATOM 3860 N N . GLU A 1 473 ? 47.893 -17.771 -56.395 1.00 48.00 473 GLU A N 1
ATOM 3861 C CA . GLU A 1 473 ? 47.709 -18.311 -55.044 1.00 48.00 473 GLU A CA 1
ATOM 3862 C C . GLU A 1 473 ? 46.266 -18.823 -54.845 1.00 48.00 473 GLU A C 1
ATOM 3864 O O . GLU A 1 473 ? 45.317 -18.221 -55.363 1.00 48.00 473 GLU A O 1
ATOM 3869 N N . PRO A 1 474 ? 46.066 -19.935 -54.111 1.00 61.81 474 PRO A N 1
ATOM 3870 C CA . PRO A 1 474 ? 44.745 -20.494 -53.866 1.00 61.81 474 PRO A CA 1
ATOM 3871 C C . PRO A 1 474 ? 44.056 -19.817 -52.669 1.00 61.81 474 PRO A C 1
ATOM 3873 O O . PRO A 1 474 ? 44.687 -19.545 -51.649 1.00 61.81 474 PRO A O 1
ATOM 3876 N N . TYR A 1 475 ? 42.748 -19.592 -52.824 1.00 52.66 475 TYR A N 1
ATOM 3877 C CA . TYR A 1 475 ? 41.801 -19.143 -51.794 1.00 52.66 475 TYR A CA 1
ATOM 3878 C C . TYR A 1 475 ? 41.737 -20.045 -50.558 1.00 52.66 475 TYR A C 1
ATOM 3880 O O . TYR A 1 475 ? 41.801 -21.287 -50.729 1.00 52.66 475 TYR A O 1
#

InterPro domains:
  IPR027417 P-loop containing nucleoside triphosphate hydrolase [G3DSA:3.40.50.300] (19-136)
  IPR027417 P-loop containing nucleoside triphosphate hydrolase [SSF52540] (18-133)

Organism: NCBI:txid433720

Secondary structure (DSSP, 8-state):
--TT---------TT-EEEEEEEEBTTS-HHHHHHHHH---PPPPSSSS-----GGG--EEEEEETTEEEEEEEPPPBPTT-TTHHHHHHTT-TT--EEEEEEETT-TTSTHHHHHHHHHHHHHTTT--EEEEEE---SSS---EE--------------------S----EE-SHHHHHHHHHHHHHHHHHHTTS-------STHHHHHHHHHHHHHHHHHHHHHHHHHHHHHHHHHHHHHHHHHHHHHHHHHHHHHHHHHHHHHHHHHHHHHHHHHHHHHHHHHHHHHHHHHHHHHHHHHHHHHHHHHHHHHHHHHHHHHHHHHHHHHHHHHHHHHHHHHHHHHHHHHHHHHHHHHHHHHHHHHHHHHHHHHHHHHHHHHHHHHHHHHHHHHHHTT--------PPPEEEEETTEEEEE-TTHHHHHHHHHHHHHHHHHHHHHHHHHHHHHHHHHHHHHHTTSS----PPPP-

Sequence (475 aa):
MDPNTDFTNFNGSATDVCKLILIGLEGVGKTTLLNKICGEHFDTSDGRAGCLIKEDQKGVFFVDEFSRRYELNDMLGINYKNPGEWQKALHGRSDVHGVIFLISASNPRDSALGELPRIYEYCSNLTIPVLFIYRDGVLRFTPFIRIYAETRETTIDDEKIGCKISKNEFVRYQNLDEVKKFIATTFESACKLHQLLDPIIICGQVKVLREKNEELEMKINELNQKHEAELIKNQESTKQQSKLYDEQIEKLNRSLEKAASNNKTMQERLDHIVQKNQESLFKISNDIQSSINENQRLRISLEELMRDKQNLEDKHLKLMTDKKQLDFDFHDVTRDREQIQEAKTKLEKDIAELEQNKQTLLKEKGSLEARKEHLERHIDKTRLRLEEQLNLIVSVNHTAPGGSKRIYPKKYNINGRWMWLPGRAYNVIEEFDKLGESIKDVICALRKDLHKMNVRYDHASANVMEEEDFEAEPY